Protein AF-0000000074579745 (afdb_homodimer)

Organism: Methanococcus maripaludis (strain DSM 14266 / JCM 13030 / NBRC 101832 / S2 / LL) (NCBI:txid267377)

Nearest PDB structures (foldseek):
  2g0t-assembly1_B  TM=7.542E-01  e=3.686E-14  Thermotoga maritima
  2g0t-assembly1_A  TM=7.167E-01  e=3.914E-14  Thermotoga maritima
  2obn-assembly1_A  TM=7.502E-01  e=1.138E-12  Trichormus variabilis ATCC 29413
  3nxs-assembly1_A-2  TM=5.085E-01  e=1.460E-05  Mycolicibacterium smegmatis MC2 155
  3p32-assembly1_A-2  TM=5.474E-01  e=2.959E-04  Mycobacterium tuberculosis

pLDDT: mean 94.42, std 5.81, range [65.09, 98.86]

Radius of gyration: 25.63 Å; Cα contacts (8 Å, |Δi|>4): 1348; chains: 2; bounding box: 63×75×56 Å

Foldseek 3Di:
DAEEEEDDDDPQVVLCVVQFPHHYDNPDGQAYEYRDAFDDPVRLVVVVVVLLVCLVVNHAYEYNHQVDDQVVDPVSVVSNVVSVHHYHYLNPQVVLVVLLVQLVVCVVHFDAAEEEEAELFAPLCLSVVVSLCCVVCVVPWFEAEEEQHSCCVRSPHDHYHPQLNDDLVCRLSSLLSVSSVVSVVPGNYYYYGFGTHLPFDCPPPSRSRRHNSRRLSNLNSRLHQEYEYRYQDLPLVSVVVRQVVSCVSSVHGHAEYEGDCPPPDDPCPLVSQVVSCVVVVHHYYHSVVGRCVVVVSVSVVVSSVD/DAEEEEDDDDPQVVLCVVQFPHHYDNPDGQAYEYRDAFADPVRLVVVVVVLLVCLVVNHAYEYNHQPDDQVVDPVSVVSNVVSVHHYHYLNPQVVLVVLLVQLVVCVVHFDAAEEEEAELFAPLCLSVVVSLCCVVCVVPWFEAEEEQHSCCVRSPHDHYHPQLNDDLVCRLSSLLSVSSVVSVVPGNYYYYGFGTHLPFDQPPPSRSRRHNSRRLSNLNNRLHQEYEYRYQDLPLVSVVVRQVVSCVSSVHGHAEYEGDCVPPDDPCPLVSQVVSCVVVVHHYYHSVVGRCVVVVSVSVVVSSVD

Secondary structure (DSSP, 8-state):
--EEEES--SHHHHHHHHH-SSEE-SSS-SEEEE---S--HHHHHHHHHHHHHHHHTT-EEEE--SS--GGG-HHHHHHHHHTT--EEETT-GGGGHHHHHHHHHHTT---SEEEEEEESSTTSSHHHHHHHHHHHHTTTS-EEEEE-STTTTTTT-SEE--GGGSBHHHHHHHHHHHHHHHHTT--SEEEEE--S-TTS-S--TTTT--THHHHHHHHHHH--SEEEEEES---HHHHHHHHHHHHHHHSS-EEEEEE-GGGS-STTHHHHHHHHHHHHTS-EEBTTTTBTHHHHHHHHHHHHH-/--EEEES--SHHHHHHHHH-SSEE-SSS-SEEEE---S--HHHHHHHHHHHHHHHHTT-EEEE--SS--GGG-HHHHHHHHHTT--EEETT-GGGGHHHHHHHHHHTT---SEEEEEEESSTTSSHHHHHHHHHHHHTTTS-EEEEE-STTTGGGT-SEE--GGGSBHHHHHHHHHHHHHHHHTT--SEEEEE--S-TTS-S--TTTT--THHHHHHHHHHH--SEEEEEES---HHHHHHHHHHHHHHHSS-EEEEEE-GGGS-STTHHHHHHHHHHHHTS-EEBTTTTBTHHHHHHHHHHHHH-

Solvent-accessible surface area (backbone atoms only — not comparable to full-atom values): 31230 Å² total; per-residue (Å²): 127,70,26,26,27,71,69,49,94,47,73,59,38,48,47,40,72,74,50,27,80,52,44,78,27,85,84,69,49,52,25,39,32,40,49,61,38,65,63,54,80,71,43,48,57,51,49,53,52,50,51,50,53,40,29,75,74,50,23,23,38,39,35,35,25,53,90,58,48,54,87,75,33,67,69,54,41,50,51,23,58,74,53,72,30,57,73,43,51,53,35,47,51,76,76,44,52,68,26,40,61,31,23,58,61,30,75,78,54,73,84,43,48,29,37,30,34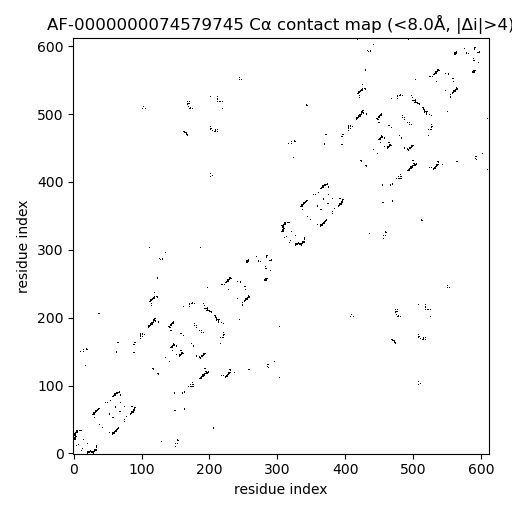,36,28,62,30,70,89,9,39,36,67,58,50,49,53,52,49,48,62,62,43,55,78,75,44,51,65,38,37,38,22,42,52,74,59,24,61,58,42,71,37,76,40,67,49,46,56,40,54,23,33,36,19,47,31,19,20,29,45,27,2,48,52,33,53,46,47,73,65,75,34,62,32,33,40,35,39,47,51,36,3,65,81,28,66,36,68,53,62,85,52,57,61,15,20,11,56,47,22,46,33,44,52,63,14,56,59,41,64,32,31,35,38,16,20,60,65,88,52,61,67,61,52,49,51,50,49,50,50,51,26,66,76,64,72,28,53,68,62,33,35,36,42,42,56,85,85,46,74,68,90,51,40,69,60,50,36,51,52,49,17,61,74,68,73,34,56,39,21,28,68,89,80,51,43,50,38,67,57,50,54,50,52,53,57,53,60,69,79,107,126,69,26,28,27,69,69,51,92,45,73,59,40,48,48,41,71,74,51,28,80,53,44,79,28,86,83,70,48,52,27,39,31,40,49,62,39,64,62,53,80,70,44,48,58,52,48,53,53,50,52,50,54,40,30,74,74,49,24,22,37,40,35,34,25,52,90,58,48,55,88,76,31,67,69,54,41,51,51,22,58,74,52,72,30,56,73,41,50,53,36,48,51,75,78,43,51,68,25,38,61,31,22,56,61,30,75,79,53,74,85,42,50,29,39,30,35,38,27,63,30,71,90,9,42,37,66,59,48,49,54,52,48,48,63,61,42,56,79,76,45,49,67,37,37,38,23,44,52,75,58,25,62,58,45,70,37,76,40,67,48,47,55,37,53,23,34,37,19,48,30,22,20,27,45,25,2,48,52,32,54,47,47,75,64,76,34,60,34,34,40,35,39,46,49,36,3,63,80,30,66,36,67,48,64,84,50,55,62,12,21,10,57,46,22,46,33,44,53,64,14,56,59,39,65,30,30,35,37,16,21,58,64,88,51,62,66,60,53,49,51,50,50,50,51,51,25,65,76,64,71,29,52,66,63,34,35,36,44,43,56,85,85,47,75,66,91,52,40,69,61,51,36,50,51,50,16,61,74,70,73,34,55,38,21,28,69,89,80,50,44,50,37,66,57,51,55,49,53,53,56,54,60,68,77,107

InterPro domains:
  IPR011669 D-glutamate N-acetyltransferase-like [PTHR40690] (47-301)
  IPR027417 P-loop containing nucleoside triphosphate hydrolase [G3DSA:3.40.50.300] (97-302)
  IPR027417 P-loop containing nucleoside triphosphate hydrolase [SSF52540] (6-301)
  IPR035086 D-glutamate N-acetyltransferase-like, C-terminal domain [PF07755] (109-290)

Sequence (612 aa):
MKRANLSHHDKVANGIRLFGNTLIDELNYDTFIWTKEILGPDDVKIWKETIEEEIKKGNNIYNMARLCRVGENDYLKELASKYNVKYYDSSDPKKYDELRVFAKTGLEGINTKVMTIMGTSRQSGKFTTCMILKKELEKRINIGIVGTEPQSLICGIDEMVVPQTIETCHCASTIFGAVKKLDTKNRDLIIVSSQTGIFADTLEVGTGRGGGLISIAVLFGSKPDFTILASDSQDLEIIKKNISAIELLSGKPVIAVTLNSRCMNEENLEESIEKMSKELAIPVVDVLKGINLDKLINEILLKLKNMKRANLSHHDKVANGIRLFGNTLIDELNYDTFIWTKEILGPDDVKIWKETIEEEIKKGNNIYNMARLCRVGENDYLKELASKYNVKYYDSSDPKKYDELRVFAKTGLEGINTKVMTIMGTSRQSGKFTTCMILKKELEKRINIGIVGTEPQSLICGIDEMVVPQTIETCHCASTIFGAVKKLDTKNRDLIIVSSQTGIFADTLEVGTGRGGGLISIAVLFGSKPDFTILASDSQDLEIIKKNISAIELLSGKPVIAVTLNSRCMNEENLEESIEKMSKELAIPVVDVLKGINLDKLINEILLKLKN

Structure (mmCIF, N/CA/C/O backbone):
data_AF-0000000074579745-model_v1
#
loop_
_entity.id
_entity.type
_entity.pdbx_description
1 polymer 'H+-transporting two-sector ATPase, A subunit'
#
loop_
_atom_site.group_PDB
_atom_site.id
_atom_site.type_symbol
_atom_site.label_atom_id
_atom_site.label_alt_id
_atom_site.label_comp_id
_atom_site.label_asym_id
_atom_site.label_entity_id
_atom_site.label_seq_id
_atom_site.pdbx_PDB_ins_code
_atom_site.Cartn_x
_atom_site.Cartn_y
_atom_site.Cartn_z
_atom_site.occupancy
_atom_site.B_iso_or_equiv
_atom_site.auth_seq_id
_atom_site.auth_comp_id
_atom_site.auth_asym_id
_atom_site.auth_atom_id
_atom_site.pdbx_PDB_model_num
ATOM 1 N N . MET A 1 1 ? 16.858 26.549 10.612 1 73.88 1 MET A N 1
ATOM 2 C CA . MET A 1 1 ? 16.147 27.212 9.523 1 73.88 1 MET A CA 1
ATOM 3 C C . MET A 1 1 ? 15.436 28.465 10.021 1 73.88 1 MET A C 1
ATOM 5 O O . MET A 1 1 ? 14.445 28.374 10.748 1 73.88 1 MET A O 1
ATOM 9 N N . LYS A 1 2 ? 16.01 29.692 9.884 1 78.39 2 LYS A N 1
ATOM 10 C CA . LYS A 1 2 ? 15.45 30.928 10.425 1 78.39 2 LYS A CA 1
ATOM 11 C C . LYS A 1 2 ? 14.616 31.659 9.377 1 78.39 2 LYS A C 1
ATOM 13 O O . LYS A 1 2 ? 13.507 32.112 9.664 1 78.39 2 LYS A O 1
ATOM 18 N N . ARG A 1 3 ? 15.2 31.714 8.208 1 93.72 3 ARG A N 1
ATOM 19 C CA . ARG A 1 3 ? 14.565 32.363 7.065 1 93.72 3 ARG A CA 1
ATOM 20 C C . ARG A 1 3 ? 14.591 31.459 5.837 1 93.72 3 ARG A C 1
ATOM 22 O O . ARG A 1 3 ? 15.579 30.764 5.592 1 93.72 3 ARG A O 1
ATOM 29 N N . ALA A 1 4 ? 13.489 31.461 5.176 1 96.6 4 ALA A N 1
ATOM 30 C CA . ALA A 1 4 ? 13.427 30.549 4.037 1 96.6 4 ALA A CA 1
ATOM 31 C C . ALA A 1 4 ? 12.766 31.217 2.835 1 96.6 4 ALA A C 1
ATOM 33 O O . ALA A 1 4 ? 12.019 32.186 2.988 1 96.6 4 ALA A O 1
ATOM 34 N N . ASN A 1 5 ? 13.172 30.788 1.641 1 97.37 5 ASN A N 1
ATOM 35 C CA . ASN A 1 5 ? 12.504 31.116 0.386 1 97.37 5 ASN A CA 1
ATOM 36 C C . ASN A 1 5 ? 11.827 29.893 -0.225 1 97.37 5 ASN A C 1
ATOM 38 O O . ASN A 1 5 ? 12.343 28.778 -0.127 1 97.37 5 ASN A O 1
ATOM 42 N N . LEU A 1 6 ? 10.677 30.065 -0.793 1 97.54 6 LEU A N 1
ATOM 43 C CA . LEU A 1 6 ? 9.88 28.979 -1.354 1 97.54 6 LEU A CA 1
ATOM 44 C C . LEU A 1 6 ? 9.986 28.956 -2.875 1 97.54 6 LEU A C 1
ATOM 46 O O . LEU A 1 6 ? 10.005 30.009 -3.516 1 97.54 6 LEU A O 1
ATOM 50 N N . SER A 1 7 ? 10.023 27.775 -3.386 1 96.99 7 SER A N 1
ATOM 51 C CA . SER A 1 7 ? 10.278 27.623 -4.815 1 96.99 7 SER A CA 1
ATOM 52 C C . SER A 1 7 ? 9.044 27.978 -5.638 1 96.99 7 SER A C 1
ATOM 54 O O . SER A 1 7 ? 9.161 28.497 -6.75 1 96.99 7 SER A O 1
ATOM 56 N N . HIS A 1 8 ? 7.851 27.576 -5.144 1 95.99 8 HIS A N 1
ATOM 57 C CA . HIS A 1 8 ? 6.61 27.718 -5.897 1 95.99 8 HIS A CA 1
ATOM 58 C C . HIS A 1 8 ? 5.492 28.267 -5.019 1 95.99 8 HIS A C 1
ATOM 60 O O . HIS A 1 8 ? 5.574 28.205 -3.79 1 95.99 8 HIS A O 1
ATOM 66 N N . HIS A 1 9 ? 4.498 28.727 -5.687 1 93.13 9 HIS A N 1
ATOM 67 C CA . HIS A 1 9 ? 3.253 29.094 -5.023 1 93.13 9 HIS A CA 1
ATOM 68 C C . HIS A 1 9 ? 2.181 28.03 -5.234 1 93.13 9 HIS A C 1
ATOM 70 O O . HIS A 1 9 ? 1.348 28.153 -6.135 1 93.13 9 HIS A O 1
ATOM 76 N N . ASP A 1 10 ? 2.237 27.072 -4.388 1 91.82 10 ASP A N 1
ATOM 77 C CA . ASP A 1 10 ? 1.302 25.954 -4.465 1 91.82 10 ASP A CA 1
ATOM 78 C C . ASP A 1 10 ? 0.692 25.653 -3.098 1 91.82 10 ASP A C 1
ATOM 80 O O . ASP A 1 10 ? 0.862 26.425 -2.153 1 91.82 10 ASP A O 1
ATOM 84 N N . LYS A 1 11 ? -0.04 24.636 -3.033 1 86.17 11 LYS A N 1
ATOM 85 C CA . LYS A 1 11 ? -0.753 24.291 -1.807 1 86.17 11 LYS A CA 1
ATOM 86 C C . LYS A 1 11 ? 0.218 24.053 -0.655 1 86.17 11 LYS A C 1
ATOM 88 O O . LYS A 1 11 ? -0.071 24.404 0.491 1 86.17 11 LYS A O 1
ATOM 93 N N . VAL A 1 12 ? 1.309 23.457 -0.959 1 91.3 12 VAL A N 1
ATOM 94 C CA . VAL A 1 12 ? 2.33 23.182 0.047 1 91.3 12 VAL A CA 1
ATOM 95 C C . VAL A 1 12 ? 2.9 24.495 0.578 1 91.3 12 VAL A C 1
ATOM 97 O O . VAL A 1 12 ? 2.996 24.692 1.792 1 91.3 12 VAL A O 1
ATOM 100 N N . ALA A 1 13 ? 3.237 25.341 -0.326 1 93.48 13 ALA A N 1
ATOM 101 C CA . ALA A 1 13 ? 3.738 26.662 0.047 1 93.48 13 ALA A CA 1
ATOM 102 C C . ALA A 1 13 ? 2.724 27.41 0.907 1 93.48 13 ALA A C 1
ATOM 104 O O . ALA A 1 13 ? 3.092 28.055 1.892 1 93.48 13 ALA A O 1
ATOM 105 N N . ASN A 1 14 ? 1.47 27.288 0.543 1 90.55 14 ASN A N 1
ATOM 106 C CA . ASN A 1 14 ? 0.411 27.939 1.307 1 90.55 14 ASN A CA 1
ATOM 107 C C . ASN A 1 14 ? 0.332 27.397 2.731 1 90.55 14 ASN A C 1
ATOM 109 O O . ASN A 1 14 ? 0.124 28.156 3.678 1 90.55 14 ASN A O 1
ATOM 113 N N . GLY A 1 15 ? 0.463 26.143 2.833 1 90.63 15 GLY A N 1
ATOM 114 C CA . GLY A 1 15 ? 0.484 25.543 4.158 1 90.63 15 GLY A CA 1
ATOM 115 C C . GLY A 1 15 ? 1.619 26.052 5.025 1 90.63 15 GLY A C 1
ATOM 116 O O . GLY A 1 15 ? 1.427 26.323 6.212 1 90.63 15 GLY A O 1
ATOM 117 N N . ILE A 1 16 ? 2.738 26.243 4.426 1 93.4 16 ILE A N 1
ATOM 118 C CA . ILE A 1 16 ? 3.904 26.738 5.15 1 93.4 16 ILE A CA 1
ATOM 119 C C . ILE A 1 16 ? 3.668 28.182 5.584 1 93.4 16 ILE A C 1
ATOM 121 O O . ILE A 1 16 ? 3.96 28.551 6.724 1 93.4 16 ILE A O 1
ATOM 125 N N . ARG A 1 17 ? 3.08 28.946 4.726 1 92.74 17 ARG A N 1
ATOM 126 C CA . ARG A 1 17 ? 2.824 30.35 5.03 1 92.74 17 ARG A CA 1
ATOM 127 C C . ARG A 1 17 ? 1.811 30.489 6.161 1 92.74 17 ARG A C 1
ATOM 129 O O . ARG A 1 17 ? 1.953 31.356 7.025 1 92.74 17 ARG A O 1
ATOM 136 N N . LEU A 1 18 ? 0.875 29.615 6.17 1 89.35 18 LEU A N 1
ATOM 137 C CA . LEU A 1 18 ? -0.24 29.729 7.103 1 89.35 18 LEU A CA 1
ATOM 138 C C . LEU A 1 18 ? 0.126 29.143 8.463 1 89.35 18 LEU A C 1
ATOM 140 O O . LEU A 1 18 ? -0.294 29.66 9.5 1 89.35 18 LEU A O 1
ATOM 144 N N . PHE A 1 19 ? 0.903 28.064 8.386 1 92.1 19 PHE A N 1
ATOM 145 C CA . PHE A 1 19 ? 1.027 27.32 9.634 1 92.1 19 PHE A CA 1
ATOM 146 C C . PHE A 1 19 ? 2.491 27.157 10.024 1 92.1 19 PHE A C 1
ATOM 148 O O . PHE A 1 19 ? 2.798 26.671 11.115 1 92.1 19 PHE A O 1
ATOM 155 N N . GLY A 1 20 ? 3.363 27.531 9.129 1 91.33 20 GLY A N 1
ATOM 156 C CA . GLY A 1 20 ? 4.779 27.327 9.391 1 91.33 20 GLY A CA 1
ATOM 157 C C . GLY A 1 20 ? 5.345 28.305 10.403 1 91.33 20 GLY A C 1
ATOM 158 O O . GLY A 1 20 ? 4.795 29.39 10.601 1 91.33 20 GLY A O 1
ATOM 159 N N . ASN A 1 21 ? 6.454 27.867 11.068 1 86.88 21 ASN A N 1
ATOM 160 C CA . ASN A 1 21 ? 7.14 28.725 12.029 1 86.88 21 ASN A CA 1
ATOM 161 C C . ASN A 1 21 ? 8.381 29.37 11.418 1 86.88 21 ASN A C 1
ATOM 163 O O . ASN A 1 21 ? 9.192 29.963 12.132 1 86.88 21 ASN A O 1
ATOM 167 N N . THR A 1 22 ? 8.505 29.242 10.193 1 90.25 22 THR A N 1
ATOM 168 C CA . THR A 1 22 ? 9.661 29.787 9.489 1 90.25 22 THR A CA 1
ATOM 169 C C . THR A 1 22 ? 9.3 31.092 8.785 1 90.25 22 THR A C 1
ATOM 171 O O . THR A 1 22 ? 8.221 31.21 8.201 1 90.25 22 THR A O 1
ATOM 174 N N . LEU A 1 23 ? 10.191 32.044 8.941 1 93.01 23 LEU A N 1
ATOM 175 C CA . LEU A 1 23 ? 9.98 33.312 8.25 1 93.01 23 LEU A CA 1
ATOM 176 C C . LEU A 1 23 ? 10.274 33.175 6.76 1 93.01 23 LEU A C 1
ATOM 178 O O . LEU A 1 23 ? 11.375 32.775 6.375 1 93.01 23 LEU A O 1
ATOM 182 N N . ILE A 1 24 ? 9.324 33.503 5.988 1 94.28 24 ILE A N 1
ATOM 183 C CA . ILE A 1 24 ? 9.502 33.453 4.541 1 94.28 24 ILE A CA 1
ATOM 184 C C . ILE A 1 24 ? 10.038 34.792 4.04 1 94.28 24 ILE A C 1
ATOM 186 O O . ILE A 1 24 ? 9.399 35.831 4.222 1 94.28 24 ILE A O 1
ATOM 190 N N . ASP A 1 25 ? 11.238 34.758 3.447 1 95.25 25 ASP A N 1
ATOM 191 C CA . ASP A 1 25 ? 11.95 35.933 2.955 1 95.25 25 ASP A CA 1
ATOM 192 C C . ASP A 1 25 ? 12.598 35.656 1.6 1 95.25 25 ASP A C 1
ATOM 194 O O . ASP A 1 25 ? 13.596 34.936 1.52 1 95.25 25 ASP A O 1
ATOM 198 N N . GLU A 1 26 ? 12.195 36.242 0.573 1 93.12 26 GLU A N 1
ATOM 199 C CA . GLU A 1 26 ? 12.657 35.945 -0.78 1 93.12 26 GLU A CA 1
ATOM 200 C C . GLU A 1 26 ? 14.017 36.583 -1.051 1 93.12 26 GLU A C 1
ATOM 202 O O . GLU A 1 26 ? 14.707 36.207 -2 1 93.12 26 GLU A O 1
ATOM 207 N N . LEU A 1 27 ? 14.383 37.523 -0.304 1 93.64 27 LEU A N 1
ATOM 208 C CA . LEU A 1 27 ? 15.607 38.278 -0.55 1 93.64 27 LEU A CA 1
ATOM 209 C C . LEU A 1 27 ? 16.728 37.811 0.372 1 93.64 27 LEU A C 1
ATOM 211 O O . LEU A 1 27 ? 17.876 37.679 -0.058 1 93.64 27 LEU A O 1
ATOM 215 N N . ASN A 1 28 ? 16.369 37.702 1.617 1 95.03 28 ASN A N 1
ATOM 216 C CA . ASN A 1 28 ? 17.359 37.305 2.612 1 95.03 28 ASN A CA 1
ATOM 217 C C . ASN A 1 28 ? 16.974 35.994 3.293 1 95.03 28 ASN A C 1
ATOM 219 O O . ASN A 1 28 ? 16.262 35.998 4.299 1 95.03 28 ASN A O 1
ATOM 223 N N . TYR A 1 29 ? 17.444 34.906 2.772 1 97 29 TYR A N 1
ATOM 224 C CA . TYR A 1 29 ? 17.132 33.584 3.303 1 97 29 TYR A CA 1
ATOM 225 C C . TYR A 1 29 ? 18.381 32.714 3.369 1 97 29 TYR A C 1
ATOM 227 O O . TYR A 1 29 ? 19.332 32.923 2.611 1 97 29 TYR A O 1
ATOM 235 N N . ASP A 1 30 ? 18.349 31.808 4.25 1 96.74 30 ASP A N 1
ATOM 236 C CA . ASP A 1 30 ? 19.46 30.873 4.398 1 96.74 30 ASP A CA 1
ATOM 237 C C . ASP A 1 30 ? 19.054 29.465 3.968 1 96.74 30 ASP A C 1
ATOM 239 O O . ASP A 1 30 ? 19.895 28.567 3.892 1 96.74 30 ASP A O 1
ATOM 243 N N . THR A 1 31 ? 17.786 29.246 3.766 1 97.53 31 THR A N 1
ATOM 244 C CA . THR A 1 31 ? 17.265 27.949 3.35 1 97.53 31 THR A CA 1
ATOM 245 C C . THR A 1 31 ? 16.314 28.103 2.167 1 97.53 31 THR A C 1
ATOM 247 O O . THR A 1 31 ? 15.422 28.954 2.188 1 97.53 31 THR A O 1
ATOM 250 N N . PHE A 1 32 ? 16.542 27.303 1.129 1 98.23 32 PHE A N 1
ATOM 251 C CA . PHE A 1 32 ? 15.639 27.225 -0.012 1 98.23 32 PHE A CA 1
ATOM 252 C C . PHE A 1 32 ? 14.764 25.98 0.074 1 98.23 32 PHE A C 1
ATOM 254 O O . PHE A 1 32 ? 15.274 24.862 0.175 1 98.23 32 PHE A O 1
ATOM 261 N N . ILE A 1 33 ? 13.493 26.224 0.044 1 97.84 33 ILE A N 1
ATOM 262 C CA . ILE A 1 33 ? 12.553 25.113 0.147 1 97.84 33 ILE A CA 1
ATOM 263 C C . ILE A 1 33 ? 11.934 24.834 -1.221 1 97.84 33 ILE A C 1
ATOM 265 O O . ILE A 1 33 ? 11.206 25.669 -1.762 1 97.84 33 ILE A O 1
ATOM 269 N N . TRP A 1 34 ? 12.256 23.707 -1.787 1 98.33 34 TRP A N 1
ATOM 270 C CA . TRP A 1 34 ? 11.561 23.246 -2.984 1 98.33 34 TRP A CA 1
ATOM 271 C C . TRP A 1 34 ? 10.206 22.643 -2.629 1 98.33 34 TRP A C 1
ATOM 273 O O . TRP A 1 34 ? 10.134 21.544 -2.075 1 98.33 34 TRP A O 1
ATOM 283 N N . THR A 1 35 ? 9.114 23.228 -3.128 1 97.17 35 THR A N 1
ATOM 284 C CA . THR A 1 35 ? 7.801 22.88 -2.596 1 97.17 35 THR A CA 1
ATOM 285 C C . THR A 1 35 ? 7.036 21.999 -3.58 1 97.17 35 THR A C 1
ATOM 287 O O . THR A 1 35 ? 6.013 21.409 -3.227 1 97.17 35 THR A O 1
ATOM 290 N N . LYS A 1 36 ? 7.493 21.869 -4.793 1 95.57 36 LYS A N 1
ATOM 291 C CA . LYS A 1 36 ? 6.803 21.035 -5.773 1 95.57 36 LYS A CA 1
ATOM 292 C C . LYS A 1 36 ? 7.139 19.56 -5.574 1 95.57 36 LYS A C 1
ATOM 294 O O . LYS A 1 36 ? 8.288 19.15 -5.75 1 95.57 36 LYS A O 1
ATOM 299 N N . GLU A 1 37 ? 6.15 18.768 -5.311 1 93.32 37 GLU A N 1
ATOM 300 C CA . GLU A 1 37 ? 6.368 17.385 -4.896 1 93.32 37 GLU A CA 1
ATOM 301 C C . GLU A 1 37 ? 6.523 16.465 -6.104 1 93.32 37 GLU A C 1
ATOM 303 O O . GLU A 1 37 ? 7.344 15.546 -6.089 1 93.32 37 GLU A O 1
ATOM 308 N N . ILE A 1 38 ? 5.696 16.678 -7.087 1 91.84 38 ILE A N 1
ATOM 309 C CA . ILE A 1 38 ? 5.651 15.828 -8.272 1 91.84 38 ILE A CA 1
ATOM 310 C C . ILE A 1 38 ? 6.273 16.562 -9.458 1 91.84 38 ILE A C 1
ATOM 312 O O . ILE A 1 38 ? 5.844 17.664 -9.809 1 91.84 38 ILE A O 1
ATOM 316 N N . LEU A 1 39 ? 7.226 15.895 -10.043 1 92.63 39 LEU A N 1
ATOM 317 C CA . LEU A 1 39 ? 7.943 16.536 -11.14 1 92.63 39 LEU A CA 1
ATOM 318 C C . LEU A 1 39 ? 7.71 15.792 -12.45 1 92.63 39 LEU A C 1
ATOM 320 O O . LEU A 1 39 ? 7.851 14.568 -12.508 1 92.63 39 LEU A O 1
ATOM 324 N N . GLY A 1 40 ? 7.291 16.552 -13.443 1 88 40 GLY A N 1
ATOM 325 C CA . GLY A 1 40 ? 7.352 16.009 -14.791 1 88 40 GLY A CA 1
ATOM 326 C C . GLY A 1 40 ? 8.759 15.974 -15.357 1 88 40 GLY A C 1
ATOM 327 O O . GLY A 1 40 ? 9.705 16.43 -14.712 1 88 40 GLY A O 1
ATOM 328 N N . PRO A 1 41 ? 8.95 15.44 -16.53 1 85.28 41 PRO A N 1
ATOM 329 C CA . PRO A 1 41 ? 10.287 15.334 -17.119 1 85.28 41 PRO A CA 1
ATOM 330 C C . PRO A 1 41 ? 10.993 16.684 -17.226 1 85.28 41 PRO A C 1
ATOM 332 O O . PRO A 1 41 ? 12.179 16.791 -16.905 1 85.28 41 PRO A O 1
ATOM 335 N N . ASP A 1 42 ? 10.268 17.671 -17.612 1 91.22 42 ASP A N 1
ATOM 336 C CA . ASP A 1 42 ? 10.85 19.002 -17.751 1 91.22 42 ASP A CA 1
ATOM 337 C C . ASP A 1 42 ? 11.145 19.619 -16.386 1 91.22 42 ASP A C 1
ATOM 339 O O . ASP A 1 42 ? 12.1 20.385 -16.238 1 91.22 42 ASP A O 1
ATOM 343 N N . ASP A 1 43 ? 10.36 19.251 -15.418 1 94.15 43 ASP A N 1
ATOM 344 C CA . ASP A 1 43 ? 10.517 19.781 -14.067 1 94.15 43 ASP A CA 1
ATOM 345 C C . ASP A 1 43 ? 11.804 19.27 -13.423 1 94.15 43 ASP A C 1
ATOM 347 O O . ASP A 1 43 ? 12.399 19.953 -12.587 1 94.15 43 ASP A O 1
ATOM 351 N N . VAL A 1 44 ? 12.193 18.08 -13.886 1 94.96 44 VAL A N 1
ATOM 352 C CA . VAL A 1 44 ? 13.354 17.449 -13.266 1 94.96 44 VAL A CA 1
ATOM 353 C C . VAL A 1 44 ? 14.607 18.27 -13.559 1 94.96 44 VAL A C 1
ATOM 355 O O . VAL A 1 44 ? 15.428 18.5 -12.669 1 94.96 44 VAL A O 1
ATOM 358 N N . LYS A 1 45 ? 14.751 18.701 -14.796 1 96.16 45 LYS A N 1
ATOM 359 C CA . LYS A 1 45 ? 15.888 19.535 -15.173 1 96.16 45 LYS A CA 1
ATOM 360 C C . LYS A 1 45 ? 15.879 20.855 -14.407 1 96.16 45 LYS A C 1
ATOM 362 O O . LYS A 1 45 ? 16.911 21.286 -13.89 1 96.16 45 LYS A O 1
ATOM 367 N N . ILE A 1 46 ? 14.736 21.426 -14.363 1 97.82 46 ILE A N 1
ATOM 368 C CA . ILE A 1 46 ? 14.586 22.696 -13.661 1 97.82 46 ILE A CA 1
ATOM 369 C C . ILE A 1 46 ? 14.919 22.511 -12.183 1 97.82 46 ILE A C 1
ATOM 371 O O . ILE A 1 46 ? 15.608 23.342 -11.586 1 97.82 46 ILE A O 1
ATOM 375 N N . TRP A 1 47 ? 14.395 21.455 -11.65 1 98.14 47 TRP A N 1
ATOM 376 C CA . TRP A 1 47 ? 14.669 21.117 -10.257 1 98.14 47 TRP A CA 1
ATOM 377 C C . TRP A 1 47 ? 16.17 21.028 -10.003 1 98.14 47 TRP A C 1
ATOM 379 O O . TRP A 1 47 ? 16.694 21.687 -9.102 1 98.14 47 TRP A O 1
ATOM 389 N N . LYS A 1 48 ? 16.852 20.277 -10.797 1 98.23 48 LYS A N 1
ATOM 390 C CA . LYS A 1 48 ? 18.284 20.057 -10.615 1 98.23 48 LYS A CA 1
ATOM 391 C C . LYS A 1 48 ? 19.059 21.367 -10.726 1 98.23 48 LYS A C 1
ATOM 393 O O . LYS A 1 48 ? 19.913 21.662 -9.887 1 98.23 48 LYS A O 1
ATOM 398 N N . GLU A 1 49 ? 18.742 22.15 -11.691 1 98.24 49 GLU A N 1
ATOM 399 C CA . GLU A 1 49 ? 19.423 23.421 -11.921 1 98.24 49 GLU A CA 1
ATOM 400 C C . GLU A 1 49 ? 19.179 24.394 -10.771 1 98.24 49 GLU A C 1
ATOM 402 O O . GLU A 1 49 ? 20.098 25.09 -10.334 1 98.24 49 GLU A O 1
ATOM 407 N N . THR A 1 50 ? 17.986 24.439 -10.368 1 98.59 50 THR A N 1
ATOM 408 C CA . THR A 1 50 ? 17.627 25.346 -9.284 1 98.59 50 THR A CA 1
ATOM 409 C C . THR A 1 50 ? 18.348 24.961 -7.995 1 98.59 50 THR A C 1
ATOM 411 O O . THR A 1 50 ? 18.903 25.821 -7.308 1 98.59 50 THR A O 1
ATOM 414 N N . ILE A 1 51 ? 18.292 23.718 -7.633 1 98.75 51 ILE A N 1
ATOM 415 C CA . ILE A 1 51 ? 18.952 23.236 -6.424 1 98.75 51 ILE A CA 1
ATOM 416 C C . ILE A 1 51 ? 20.447 23.537 -6.497 1 98.75 51 ILE A C 1
ATOM 418 O O . ILE A 1 51 ? 21.044 23.988 -5.516 1 98.75 51 ILE A O 1
ATOM 422 N N . GLU A 1 52 ? 21.013 23.282 -7.684 1 98.66 52 GLU A N 1
ATOM 423 C CA . GLU A 1 52 ? 22.426 23.585 -7.894 1 98.66 52 GLU A CA 1
ATOM 424 C C . GLU A 1 52 ? 22.724 25.054 -7.609 1 98.66 52 GLU A C 1
ATOM 426 O O . GLU A 1 52 ? 23.673 25.372 -6.889 1 98.66 52 GLU A O 1
ATOM 431 N N . GLU A 1 53 ? 22.007 25.89 -8.183 1 98.66 53 GLU A N 1
ATOM 432 C CA . GLU A 1 53 ? 22.206 27.327 -8.019 1 98.66 53 GLU A CA 1
ATOM 433 C C . GLU A 1 53 ? 22.101 27.735 -6.553 1 98.66 53 GLU A C 1
ATOM 435 O O . GLU A 1 53 ? 22.905 28.533 -6.066 1 98.66 53 GLU A O 1
ATOM 440 N N . GLU A 1 54 ? 21.122 27.239 -5.854 1 98.69 54 GLU A N 1
ATO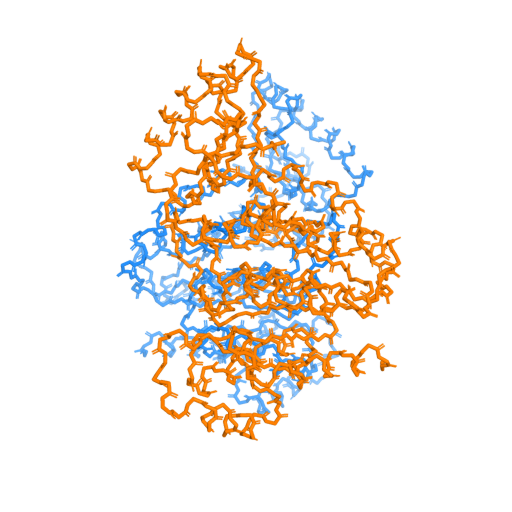M 441 C CA . GLU A 1 54 ? 20.907 27.576 -4.45 1 98.69 54 GLU A CA 1
ATOM 442 C C . GLU A 1 54 ? 22.054 27.073 -3.579 1 98.69 54 GLU A C 1
ATOM 444 O O . GLU A 1 54 ? 22.467 27.749 -2.635 1 98.69 54 GLU A O 1
ATOM 449 N N . ILE A 1 55 ? 22.508 25.894 -3.876 1 98.58 55 ILE A N 1
ATOM 450 C CA . ILE A 1 55 ? 23.656 25.357 -3.154 1 98.58 55 ILE A CA 1
ATOM 451 C C . ILE A 1 55 ? 24.861 26.277 -3.344 1 98.58 55 ILE A C 1
ATOM 453 O O . ILE A 1 55 ? 25.545 26.621 -2.377 1 98.58 55 ILE A O 1
ATOM 457 N N . LYS A 1 56 ? 25.105 26.725 -4.564 1 98.39 56 LYS A N 1
ATOM 458 C CA . LYS A 1 56 ? 26.247 27.579 -4.876 1 98.39 56 LYS A CA 1
ATOM 459 C C . LYS A 1 56 ? 26.144 28.92 -4.156 1 98.39 56 LYS A C 1
ATOM 461 O O . LYS A 1 56 ? 27.159 29.561 -3.877 1 98.39 56 LYS A O 1
ATOM 466 N N . LYS A 1 57 ? 24.977 29.368 -3.884 1 97.61 57 LYS A N 1
ATOM 467 C CA . LYS A 1 57 ? 24.749 30.605 -3.142 1 97.61 57 LYS A CA 1
ATOM 468 C C . LYS A 1 57 ? 24.998 30.404 -1.65 1 97.61 57 LYS A C 1
ATOM 470 O O . LYS A 1 57 ? 25.006 31.367 -0.881 1 97.61 57 LYS A O 1
ATOM 475 N N . GLY A 1 58 ? 25.082 29.115 -1.221 1 97.34 58 GLY A N 1
ATOM 476 C CA . GLY A 1 58 ? 25.337 28.805 0.176 1 97.34 58 GLY A CA 1
ATOM 477 C C . GLY A 1 58 ? 24.071 28.545 0.971 1 97.34 58 GLY A C 1
ATOM 478 O O . GLY A 1 58 ? 24.105 28.491 2.202 1 97.34 58 GLY A O 1
ATOM 479 N N . ASN A 1 59 ? 22.932 28.396 0.31 1 97.94 59 ASN A N 1
ATOM 480 C CA . ASN A 1 59 ? 21.663 28.164 0.991 1 97.94 59 ASN A CA 1
ATOM 481 C C . ASN A 1 59 ? 21.455 26.684 1.301 1 97.94 59 ASN A C 1
ATOM 483 O O . ASN A 1 59 ? 21.783 25.822 0.484 1 97.94 59 ASN A O 1
ATOM 487 N N . ASN A 1 60 ? 20.935 26.391 2.43 1 97.92 60 ASN A N 1
ATOM 488 C CA . ASN A 1 60 ? 20.48 25.037 2.726 1 97.92 60 ASN A CA 1
ATOM 489 C C . ASN A 1 60 ? 19.267 24.656 1.883 1 97.92 60 ASN A C 1
ATOM 491 O O . ASN A 1 60 ? 18.568 25.529 1.364 1 97.92 60 ASN A O 1
ATOM 495 N N . ILE A 1 61 ? 19.078 23.339 1.743 1 98.31 61 ILE A N 1
ATOM 496 C CA . ILE A 1 61 ? 18.007 22.885 0.862 1 98.31 61 ILE A CA 1
ATOM 497 C C . ILE A 1 61 ? 17.012 22.039 1.653 1 98.31 61 ILE A C 1
ATOM 499 O O . ILE A 1 61 ? 17.402 21.102 2.354 1 98.31 61 ILE A O 1
ATOM 503 N N . TYR A 1 62 ? 15.808 22.373 1.651 1 97.5 62 TYR A N 1
ATOM 504 C CA . TYR A 1 62 ? 14.698 21.506 2.029 1 97.5 62 TYR A CA 1
ATOM 505 C C . TYR A 1 62 ? 13.925 21.042 0.8 1 97.5 62 TYR A C 1
ATOM 507 O O . TYR A 1 62 ? 13.168 21.814 0.207 1 97.5 62 TYR A O 1
ATOM 515 N N . ASN A 1 63 ? 14.066 19.801 0.456 1 98.06 63 ASN A N 1
ATOM 516 C CA . ASN A 1 63 ? 13.562 19.271 -0.806 1 98.06 63 ASN A CA 1
ATOM 517 C C . ASN A 1 63 ? 12.319 18.411 -0.596 1 98.06 63 ASN A C 1
ATOM 519 O O . ASN A 1 63 ? 12.382 17.374 0.069 1 98.06 63 ASN A O 1
ATOM 523 N N . MET A 1 64 ? 11.277 18.787 -1.237 1 96.82 64 MET A N 1
ATOM 524 C CA . MET A 1 64 ? 10.03 18.052 -1.046 1 96.82 64 MET A CA 1
ATOM 525 C C . MET A 1 64 ? 9.674 17.251 -2.295 1 96.82 64 MET A C 1
ATOM 527 O O . MET A 1 64 ? 8.604 16.645 -2.365 1 96.82 64 MET A O 1
ATOM 531 N N . ALA A 1 65 ? 10.557 17.282 -3.323 1 95.52 65 ALA A N 1
ATOM 532 C CA . ALA A 1 65 ? 10.336 16.438 -4.494 1 95.52 65 ALA A CA 1
ATOM 533 C C . ALA A 1 65 ? 10.348 14.96 -4.116 1 95.52 65 ALA A C 1
ATOM 535 O O . ALA A 1 65 ? 11.325 14.466 -3.546 1 95.52 65 ALA A O 1
ATOM 536 N N . ARG A 1 66 ? 9.34 14.313 -4.458 1 92.76 66 ARG A N 1
ATOM 537 C CA . ARG A 1 66 ? 9.095 12.968 -3.947 1 92.76 66 ARG A CA 1
ATOM 538 C C . ARG A 1 66 ? 10.083 11.969 -4.539 1 92.76 66 ARG A C 1
ATOM 540 O O . ARG A 1 66 ? 10.628 11.128 -3.821 1 92.76 66 ARG A O 1
ATOM 547 N N . LEU A 1 67 ? 10.252 12.05 -5.81 1 91.71 67 LEU A N 1
ATOM 548 C CA . LEU A 1 67 ? 11.043 11.018 -6.472 1 91.71 67 LEU A CA 1
ATOM 549 C C . LEU A 1 67 ? 12.389 11.572 -6.926 1 91.71 67 LEU A C 1
ATOM 551 O O . LEU A 1 67 ? 13.123 10.906 -7.66 1 91.71 67 LEU A O 1
ATOM 555 N N . CYS A 1 68 ? 12.656 12.817 -6.608 1 94.48 68 CYS A N 1
ATOM 556 C CA . CYS A 1 68 ? 13.939 13.458 -6.875 1 94.48 68 CYS A CA 1
ATOM 557 C C . CYS A 1 68 ? 14.583 13.947 -5.584 1 94.48 68 CYS A C 1
ATOM 559 O O . CYS A 1 68 ? 14.142 14.94 -5.002 1 94.48 68 CYS A O 1
ATOM 561 N N . ARG A 1 69 ? 15.589 13.277 -5.196 1 96.58 69 ARG A N 1
ATOM 562 C CA . ARG A 1 69 ? 16.236 13.592 -3.926 1 96.58 69 ARG A CA 1
ATOM 563 C C . ARG A 1 69 ? 17.649 14.122 -4.148 1 96.58 69 ARG A C 1
ATOM 565 O O . ARG A 1 69 ? 18.377 13.622 -5.007 1 96.58 69 ARG A O 1
ATOM 572 N N . VAL A 1 70 ? 18.023 15.058 -3.374 1 97.97 70 VAL A N 1
ATOM 573 C CA . VAL A 1 70 ? 19.368 15.621 -3.428 1 97.97 70 VAL A CA 1
ATOM 574 C C . VAL A 1 70 ? 20.39 14.555 -3.039 1 97.97 70 VAL A C 1
ATOM 576 O O . VAL A 1 70 ? 21.402 14.378 -3.721 1 97.97 70 VAL A O 1
ATOM 579 N N . GLY A 1 71 ? 20.094 13.821 -2.033 1 96.15 71 GLY A N 1
ATOM 580 C CA . GLY A 1 71 ? 21 12.82 -1.493 1 96.15 71 GLY A CA 1
ATOM 581 C C . GLY A 1 71 ? 21.218 11.645 -2.428 1 96.15 71 GLY A C 1
ATOM 582 O O . GLY A 1 71 ? 22.156 10.866 -2.248 1 96.15 71 GLY A O 1
ATOM 583 N N . GLU A 1 72 ? 20.401 11.535 -3.396 1 94.49 72 GLU A N 1
ATOM 584 C CA . GLU A 1 72 ? 20.519 10.431 -4.344 1 94.49 72 GLU A CA 1
ATOM 585 C C . GLU A 1 72 ? 21.192 10.884 -5.637 1 94.49 72 GLU A C 1
ATOM 587 O O . GLU A 1 72 ? 21.447 10.07 -6.527 1 94.49 72 GLU A O 1
ATOM 592 N N . ASN A 1 73 ? 21.379 12.142 -5.788 1 96.34 73 ASN A N 1
ATOM 593 C CA . ASN A 1 73 ? 22.123 12.72 -6.902 1 96.34 73 ASN A CA 1
ATOM 594 C C . ASN A 1 73 ? 23.573 13.004 -6.52 1 96.34 73 ASN A C 1
ATOM 596 O O . ASN A 1 73 ? 23.854 13.962 -5.798 1 96.34 73 ASN A O 1
ATOM 600 N N . ASP A 1 74 ? 24.427 12.221 -7.004 1 96.47 74 ASP A N 1
ATOM 601 C CA . ASP A 1 74 ? 25.829 12.29 -6.605 1 96.47 74 ASP A CA 1
ATOM 602 C C . ASP A 1 74 ? 26.394 13.691 -6.827 1 96.47 74 ASP A C 1
ATOM 604 O O . ASP A 1 74 ? 27.116 14.217 -5.977 1 96.47 74 ASP A O 1
ATOM 608 N N . TYR A 1 75 ? 26.069 14.236 -7.977 1 97.61 75 TYR A N 1
ATOM 609 C CA . TYR A 1 75 ? 26.567 15.566 -8.312 1 97.61 75 TYR A CA 1
ATOM 610 C C . TYR A 1 75 ? 26.104 16.595 -7.288 1 97.61 75 TYR A C 1
ATOM 612 O O . TYR A 1 75 ? 26.91 17.372 -6.771 1 97.61 75 TYR A O 1
ATOM 620 N N . LEU A 1 76 ? 24.85 16.582 -6.961 1 98.28 76 LEU A N 1
ATOM 621 C CA . LEU A 1 76 ? 24.298 17.552 -6.023 1 98.28 76 LEU A CA 1
ATOM 622 C C . LEU A 1 76 ? 24.832 17.312 -4.615 1 98.28 76 LEU A C 1
ATOM 624 O O . LEU A 1 76 ? 25.092 18.263 -3.874 1 98.28 76 LEU A O 1
ATOM 628 N N . LYS A 1 77 ? 24.981 16.114 -4.238 1 97.3 77 LYS A N 1
ATOM 629 C CA . LYS A 1 77 ? 25.522 15.754 -2.931 1 97.3 77 LYS A CA 1
ATOM 630 C C . LYS A 1 77 ? 26.935 16.303 -2.751 1 97.3 77 LYS A C 1
ATOM 632 O O . LYS A 1 77 ? 27.252 16.886 -1.711 1 97.3 77 LYS A O 1
ATOM 637 N N . GLU A 1 78 ? 27.69 16.071 -3.695 1 97.91 78 GLU A N 1
ATOM 638 C CA . GLU A 1 78 ? 29.067 16.555 -3.657 1 97.91 78 GLU A CA 1
ATOM 639 C C . GLU A 1 78 ? 29.114 18.08 -3.613 1 97.91 78 GLU A C 1
ATOM 641 O O . GLU A 1 78 ? 29.926 18.66 -2.889 1 97.91 78 GLU A O 1
ATOM 646 N N . LEU A 1 79 ? 28.352 18.646 -4.471 1 98.21 79 LEU A N 1
ATOM 647 C CA . LEU A 1 79 ? 28.286 20.103 -4.511 1 98.21 79 LEU A CA 1
ATOM 648 C C . LEU A 1 79 ? 27.909 20.667 -3.145 1 98.21 79 LEU A C 1
ATOM 650 O O . LEU A 1 79 ? 28.485 21.663 -2.699 1 98.21 79 LEU A O 1
ATOM 654 N N . ALA A 1 80 ? 26.912 20.071 -2.503 1 98.38 80 ALA A N 1
ATOM 655 C CA . ALA A 1 80 ? 26.483 20.501 -1.175 1 98.38 80 ALA A CA 1
ATOM 656 C C . ALA A 1 80 ? 27.634 20.427 -0.175 1 98.38 80 ALA A C 1
ATOM 658 O O . ALA A 1 80 ? 27.818 21.335 0.638 1 98.38 80 ALA A O 1
ATOM 659 N N . SER A 1 81 ? 28.347 19.341 -0.264 1 97.97 81 SER A N 1
ATOM 660 C CA . SER A 1 81 ? 29.508 19.178 0.604 1 97.97 81 SER A CA 1
ATOM 661 C C . SER A 1 81 ? 30.548 20.262 0.346 1 97.97 81 SER A C 1
ATOM 663 O O . SER A 1 81 ? 31.09 20.847 1.286 1 97.97 81 SER A O 1
ATOM 665 N N . LYS A 1 82 ? 30.855 20.553 -0.842 1 98.08 82 LYS A N 1
ATOM 666 C CA . LYS A 1 82 ? 31.838 21.553 -1.247 1 98.08 82 LYS A CA 1
ATOM 667 C C . LYS A 1 82 ? 31.47 22.934 -0.712 1 98.08 82 LYS A C 1
ATOM 669 O O . LYS A 1 82 ? 32.344 23.697 -0.296 1 98.08 82 LYS A O 1
ATOM 674 N N . TYR A 1 83 ? 30.3 23.266 -0.732 1 98.16 83 TYR A N 1
ATOM 675 C CA . TYR A 1 83 ? 29.855 24.595 -0.328 1 98.16 83 TYR A CA 1
ATOM 676 C C . TYR A 1 83 ? 29.419 24.603 1.132 1 98.16 83 TYR A C 1
ATOM 678 O O . TYR A 1 83 ? 28.901 25.608 1.626 1 98.16 83 TYR A O 1
ATOM 686 N N . ASN A 1 84 ? 29.485 23.462 1.799 1 97.4 84 ASN A N 1
ATOM 687 C CA . ASN A 1 84 ? 29.145 23.307 3.209 1 97.4 84 ASN A CA 1
ATOM 688 C C . ASN A 1 84 ? 27.679 23.637 3.472 1 97.4 84 ASN A C 1
ATOM 690 O O . ASN A 1 84 ? 27.366 24.424 4.367 1 97.4 84 ASN A O 1
ATOM 694 N N . VAL A 1 85 ? 26.866 23.17 2.58 1 96.97 85 VAL A N 1
ATOM 695 C CA . VAL A 1 85 ? 25.421 23.351 2.673 1 96.97 85 VAL A CA 1
ATOM 696 C C . VAL A 1 85 ? 24.765 22.051 3.132 1 96.97 85 VAL A C 1
ATOM 698 O O . VAL A 1 85 ? 25.194 20.961 2.744 1 96.97 85 VAL A O 1
ATOM 701 N N . LYS A 1 86 ? 23.736 22.184 3.985 1 97.66 86 LYS A N 1
ATOM 702 C CA . LYS A 1 86 ? 22.948 21.029 4.405 1 97.66 86 LYS A CA 1
ATOM 703 C C . LYS A 1 86 ? 21.696 20.876 3.546 1 97.66 86 LYS A C 1
ATOM 705 O O . LYS A 1 86 ? 21.151 21.865 3.053 1 97.66 86 LYS A O 1
ATOM 710 N N . TYR A 1 87 ? 21.301 19.649 3.342 1 97.83 87 TYR A N 1
ATOM 711 C CA . TYR A 1 87 ? 20.037 19.411 2.654 1 97.83 87 TYR A CA 1
ATOM 712 C C . TYR A 1 87 ? 19.182 18.406 3.415 1 97.83 87 TYR A C 1
ATOM 714 O O . TYR A 1 87 ? 19.704 17.593 4.182 1 97.83 87 TYR A O 1
ATOM 722 N N . TYR A 1 88 ? 17.927 18.537 3.244 1 96.92 88 TYR A N 1
ATOM 723 C CA . TYR A 1 88 ? 16.923 17.636 3.798 1 96.92 88 TYR A CA 1
ATOM 724 C C . TYR A 1 88 ? 15.954 17.168 2.719 1 96.92 88 TYR A C 1
ATOM 726 O O . TYR A 1 88 ? 15.207 17.972 2.156 1 96.92 88 TYR A O 1
ATOM 734 N N . ASP A 1 89 ? 15.993 15.877 2.46 1 97.47 89 ASP A N 1
ATOM 735 C CA . ASP A 1 89 ? 15.021 15.263 1.562 1 97.47 89 ASP A CA 1
ATOM 736 C C . ASP A 1 89 ? 13.836 14.695 2.34 1 97.47 89 ASP A C 1
ATOM 738 O O . ASP A 1 89 ? 13.945 13.635 2.961 1 97.47 89 ASP A O 1
ATOM 742 N N . SER A 1 90 ? 12.724 15.288 2.199 1 96.01 90 SER A N 1
ATOM 743 C CA . SER A 1 90 ? 11.565 14.905 2.99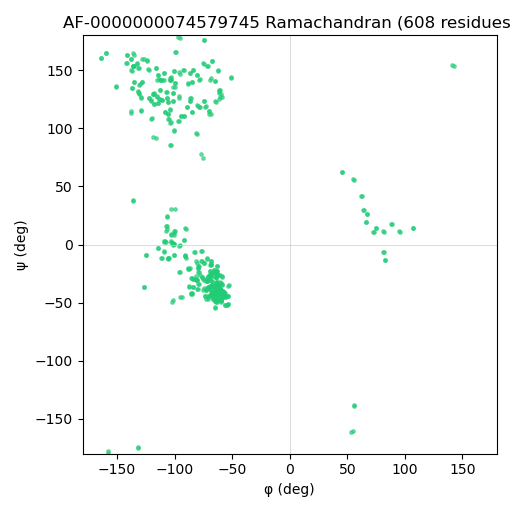9 1 96.01 90 SER A CA 1
ATOM 744 C C . SER A 1 90 ? 11.096 13.495 2.655 1 96.01 90 SER A C 1
ATOM 746 O O . SER A 1 90 ? 10.455 12.832 3.472 1 96.01 90 SER A O 1
ATOM 748 N N . SER A 1 91 ? 11.425 12.965 1.473 1 94.67 91 SER A N 1
ATOM 749 C CA . SER A 1 91 ? 10.901 11.689 0.999 1 94.67 91 SER A CA 1
ATOM 750 C C . SER A 1 91 ? 11.968 10.6 1.044 1 94.67 91 SER A C 1
ATOM 752 O O . SER A 1 91 ? 11.834 9.564 0.389 1 94.67 91 SER A O 1
ATOM 754 N N . ASP A 1 92 ? 13.075 10.886 1.708 1 95.49 92 ASP A N 1
ATOM 755 C CA . ASP A 1 92 ? 14.085 9.85 1.907 1 95.49 92 ASP A CA 1
ATOM 756 C C . ASP A 1 92 ? 13.581 8.766 2.856 1 95.49 92 ASP A C 1
ATOM 758 O O . ASP A 1 92 ? 13.443 9.001 4.058 1 95.49 92 ASP A O 1
ATOM 762 N N . PRO A 1 93 ? 13.365 7.53 2.347 1 93.34 93 PRO A N 1
ATOM 763 C CA . PRO A 1 93 ? 12.807 6.489 3.214 1 93.34 93 PRO A CA 1
ATOM 764 C C . PRO A 1 93 ? 13.736 6.123 4.37 1 93.34 93 PRO A C 1
ATOM 766 O O . PRO A 1 93 ? 13.272 5.669 5.419 1 93.34 93 PRO A O 1
ATOM 769 N N . LYS A 1 94 ? 15.034 6.356 4.279 1 92.56 94 LYS A N 1
ATOM 770 C CA . LYS A 1 94 ? 15.998 6.005 5.318 1 92.56 94 LYS A CA 1
ATOM 771 C C . LYS A 1 94 ? 15.759 6.819 6.587 1 92.56 94 LYS A C 1
ATOM 773 O O . LYS A 1 94 ? 16.113 6.385 7.685 1 92.56 94 LYS A O 1
ATOM 778 N N . LYS A 1 95 ? 15.148 7.936 6.451 1 92.64 95 LYS A N 1
ATOM 779 C CA . LYS A 1 95 ? 14.85 8.803 7.588 1 92.64 95 LYS A CA 1
ATOM 780 C C . LYS A 1 95 ? 13.8 8.174 8.499 1 92.64 95 LYS A C 1
ATOM 782 O O . LYS A 1 95 ? 13.662 8.567 9.66 1 92.64 95 LYS A O 1
ATOM 787 N N . TYR A 1 96 ? 13.109 7.176 7.933 1 93.39 96 TYR A N 1
ATOM 788 C CA . TYR A 1 96 ? 11.995 6.609 8.684 1 93.39 96 TYR A CA 1
ATOM 789 C C . TYR A 1 96 ? 12.375 5.264 9.293 1 93.39 96 TYR A C 1
ATOM 791 O O . TYR A 1 96 ? 11.561 4.627 9.965 1 93.39 96 TYR A O 1
ATOM 799 N N . ASP A 1 97 ? 13.592 4.832 9.135 1 89.91 97 ASP A N 1
ATOM 800 C CA . ASP A 1 97 ? 14.056 3.54 9.632 1 89.91 97 ASP A CA 1
ATOM 801 C C . ASP A 1 97 ? 13.929 3.459 11.152 1 89.91 97 ASP A C 1
ATOM 803 O O . ASP A 1 97 ? 13.576 2.41 11.695 1 89.91 97 ASP A O 1
ATOM 807 N N . GLU A 1 98 ? 14.227 4.573 11.745 1 92.11 98 GLU A N 1
ATOM 808 C CA . GLU A 1 98 ? 14.143 4.589 13.203 1 92.11 98 GLU A CA 1
ATOM 809 C C . GLU A 1 98 ? 12.719 4.314 13.677 1 92.11 98 GLU A C 1
ATOM 811 O O . GLU A 1 98 ? 12.516 3.729 14.743 1 92.11 98 GLU A O 1
ATOM 816 N N . LEU A 1 99 ? 11.762 4.775 12.905 1 94.04 99 LEU A N 1
ATOM 817 C CA . LEU A 1 99 ? 10.363 4.598 13.278 1 94.04 99 LEU A CA 1
ATOM 818 C C . LEU A 1 99 ? 9.969 3.125 13.225 1 94.04 99 LEU A C 1
ATOM 820 O O . LEU A 1 99 ? 9.105 2.682 13.985 1 94.04 99 LEU A O 1
ATOM 824 N N . ARG A 1 100 ? 10.566 2.378 12.346 1 87.71 100 ARG A N 1
ATOM 825 C CA . ARG A 1 100 ? 10.275 0.952 12.23 1 87.71 100 ARG A CA 1
ATOM 826 C C . ARG A 1 100 ? 10.662 0.209 13.504 1 87.71 100 ARG A C 1
ATOM 828 O O . ARG A 1 100 ? 10.014 -0.77 13.879 1 87.71 100 ARG A O 1
ATOM 835 N N . VAL A 1 101 ? 11.689 0.718 14.115 1 88.5 101 VAL A N 1
ATOM 836 C CA . VAL A 1 101 ? 12.147 0.113 15.361 1 88.5 101 VAL A CA 1
ATOM 837 C C . VAL A 1 101 ? 11.06 0.239 16.427 1 88.5 101 VAL A C 1
ATOM 839 O O . VAL A 1 101 ? 10.824 -0.696 17.195 1 88.5 101 VAL A O 1
ATOM 842 N N . PHE A 1 102 ? 10.351 1.321 16.432 1 94.31 102 PHE A N 1
ATOM 843 C CA . PHE A 1 102 ? 9.283 1.551 17.398 1 94.31 102 PHE A CA 1
ATOM 844 C C . PHE A 1 102 ? 8.085 0.656 17.105 1 94.31 102 PHE A C 1
ATOM 846 O O . PHE A 1 102 ? 7.292 0.358 18 1 94.31 102 PHE A O 1
ATOM 853 N N . ALA A 1 103 ? 7.931 0.281 15.851 1 92.67 103 ALA A N 1
ATOM 854 C CA . ALA A 1 103 ? 6.792 -0.547 15.464 1 92.67 103 ALA A CA 1
ATOM 855 C C . ALA A 1 103 ? 6.791 -1.869 16.226 1 92.67 103 ALA A C 1
ATOM 857 O O . ALA A 1 103 ? 5.735 -2.357 16.634 1 92.67 103 ALA A O 1
ATOM 858 N N . LYS A 1 104 ? 7.929 -2.474 16.416 1 88.7 104 LYS A N 1
ATOM 859 C CA . LYS A 1 104 ? 8.031 -3.744 17.13 1 88.7 104 LYS A CA 1
ATOM 860 C C . LYS A 1 104 ? 7.494 -3.618 18.553 1 88.7 104 LYS A C 1
ATOM 862 O O . LYS A 1 104 ? 6.723 -4.465 19.008 1 88.7 104 LYS A O 1
ATOM 867 N N . THR A 1 105 ? 7.865 -2.558 19.235 1 91.08 105 THR A N 1
ATOM 868 C CA . THR A 1 105 ? 7.403 -2.331 20.599 1 91.08 105 THR A CA 1
ATOM 869 C C . THR A 1 105 ? 5.91 -2.014 20.619 1 91.08 105 THR A C 1
ATOM 871 O O . THR A 1 105 ? 5.214 -2.335 21.585 1 91.08 105 THR A O 1
ATOM 874 N N . GLY A 1 106 ? 5.51 -1.436 19.586 1 89.89 106 GLY A N 1
ATOM 875 C CA . GLY A 1 106 ? 4.105 -1.077 19.485 1 89.89 106 GLY A CA 1
ATOM 876 C C . GLY A 1 106 ? 3.182 -2.281 19.462 1 89.89 106 GLY A C 1
ATOM 877 O O . GLY A 1 106 ? 2.024 -2.19 19.876 1 89.89 106 GLY A O 1
ATOM 878 N N . LEU A 1 107 ? 3.661 -3.405 18.984 1 89.47 107 LEU A N 1
ATOM 879 C CA . LEU A 1 107 ? 2.868 -4.628 18.927 1 89.47 107 LEU A CA 1
ATOM 880 C C . LEU A 1 107 ? 2.481 -5.09 20.328 1 89.47 107 LEU A C 1
ATOM 882 O O . LEU A 1 107 ? 1.545 -5.876 20.491 1 89.47 107 LEU A O 1
ATOM 886 N N . GLU A 1 108 ? 3.188 -4.595 21.242 1 90.39 108 GLU A N 1
ATOM 887 C CA . GLU A 1 108 ? 2.853 -4.907 22.628 1 90.39 108 GLU A CA 1
ATOM 888 C C . GLU A 1 108 ? 1.698 -4.043 23.125 1 90.39 108 GLU A C 1
ATOM 890 O O . GLU A 1 108 ? 1.136 -4.301 24.192 1 90.39 108 GLU A O 1
ATOM 895 N N . GLY A 1 109 ? 1.444 -2.952 22.34 1 92.22 109 GLY A N 1
ATOM 896 C CA . GLY A 1 109 ? 0.29 -2.143 22.699 1 92.22 109 GLY A CA 1
ATOM 897 C C . GLY A 1 109 ? 0.518 -0.656 22.499 1 92.22 109 GLY A C 1
ATOM 898 O O . GLY A 1 109 ? 1.658 -0.187 22.536 1 92.22 109 GLY A O 1
ATOM 899 N N . ILE A 1 110 ? -0.565 0.08 22.27 1 95.84 110 ILE A N 1
ATOM 900 C CA . ILE A 1 110 ? -0.656 1.536 22.237 1 95.84 110 ILE A CA 1
ATOM 901 C C . ILE A 1 110 ? -1.603 2.018 23.334 1 95.84 110 ILE A C 1
ATOM 903 O O . ILE A 1 110 ? -2.77 1.623 23.372 1 95.84 110 ILE A O 1
ATOM 907 N N . ASN A 1 111 ? -1.112 2.812 24.189 1 95.71 111 ASN A N 1
ATOM 908 C CA . ASN A 1 111 ? -1.915 3.256 25.324 1 95.71 111 ASN A CA 1
ATOM 909 C C . ASN A 1 111 ? -2.732 4.498 24.98 1 95.71 111 ASN A C 1
ATOM 911 O O . ASN A 1 111 ? -3.838 4.679 25.492 1 95.71 111 ASN A O 1
ATOM 915 N N . THR A 1 112 ? -2.177 5.32 24.222 1 97.67 112 THR A N 1
ATOM 916 C CA . THR A 1 112 ? -2.815 6.585 23.875 1 97.67 112 THR A CA 1
ATOM 917 C C . THR A 1 112 ? -3.884 6.376 22.806 1 97.67 112 THR A C 1
ATOM 919 O O . THR A 1 112 ? -3.697 5.584 21.88 1 97.67 112 THR A O 1
ATOM 922 N N . LYS A 1 113 ? -5.009 7.081 22.872 1 98.21 113 LYS A N 1
ATOM 923 C CA . LYS A 1 113 ? -6.021 7.053 21.82 1 98.21 113 LYS A CA 1
ATOM 924 C C . LYS A 1 113 ? -5.478 7.639 20.519 1 98.21 113 LYS A C 1
ATOM 926 O O . LYS A 1 113 ? -4.735 8.622 20.538 1 98.21 113 LYS A O 1
ATOM 931 N N . VAL A 1 114 ? -5.862 6.999 19.434 1 98.7 114 VAL A N 1
ATOM 932 C CA . VAL A 1 114 ? -5.388 7.43 18.123 1 98.7 114 VAL A CA 1
ATOM 933 C C . VAL A 1 114 ? -6.573 7.842 17.254 1 98.7 114 VAL A C 1
ATOM 935 O O . VAL A 1 114 ? -7.563 7.113 17.157 1 98.7 114 VAL A O 1
ATOM 938 N N . MET A 1 115 ? -6.504 9.015 16.665 1 98.86 115 MET A N 1
ATOM 939 C CA . MET A 1 115 ? -7.471 9.509 15.688 1 98.86 115 MET A CA 1
ATOM 940 C C . MET A 1 115 ? -6.807 9.745 14.336 1 98.86 115 MET A C 1
ATOM 942 O O . MET A 1 115 ? -5.764 10.397 14.258 1 98.86 115 MET A O 1
ATOM 946 N N . THR A 1 116 ? -7.397 9.226 13.332 1 98.83 116 THR A N 1
ATOM 947 C CA . THR A 1 116 ? -6.849 9.431 11.995 1 98.83 116 THR A CA 1
ATOM 948 C C . THR A 1 116 ? -7.784 10.296 11.155 1 98.83 116 THR A C 1
ATOM 950 O O . THR A 1 116 ? -9 10.097 11.166 1 98.83 116 THR A O 1
ATOM 953 N N . ILE A 1 117 ? -7.225 11.285 10.499 1 98.79 117 ILE A N 1
ATOM 954 C CA . ILE A 1 117 ? -7.976 12.108 9.557 1 98.79 117 ILE A CA 1
ATOM 955 C C . ILE A 1 117 ? -7.857 11.522 8.152 1 98.79 117 ILE A C 1
ATOM 957 O O . ILE A 1 117 ? -6.781 11.551 7.549 1 98.79 117 ILE A O 1
ATOM 961 N N . MET A 1 118 ? -8.928 11.004 7.683 1 98.49 118 MET A N 1
ATOM 962 C CA . MET A 1 118 ? -9.013 10.444 6.338 1 98.49 118 MET A CA 1
ATOM 963 C C . MET A 1 118 ? -9.648 11.44 5.373 1 98.49 118 MET A C 1
ATOM 965 O O . MET A 1 118 ? -10.186 12.464 5.797 1 98.49 118 MET A O 1
ATOM 969 N N . GLY A 1 119 ? -9.523 11.175 4.09 1 97.04 119 GLY A N 1
ATOM 970 C CA . GLY A 1 119 ? -10.099 12.095 3.122 1 97.04 119 GLY A CA 1
ATOM 971 C C . GLY A 1 119 ? -10.801 11.392 1.975 1 97.04 119 GLY A C 1
ATOM 972 O O . GLY A 1 119 ? -10.489 10.241 1.662 1 97.04 119 GLY A O 1
ATOM 973 N N . THR A 1 120 ? -11.689 12.124 1.313 1 95.92 120 THR A N 1
ATOM 974 C CA . THR A 1 120 ? -12.361 11.585 0.136 1 95.92 120 THR A CA 1
ATOM 975 C C . THR A 1 120 ? -11.464 11.69 -1.095 1 95.92 120 THR A C 1
ATOM 977 O O . THR A 1 120 ? -11.642 10.95 -2.064 1 95.92 120 THR A O 1
ATOM 980 N N . SER A 1 121 ? -10.628 12.7 -1.101 1 91.79 121 SER A N 1
ATOM 981 C CA . SER A 1 121 ? -9.776 12.972 -2.254 1 91.79 121 SER A CA 1
ATOM 982 C C . SER A 1 121 ? -8.553 13.791 -1.858 1 91.79 121 SER A C 1
ATOM 984 O O . SER A 1 121 ? -8.326 14.044 -0.673 1 91.79 121 SER A O 1
ATOM 986 N N . ARG A 1 122 ? -7.802 14.087 -2.896 1 87.06 122 ARG A N 1
ATOM 987 C CA . ARG A 1 122 ? -6.723 15.052 -2.708 1 87.06 122 ARG A CA 1
ATOM 988 C C . ARG A 1 122 ? -7.277 16.453 -2.47 1 87.06 122 ARG A C 1
ATOM 990 O O . ARG A 1 122 ? -8.278 16.842 -3.075 1 87.06 122 ARG A O 1
ATOM 997 N N . GLN A 1 123 ? -6.594 17.166 -1.557 1 84.25 123 GLN A N 1
ATOM 998 C CA . GLN A 1 123 ? -6.941 18.557 -1.285 1 84.25 123 GLN A CA 1
ATOM 999 C C . GLN A 1 123 ? -8.338 18.668 -0.682 1 84.25 123 GLN A C 1
ATOM 1001 O O . GLN A 1 123 ? -9.066 19.622 -0.961 1 84.25 123 GLN A O 1
ATOM 1006 N N . SER A 1 124 ? -8.715 17.645 0.03 1 90.45 124 SER A N 1
ATOM 1007 C CA . SER A 1 124 ? -10.026 17.652 0.671 1 90.45 124 SER A CA 1
ATOM 1008 C C . SER A 1 124 ? -9.993 18.415 1.99 1 90.45 124 SER A C 1
ATOM 1010 O O . SER A 1 124 ? -11.023 18.576 2.647 1 90.45 124 SER A O 1
ATOM 1012 N N . GLY A 1 125 ? -8.78 18.854 2.443 1 91.15 125 GLY A N 1
ATOM 1013 C CA . GLY A 1 125 ? -8.692 19.681 3.635 1 91.15 125 GLY A CA 1
ATOM 1014 C C . GLY A 1 125 ? -8.136 18.94 4.836 1 91.15 125 GLY A C 1
ATOM 1015 O O . GLY A 1 125 ? -8.303 19.38 5.976 1 91.15 125 GLY A O 1
ATOM 1016 N N . LYS A 1 126 ? -7.537 17.789 4.652 1 95.08 126 LYS A N 1
ATOM 1017 C CA . LYS A 1 126 ? -7.014 16.964 5.737 1 95.08 126 LYS A CA 1
ATOM 1018 C C . LYS A 1 126 ? -5.959 17.717 6.542 1 95.08 126 LYS A C 1
ATOM 1020 O O . LYS A 1 126 ? -6.004 17.732 7.774 1 95.08 126 LYS A O 1
ATOM 1025 N N . PHE A 1 127 ? -5.026 18.372 5.819 1 94.14 127 PHE A N 1
ATOM 1026 C CA . PHE A 1 127 ? -3.956 19.102 6.489 1 94.14 127 PHE A CA 1
ATOM 1027 C C . PHE A 1 127 ? -4.513 20.294 7.259 1 94.14 127 PHE A C 1
ATOM 1029 O O . PHE A 1 127 ? -4.106 20.552 8.393 1 94.14 127 PHE A O 1
ATOM 1036 N N . THR A 1 128 ? -5.415 21.011 6.646 1 93.32 128 THR A N 1
ATOM 1037 C CA . THR A 1 128 ? -6.043 22.154 7.299 1 93.32 128 THR A CA 1
ATOM 1038 C C . THR A 1 128 ? -6.798 21.715 8.55 1 93.32 128 THR A C 1
ATOM 1040 O O . THR A 1 128 ? -6.682 22.343 9.605 1 93.32 128 THR A O 1
ATOM 1043 N N . THR A 1 129 ? -7.565 20.661 8.394 1 96.35 129 THR A N 1
ATOM 1044 C CA . THR A 1 129 ? -8.274 20.112 9.544 1 96.35 129 THR A CA 1
ATOM 1045 C C . THR A 1 129 ? -7.298 19.751 10.66 1 96.35 129 THR A C 1
ATOM 1047 O O . THR A 1 129 ? -7.521 20.093 11.823 1 96.35 129 THR A O 1
ATOM 1050 N N . CYS A 1 130 ? -6.227 19.142 10.309 1 97.44 130 CYS A N 1
ATOM 1051 C CA . CYS A 1 130 ? -5.21 18.736 11.273 1 97.44 130 CYS A CA 1
ATOM 1052 C C . CYS A 1 130 ? -4.647 19.943 12.013 1 97.44 130 CYS A C 1
ATOM 1054 O O . CYS A 1 130 ? -4.57 19.941 13.243 1 97.44 130 CYS A O 1
ATOM 1056 N N . MET A 1 131 ? -4.325 20.969 11.315 1 96.47 131 MET A N 1
ATOM 1057 C CA . MET A 1 131 ? -3.678 22.139 11.901 1 96.47 131 MET A CA 1
ATOM 1058 C C . MET A 1 131 ? -4.654 22.918 12.777 1 96.47 131 MET A C 1
ATOM 1060 O O . MET A 1 131 ? -4.272 23.44 13.826 1 96.47 131 MET A O 1
ATOM 1064 N N . ILE A 1 132 ? -5.884 22.981 12.36 1 96.45 132 ILE A N 1
ATOM 1065 C CA . ILE A 1 132 ? -6.889 23.68 13.154 1 96.45 132 ILE A CA 1
ATOM 1066 C C . ILE A 1 132 ? -7.17 22.897 14.434 1 96.45 132 ILE A C 1
ATOM 1068 O O . ILE A 1 132 ? -7.254 23.478 15.519 1 96.45 132 ILE A O 1
ATOM 1072 N N . LEU A 1 133 ? -7.296 21.611 14.292 1 97.4 133 LEU A N 1
ATOM 1073 C CA . LEU A 1 133 ? -7.513 20.78 15.471 1 97.4 133 LEU A CA 1
ATOM 1074 C C . LEU A 1 133 ? -6.314 20.847 16.412 1 97.4 133 LEU A C 1
ATOM 1076 O O . LEU A 1 133 ? -6.477 20.829 17.634 1 97.4 133 LEU A O 1
ATOM 1080 N N . LYS A 1 134 ? -5.11 20.875 15.819 1 97.31 134 LYS A N 1
ATOM 1081 C CA . LYS A 1 134 ? -3.914 21.064 16.636 1 97.31 134 LYS A CA 1
ATOM 1082 C C . LYS A 1 134 ? -4.033 22.313 17.504 1 97.31 134 LYS A C 1
ATOM 1084 O O . LYS A 1 134 ? -3.874 22.245 18.725 1 97.31 134 LYS A O 1
ATOM 1089 N N . LYS A 1 135 ? -4.366 23.378 16.87 1 96.03 135 LYS A N 1
ATOM 1090 C CA . LYS A 1 135 ? -4.478 24.662 17.557 1 96.03 135 LYS A CA 1
ATOM 1091 C C . LYS A 1 135 ? -5.543 24.61 18.649 1 96.03 135 LYS A C 1
ATOM 1093 O O . LYS A 1 135 ? -5.315 25.071 19.769 1 96.03 135 LYS A O 1
ATOM 1098 N N . GLU A 1 136 ? -6.681 23.987 18.432 1 96.96 136 GLU A N 1
ATOM 1099 C CA . GLU A 1 136 ? -7.82 23.997 19.345 1 96.96 136 GLU A CA 1
ATOM 1100 C C . GLU A 1 136 ? -7.624 23 20.484 1 96.96 136 GLU A C 1
ATOM 1102 O O . GLU A 1 136 ? -7.988 23.278 21.629 1 96.96 136 GLU A O 1
ATOM 1107 N N . LEU A 1 137 ? -7.061 21.861 20.189 1 97.63 137 LEU A N 1
ATOM 1108 C CA . LEU A 1 137 ? -6.973 20.79 21.175 1 97.63 137 LEU A CA 1
ATOM 1109 C C . LEU A 1 137 ? -5.76 20.982 22.079 1 97.63 137 LEU A C 1
ATOM 1111 O O . LEU A 1 137 ? -5.785 20.593 23.249 1 97.63 137 LEU A O 1
ATOM 1115 N N . GLU A 1 138 ? -4.731 21.581 21.563 1 96.49 138 GLU A N 1
ATOM 1116 C CA . GLU A 1 138 ? -3.523 21.779 22.357 1 96.49 138 GLU A CA 1
ATOM 1117 C C . GLU A 1 138 ? -3.795 22.676 23.561 1 96.49 138 GLU A C 1
ATOM 1119 O O . GLU A 1 138 ? -3.053 22.646 24.545 1 96.49 138 GLU A O 1
ATOM 1124 N N . LYS A 1 139 ? -4.83 23.479 23.476 1 95.56 139 LYS A N 1
ATOM 1125 C CA . LYS A 1 139 ? -5.24 24.344 24.578 1 95.56 139 LYS A CA 1
ATOM 1126 C C . LYS A 1 139 ? -5.858 23.532 25.713 1 95.56 139 LYS A C 1
ATOM 1128 O O . LYS A 1 139 ? -6 24.028 26.832 1 95.56 139 LYS A O 1
ATOM 1133 N N . ARG A 1 140 ? -6.157 22.294 25.486 1 95.48 140 ARG A N 1
ATOM 1134 C CA . ARG A 1 140 ? -6.988 21.54 26.42 1 95.48 140 ARG A CA 1
ATOM 1135 C C . ARG A 1 140 ? -6.308 20.239 26.831 1 95.48 140 ARG A C 1
ATOM 1137 O O . ARG A 1 140 ? -6.492 19.764 27.953 1 95.48 140 ARG A O 1
ATOM 1144 N N . ILE A 1 141 ? -5.621 19.632 25.904 1 97.16 141 ILE A N 1
ATOM 1145 C CA . ILE A 1 141 ? -5.009 18.329 26.141 1 97.16 141 ILE A CA 1
ATOM 1146 C C . ILE A 1 141 ? -3.64 18.272 25.466 1 97.16 141 ILE A C 1
ATOM 1148 O O . ILE A 1 141 ? -3.323 19.11 24.619 1 97.16 141 ILE A O 1
ATOM 1152 N N . ASN A 1 142 ? -2.825 17.302 25.879 1 97.27 142 ASN A N 1
ATOM 1153 C CA . ASN A 1 142 ? -1.535 17.047 25.247 1 97.27 142 ASN A CA 1
ATOM 1154 C C . ASN A 1 142 ? -1.677 16.135 24.031 1 97.27 142 ASN A C 1
ATOM 1156 O O . ASN A 1 142 ? -2.014 14.958 24.169 1 97.27 142 ASN A O 1
ATOM 1160 N N . ILE A 1 143 ? -1.394 16.699 22.891 1 98.22 143 ILE A N 1
ATOM 1161 C CA . ILE A 1 143 ? -1.604 15.882 21.701 1 98.22 143 ILE A CA 1
ATOM 1162 C C . ILE A 1 143 ? -0.268 15.631 21.006 1 98.22 143 ILE A C 1
ATOM 1164 O O . ILE A 1 143 ? 0.704 16.355 21.234 1 98.22 143 ILE A O 1
ATOM 1168 N N . GLY A 1 144 ? -0.116 14.562 20.312 1 98.4 144 GLY A N 1
ATOM 1169 C CA . GLY A 1 144 ? 0.914 14.263 19.329 1 98.4 144 GLY A CA 1
ATOM 1170 C C . GLY A 1 144 ? 0.368 14.102 17.923 1 98.4 144 GLY A C 1
ATOM 1171 O O . GLY A 1 144 ? -0.752 13.62 17.738 1 98.4 144 GLY A O 1
ATOM 1172 N N . ILE A 1 145 ? 1.171 14.514 16.99 1 98.7 145 ILE A N 1
ATOM 1173 C CA . ILE A 1 145 ? 0.659 14.464 15.624 1 98.7 145 ILE A CA 1
ATOM 1174 C C . ILE A 1 145 ? 1.691 13.806 14.71 1 98.7 145 ILE A C 1
ATOM 1176 O O . ILE A 1 145 ? 2.881 14.123 14.779 1 98.7 145 ILE A O 1
ATOM 1180 N N . VAL A 1 146 ? 1.24 12.878 13.93 1 98.63 146 VAL A N 1
ATOM 1181 C CA . VAL A 1 146 ? 1.995 12.285 12.832 1 98.63 146 VAL A CA 1
ATOM 1182 C C . VAL A 1 146 ? 1.491 12.837 11.5 1 98.63 146 VAL A C 1
ATOM 1184 O O . VAL A 1 146 ? 0.341 12.607 11.121 1 98.63 146 VAL A O 1
ATOM 1187 N N . GLY A 1 147 ? 2.366 13.516 10.849 1 97.75 147 GLY A N 1
ATOM 1188 C CA . GLY A 1 147 ? 2.019 14.032 9.534 1 97.75 147 GLY A CA 1
ATOM 1189 C C . GLY A 1 147 ? 2.576 13.194 8.399 1 97.75 147 GLY A C 1
ATOM 1190 O O . GLY A 1 147 ? 3.65 12.603 8.526 1 97.75 147 GLY A O 1
ATOM 1191 N N . THR A 1 148 ? 1.8 13.208 7.278 1 96.2 148 THR A N 1
ATOM 1192 C CA . THR A 1 148 ? 2.256 12.468 6.106 1 96.2 148 THR A CA 1
ATOM 1193 C C . THR A 1 148 ? 2.581 13.42 4.958 1 96.2 148 THR A C 1
ATOM 1195 O O . THR A 1 148 ? 3.026 12.988 3.893 1 96.2 148 THR A O 1
ATOM 1198 N N . GLU A 1 149 ? 2.35 14.671 5.169 1 93.65 149 GLU A N 1
ATOM 1199 C CA . GLU A 1 149 ? 2.717 15.694 4.194 1 93.65 149 GLU A CA 1
ATOM 1200 C C . GLU A 1 149 ? 4.161 16.148 4.388 1 93.65 149 GLU A C 1
ATOM 1202 O O . GLU A 1 149 ? 4.646 16.228 5.518 1 93.65 149 GLU A O 1
ATOM 1207 N N . PRO A 1 150 ? 4.78 16.491 3.294 1 93 150 PRO A N 1
ATOM 1208 C CA . PRO A 1 150 ? 6.208 16.806 3.382 1 93 150 PRO A CA 1
ATOM 1209 C C . PRO A 1 150 ? 6.48 18.099 4.146 1 93 150 PRO A C 1
ATOM 1211 O O . PRO A 1 150 ? 7.62 18.36 4.539 1 93 150 PRO A O 1
ATOM 1214 N N . GLN A 1 151 ? 5.512 18.979 4.35 1 93.65 151 GLN A N 1
ATOM 1215 C CA . GLN A 1 151 ? 5.721 20.227 5.076 1 93.65 151 GLN A CA 1
ATOM 1216 C C . GLN A 1 151 ? 5.414 20.058 6.561 1 93.65 151 GLN A C 1
ATOM 1218 O O . GLN A 1 151 ? 5.51 21.015 7.333 1 93.65 151 GLN A O 1
ATOM 1223 N N . SER A 1 152 ? 5.102 18.882 7.013 1 95.12 152 SER A N 1
ATOM 1224 C CA . SER A 1 152 ? 4.62 18.62 8.365 1 95.12 152 SER A CA 1
ATOM 1225 C C . SER A 1 152 ? 5.608 19.125 9.411 1 95.12 152 SER A C 1
ATOM 1227 O O . SER A 1 152 ? 5.225 19.839 10.341 1 95.12 152 SER A O 1
ATOM 1229 N N . LEU A 1 153 ? 6.837 18.873 9.215 1 94.05 153 LEU A N 1
ATOM 1230 C CA . LEU A 1 153 ? 7.832 19.225 10.222 1 94.05 153 LEU A CA 1
ATOM 1231 C C . LEU A 1 153 ? 7.999 20.738 10.315 1 94.05 153 LEU A C 1
ATOM 1233 O O . LEU A 1 153 ? 8.144 21.285 11.411 1 94.05 153 LEU A O 1
ATOM 1237 N N . ILE A 1 154 ? 7.892 21.361 9.19 1 94.38 154 ILE A N 1
ATOM 1238 C CA . ILE A 1 154 ? 8.034 22.812 9.14 1 94.38 154 ILE A CA 1
ATOM 1239 C C . ILE A 1 154 ? 6.839 23.471 9.825 1 94.38 154 ILE A C 1
ATOM 1241 O O . ILE A 1 154 ? 6.96 24.565 10.382 1 94.38 154 ILE A O 1
ATOM 1245 N N . CYS A 1 155 ? 5.749 22.76 9.907 1 94.91 155 CYS A N 1
ATOM 1246 C CA . CYS A 1 155 ? 4.517 23.321 10.45 1 94.91 155 CYS A CA 1
ATOM 1247 C C . CYS A 1 155 ? 4.312 22.887 11.896 1 94.91 155 CYS A C 1
ATOM 1249 O O . CYS A 1 155 ? 3.217 23.034 12.443 1 94.91 155 CYS A O 1
ATOM 1251 N N . GLY A 1 156 ? 5.326 22.302 12.509 1 94.37 156 GLY A N 1
ATOM 1252 C CA . GLY A 1 156 ? 5.291 22.039 13.939 1 94.37 156 GLY A CA 1
ATOM 1253 C C . GLY A 1 156 ? 4.673 20.697 14.284 1 94.37 156 GLY A C 1
ATOM 1254 O O . GLY A 1 156 ? 4.262 20.472 15.424 1 94.37 156 GLY A O 1
ATOM 1255 N N . ILE A 1 157 ? 4.552 19.798 13.406 1 96.52 157 ILE A N 1
ATOM 1256 C CA . ILE A 1 157 ? 4.073 18.442 13.65 1 96.52 157 ILE A CA 1
ATOM 1257 C C . ILE A 1 157 ? 5.203 17.591 14.225 1 96.52 157 ILE A C 1
ATOM 1259 O O . ILE A 1 157 ? 6.369 17.773 13.867 1 96.52 157 ILE A O 1
ATOM 1263 N N . ASP A 1 158 ? 4.891 16.693 15.077 1 97.41 158 ASP A N 1
ATOM 1264 C CA . ASP A 1 158 ? 5.855 16.004 15.93 1 97.41 158 ASP A CA 1
ATOM 1265 C C . ASP A 1 158 ? 6.667 14.987 15.131 1 97.41 158 ASP A C 1
ATOM 1267 O O . ASP A 1 158 ? 7.876 14.854 15.333 1 97.41 158 ASP A O 1
ATOM 1271 N N . GLU A 1 159 ? 6.032 14.212 14.296 1 97.38 159 GLU A N 1
ATOM 1272 C CA . GLU A 1 159 ? 6.656 13.199 13.449 1 97.38 159 GLU A CA 1
ATOM 1273 C C . GLU A 1 159 ? 6.096 13.245 12.03 1 97.38 159 GLU A C 1
ATOM 1275 O O . GLU A 1 159 ? 4.966 13.69 11.817 1 97.38 159 GLU A O 1
ATOM 1280 N N . MET A 1 160 ? 6.876 12.83 11.145 1 97.17 160 MET A N 1
ATOM 1281 C CA . MET A 1 160 ? 6.468 12.829 9.744 1 97.17 160 MET A CA 1
ATOM 1282 C C . MET A 1 160 ? 6.873 11.528 9.059 1 97.17 160 MET A C 1
ATOM 1284 O O . MET A 1 160 ? 7.978 11.027 9.274 1 97.17 160 MET A O 1
ATOM 1288 N N . VAL A 1 161 ? 5.977 10.973 8.317 1 97.22 161 VAL A N 1
ATOM 1289 C CA . VAL A 1 161 ? 6.227 9.833 7.441 1 97.22 161 VAL A CA 1
ATOM 1290 C C . VAL A 1 161 ? 5.699 10.132 6.04 1 97.22 161 VAL A C 1
ATOM 1292 O O . VAL A 1 161 ? 4.542 10.527 5.877 1 97.22 161 VAL A O 1
ATOM 1295 N N . VAL A 1 162 ? 6.537 9.993 5.049 1 96.41 162 VAL A N 1
ATOM 1296 C CA . VAL A 1 162 ? 6.1 10.065 3.658 1 96.41 162 VAL A CA 1
ATOM 1297 C C . VAL A 1 162 ? 5.957 8.656 3.087 1 96.41 162 VAL A C 1
ATOM 1299 O O . VAL A 1 162 ? 6.936 8.066 2.624 1 96.41 162 VAL A O 1
ATOM 1302 N N . PRO A 1 163 ? 4.75 8.136 3.05 1 96.3 163 PRO A N 1
ATOM 1303 C CA . PRO A 1 163 ? 4.543 6.712 2.779 1 96.3 163 PRO A CA 1
ATOM 1304 C C . PRO A 1 163 ? 4.911 6.323 1.349 1 96.3 163 PRO A C 1
ATOM 1306 O O . PRO A 1 163 ? 5.302 5.181 1.097 1 96.3 163 PRO A O 1
ATOM 1309 N N . GLN A 1 164 ? 4.881 7.216 0.441 1 96.06 164 GLN A N 1
ATOM 1310 C CA . GLN A 1 164 ? 4.997 6.951 -0.989 1 96.06 164 GLN A CA 1
ATOM 1311 C C . GLN A 1 164 ? 6.311 6.246 -1.312 1 96.06 164 GLN A C 1
ATOM 1313 O O . GLN A 1 164 ? 6.352 5.36 -2.168 1 96.06 164 GLN A O 1
ATOM 1318 N N . THR A 1 165 ? 7.347 6.57 -0.61 1 95.21 165 THR A N 1
ATOM 1319 C CA . THR A 1 165 ? 8.671 6.116 -1.02 1 95.21 165 THR A CA 1
ATOM 1320 C C . THR A 1 165 ? 9.12 4.926 -0.176 1 95.21 165 THR A C 1
ATOM 1322 O O . THR A 1 165 ? 10.246 4.446 -0.32 1 95.21 165 THR A O 1
ATOM 1325 N N . ILE A 1 166 ? 8.31 4.502 0.692 1 95.57 166 ILE A N 1
ATOM 1326 C CA . ILE A 1 166 ? 8.617 3.36 1.547 1 95.57 166 ILE A CA 1
ATOM 1327 C C . ILE A 1 166 ? 8.187 2.068 0.855 1 95.57 166 ILE A C 1
ATOM 1329 O O . ILE A 1 166 ? 7.123 2.012 0.235 1 95.57 166 ILE A O 1
ATOM 1333 N N . GLU A 1 167 ? 9.007 1.034 0.944 1 95.41 167 GLU A N 1
ATOM 1334 C CA . GLU A 1 167 ? 8.593 -0.269 0.432 1 95.41 167 GLU A CA 1
ATOM 1335 C C . GLU A 1 167 ? 7.229 -0.672 0.985 1 95.41 167 GLU A C 1
ATOM 1337 O O . GLU A 1 167 ? 6.945 -0.46 2.166 1 95.41 167 GLU A O 1
ATOM 1342 N N . THR A 1 168 ? 6.458 -1.314 0.176 1 96.22 168 THR A N 1
ATOM 1343 C CA . THR A 1 168 ? 5.063 -1.567 0.517 1 96.22 168 THR A CA 1
ATOM 1344 C C . THR A 1 168 ? 4.959 -2.412 1.783 1 96.22 168 THR A C 1
ATOM 1346 O O . THR A 1 168 ? 4.107 -2.159 2.637 1 96.22 168 THR A O 1
ATOM 1349 N N . CYS A 1 169 ? 5.835 -3.319 2.006 1 95.29 169 CYS A N 1
ATOM 1350 C CA . CYS A 1 169 ? 5.73 -4.228 3.143 1 95.29 169 CYS A CA 1
ATOM 1351 C C . CYS A 1 169 ? 6.091 -3.519 4.443 1 95.29 169 CYS A C 1
ATOM 1353 O O . CYS A 1 169 ? 5.794 -4.017 5.53 1 95.29 169 CYS A O 1
ATOM 1355 N N . HIS A 1 170 ? 6.739 -2.355 4.372 1 95.01 170 HIS A N 1
ATOM 1356 C CA . HIS A 1 170 ? 7.179 -1.644 5.568 1 95.01 170 HIS A CA 1
ATOM 1357 C C . HIS A 1 170 ? 6.347 -0.387 5.799 1 95.01 170 HIS A C 1
ATOM 1359 O O . HIS A 1 170 ? 6.501 0.284 6.822 1 95.01 170 HIS A O 1
ATOM 1365 N N . CYS A 1 171 ? 5.499 -0.074 4.898 1 96.07 171 CYS A N 1
ATOM 1366 C CA . CYS A 1 171 ? 4.839 1.227 4.911 1 96.07 171 CYS A CA 1
ATOM 1367 C C . CYS A 1 171 ? 3.945 1.373 6.136 1 96.07 171 CYS A C 1
ATOM 1369 O O . CYS A 1 171 ? 4.133 2.287 6.941 1 96.07 171 CYS A O 1
ATOM 1371 N N . ALA A 1 172 ? 3.045 0.443 6.339 1 96.67 172 ALA A N 1
ATOM 1372 C CA . ALA A 1 172 ? 2.112 0.516 7.461 1 96.67 172 ALA A CA 1
ATOM 1373 C C . ALA A 1 172 ? 2.849 0.426 8.794 1 96.67 172 ALA A C 1
ATOM 1375 O O . ALA A 1 172 ? 2.546 1.17 9.73 1 96.67 172 ALA A O 1
ATOM 1376 N N . SER A 1 173 ? 3.824 -0.406 8.878 1 95.82 173 SER A N 1
ATOM 1377 C CA . SER A 1 173 ? 4.557 -0.576 10.128 1 95.82 173 SER A CA 1
ATOM 1378 C C . SER A 1 173 ? 5.356 0.677 10.474 1 95.82 173 SER A C 1
ATOM 1380 O O . SER A 1 173 ? 5.521 1.008 11.65 1 95.82 173 SER A O 1
ATOM 1382 N N . THR A 1 174 ? 5.878 1.35 9.461 1 96.36 174 THR A N 1
ATOM 1383 C CA . THR A 1 174 ? 6.606 2.591 9.702 1 96.36 174 THR A CA 1
ATOM 1384 C C . THR A 1 174 ? 5.681 3.656 10.284 1 96.36 174 THR A C 1
ATOM 1386 O O . THR A 1 174 ? 6.034 4.328 11.256 1 96.36 174 THR A O 1
ATOM 1389 N N . ILE A 1 175 ? 4.504 3.741 9.768 1 97.54 175 ILE A N 1
ATOM 1390 C CA . ILE A 1 175 ? 3.512 4.676 10.287 1 97.54 175 ILE A CA 1
ATOM 1391 C C . ILE A 1 175 ? 3.149 4.3 11.722 1 97.54 175 ILE A C 1
ATOM 1393 O O . ILE A 1 175 ? 3.105 5.162 12.603 1 97.54 175 ILE A O 1
ATOM 1397 N N . PHE A 1 176 ? 2.955 3.037 11.94 1 97.79 176 PHE A N 1
ATOM 1398 C CA . PHE A 1 176 ? 2.649 2.524 13.27 1 97.79 176 PHE A CA 1
ATOM 1399 C C . PHE A 1 176 ? 3.77 2.854 14.248 1 97.79 176 PHE A C 1
ATOM 1401 O O . PHE A 1 176 ? 3.511 3.199 15.403 1 97.79 176 PHE A O 1
ATOM 1408 N N . GLY A 1 177 ? 4.964 2.698 13.761 1 97.23 177 GLY A N 1
ATOM 1409 C CA . GLY A 1 177 ? 6.11 3.068 14.576 1 97.23 177 GLY A CA 1
ATOM 1410 C C . GLY A 1 177 ? 6.1 4.526 14.995 1 97.23 177 GLY A C 1
ATOM 1411 O O . GLY A 1 177 ? 6.467 4.856 16.125 1 97.23 177 GLY A O 1
ATOM 1412 N N . ALA A 1 178 ? 5.745 5.405 14.078 1 98.02 178 ALA A N 1
ATOM 1413 C CA .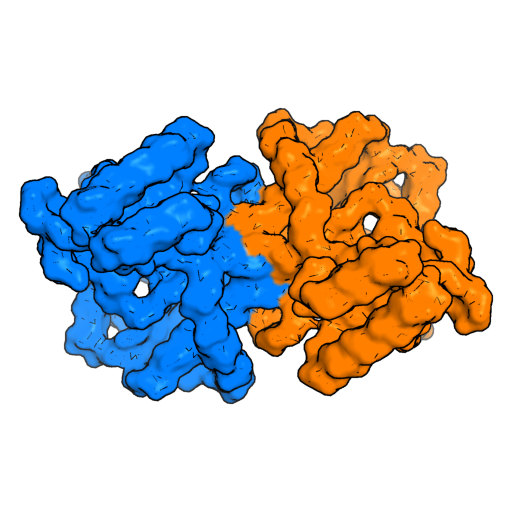 ALA A 1 178 ? 5.63 6.821 14.414 1 98.02 178 ALA A CA 1
ATOM 1414 C C . ALA A 1 178 ? 4.594 7.043 15.512 1 98.02 178 ALA A C 1
ATOM 1416 O O . ALA A 1 178 ? 4.815 7.832 16.433 1 98.02 178 ALA A O 1
ATOM 1417 N N . VAL A 1 179 ? 3.461 6.336 15.442 1 98.27 179 VAL A N 1
ATOM 1418 C CA . VAL A 1 179 ? 2.417 6.406 16.459 1 98.27 179 VAL A CA 1
ATOM 1419 C C . VAL A 1 179 ? 2.974 5.946 17.804 1 98.27 179 VAL A C 1
ATOM 1421 O O . VAL A 1 179 ? 2.793 6.619 18.821 1 98.27 179 VAL A O 1
ATOM 1424 N N . LYS A 1 180 ? 3.646 4.844 17.764 1 97.67 180 LYS A N 1
ATOM 1425 C CA . LYS A 1 180 ? 4.198 4.293 18.998 1 97.67 180 LYS A CA 1
ATOM 1426 C C . LYS A 1 180 ? 5.219 5.244 19.616 1 97.67 180 LYS A C 1
ATOM 1428 O O . LYS A 1 180 ? 5.253 5.417 20.836 1 97.67 180 LYS A O 1
ATOM 1433 N N . LYS A 1 181 ? 6.075 5.792 18.774 1 97.86 181 LYS A N 1
ATOM 1434 C CA . LYS A 1 181 ? 7.044 6.755 19.29 1 97.86 181 LYS A CA 1
ATOM 1435 C C . LYS A 1 181 ? 6.351 7.871 20.065 1 97.86 181 LYS A C 1
ATOM 1437 O O . LYS A 1 181 ? 6.777 8.227 21.166 1 97.86 181 LYS A O 1
ATOM 1442 N N . LEU A 1 182 ? 5.283 8.393 19.558 1 98.13 182 LEU A N 1
ATOM 1443 C CA . LEU A 1 182 ? 4.558 9.468 20.227 1 98.13 182 LEU A CA 1
ATOM 1444 C C . LEU A 1 182 ? 3.823 8.945 21.457 1 98.13 182 LEU A C 1
ATOM 1446 O O . LEU A 1 182 ? 3.636 9.677 22.431 1 98.13 182 LEU A O 1
ATOM 1450 N N . ASP A 1 183 ? 3.397 7.698 21.404 1 97.86 183 ASP A N 1
ATOM 1451 C CA . ASP A 1 183 ? 2.742 7.048 22.535 1 97.86 183 ASP A CA 1
ATOM 1452 C C . ASP A 1 183 ? 3.656 7.025 23.759 1 97.86 183 ASP A C 1
ATOM 1454 O O . ASP A 1 183 ? 3.179 7.018 24.896 1 97.86 183 ASP A O 1
ATOM 1458 N N . THR A 1 184 ? 4.937 7.019 23.554 1 96.49 184 THR A N 1
ATOM 1459 C CA . THR A 1 184 ? 5.893 6.964 24.654 1 96.49 184 THR A CA 1
ATOM 1460 C C . THR A 1 184 ? 6.008 8.323 25.339 1 96.49 184 THR A C 1
ATOM 1462 O O . THR A 1 184 ? 6.668 8.45 26.372 1 96.49 184 THR A O 1
ATOM 1465 N N . LYS A 1 185 ? 5.39 9.407 24.88 1 96.09 185 LYS A N 1
ATOM 1466 C CA . LYS A 1 185 ? 5.578 10.774 25.357 1 96.09 185 LYS A CA 1
ATOM 1467 C C . LYS A 1 185 ? 4.375 11.242 26.172 1 96.09 185 LYS A C 1
ATOM 1469 O O . LYS A 1 185 ? 4.123 12.443 26.281 1 96.09 185 LYS A O 1
ATOM 1474 N N . ASN A 1 186 ? 3.617 10.486 26.732 1 91.79 186 ASN A N 1
ATOM 1475 C CA . ASN A 1 186 ? 2.49 10.803 27.602 1 91.79 186 ASN A CA 1
ATOM 1476 C C . ASN A 1 186 ? 1.496 11.735 26.916 1 91.79 186 ASN A C 1
ATOM 1478 O O . ASN A 1 186 ? 1.168 12.798 27.445 1 91.79 186 ASN A O 1
ATOM 1482 N N . ARG A 1 187 ? 1.004 11.404 25.809 1 96.57 187 ARG A N 1
ATOM 1483 C CA . ARG A 1 187 ? -0.017 12.137 25.066 1 96.57 187 ARG A CA 1
ATOM 1484 C C . ARG A 1 187 ? -1.415 11.648 25.429 1 96.57 187 ARG A C 1
ATOM 1486 O O . ARG A 1 187 ? -1.595 10.486 25.8 1 96.57 187 ARG A O 1
ATOM 1493 N N . ASP A 1 188 ? -2.385 12.568 25.34 1 97.74 188 ASP A N 1
ATOM 1494 C CA . ASP A 1 188 ? -3.784 12.201 25.537 1 97.74 188 ASP A CA 1
ATOM 1495 C C . ASP A 1 188 ? -4.405 11.686 24.24 1 97.74 188 ASP A C 1
ATOM 1497 O O . ASP A 1 188 ? -5.331 10.874 24.268 1 97.74 188 ASP A O 1
ATOM 1501 N N . LEU A 1 189 ? -3.875 12.18 23.173 1 98.66 189 LEU A N 1
ATOM 1502 C CA . LEU A 1 189 ? -4.379 11.864 21.841 1 98.66 189 LEU A CA 1
ATOM 1503 C C . LEU A 1 189 ? -3.264 11.948 20.804 1 98.66 189 LEU A C 1
ATOM 1505 O O . LEU A 1 189 ? -2.44 12.864 20.844 1 98.66 189 LEU A O 1
ATOM 1509 N N . ILE A 1 190 ? -3.204 11.02 19.947 1 98.79 190 ILE A N 1
ATOM 1510 C CA . ILE A 1 190 ? -2.327 11.082 18.783 1 98.79 190 ILE A CA 1
ATOM 1511 C C . ILE A 1 190 ? -3.163 11.237 17.515 1 98.79 190 ILE A C 1
ATOM 1513 O O . ILE A 1 190 ? -4.076 10.447 17.265 1 98.79 190 ILE A O 1
ATOM 1517 N N . ILE A 1 191 ? -2.895 12.261 16.758 1 98.84 191 ILE A N 1
ATOM 1518 C CA . ILE A 1 191 ? -3.57 12.51 15.489 1 98.84 191 ILE A CA 1
ATOM 1519 C C . ILE A 1 191 ? -2.671 12.077 14.333 1 98.84 191 ILE A C 1
ATOM 1521 O O . ILE A 1 191 ? -1.482 12.404 14.307 1 98.84 191 ILE A O 1
ATOM 1525 N N . VAL A 1 192 ? -3.204 11.319 13.443 1 98.82 192 VAL A N 1
ATOM 1526 C CA . VAL A 1 192 ? -2.5 10.96 12.216 1 98.82 192 VAL A CA 1
ATOM 1527 C C . VAL A 1 192 ? -3.221 11.56 11.012 1 98.82 192 VAL A C 1
ATOM 1529 O O . VAL A 1 192 ? -4.412 11.312 10.805 1 98.82 192 VAL A O 1
ATOM 1532 N N . SER A 1 193 ? -2.529 12.344 10.272 1 97.28 193 SER A N 1
ATOM 1533 C CA . SER A 1 193 ? -3.108 12.958 9.082 1 97.28 193 SER A CA 1
ATOM 1534 C C . SER A 1 193 ? -2.774 12.157 7.828 1 97.28 193 SER A C 1
ATOM 1536 O O . SER A 1 193 ? -1.602 11.911 7.536 1 97.28 193 SER A O 1
ATOM 1538 N N . SER A 1 194 ? -3.763 11.803 7.092 1 95.29 194 SER A N 1
ATOM 1539 C CA . SER A 1 194 ? -3.554 10.98 5.905 1 95.29 194 SER A CA 1
ATOM 1540 C C . SER A 1 194 ? -3.446 11.838 4.649 1 95.29 194 SER A C 1
ATOM 1542 O O . SER A 1 194 ? -3.473 13.068 4.727 1 95.29 194 SER A O 1
ATOM 1544 N N . GLN A 1 195 ? -3.206 11.104 3.55 1 88.36 195 GLN A N 1
ATOM 1545 C CA . GLN A 1 195 ? -3.128 11.698 2.22 1 88.36 195 GLN A CA 1
ATOM 1546 C C . GLN A 1 195 ? -4.139 11.059 1.272 1 88.36 195 GLN A C 1
ATOM 1548 O O . GLN A 1 195 ? -4.554 9.916 1.477 1 88.36 195 GLN A O 1
ATOM 1553 N N . THR A 1 196 ? -4.518 11.853 0.363 1 92.15 196 THR A N 1
ATOM 1554 C CA . THR A 1 196 ? -5.392 11.378 -0.705 1 92.15 196 THR A CA 1
ATOM 1555 C C . THR A 1 196 ? -6.651 10.736 -0.128 1 92.15 196 THR A C 1
ATOM 1557 O O . THR A 1 196 ? -7.152 11.167 0.913 1 92.15 196 THR A O 1
ATOM 1560 N N . GLY A 1 197 ? -7.384 9.931 -0.838 1 95.42 197 GLY A N 1
ATOM 1561 C CA . GLY A 1 197 ? -8.584 9.212 -0.438 1 95.42 197 GLY A CA 1
ATOM 1562 C C . GLY A 1 197 ? -8.521 7.728 -0.748 1 95.42 197 GLY A C 1
ATOM 1563 O O . GLY A 1 197 ? -7.724 7.296 -1.583 1 95.42 197 GLY A O 1
ATOM 1564 N N . ILE A 1 198 ? -9.319 6.982 -0.081 1 96.42 198 ILE A N 1
ATOM 1565 C CA . ILE A 1 198 ? -9.324 5.53 -0.223 1 96.42 198 ILE A CA 1
ATOM 1566 C C . ILE A 1 198 ? -9.64 5.155 -1.669 1 96.42 198 ILE A C 1
ATOM 1568 O O . ILE A 1 198 ? -9.091 4.187 -2.2 1 96.42 198 ILE A O 1
ATOM 1572 N N . PHE A 1 199 ? -10.44 5.929 -2.338 1 96.34 199 PHE A N 1
ATOM 1573 C CA . PHE A 1 199 ? -10.899 5.587 -3.679 1 96.34 199 PHE A CA 1
ATOM 1574 C C . PHE A 1 199 ? -10.148 6.396 -4.731 1 96.34 199 PHE A C 1
ATOM 1576 O O . PHE A 1 199 ? -10.55 6.433 -5.896 1 96.34 199 PHE A O 1
ATOM 1583 N N . ALA A 1 200 ? -9.096 7.118 -4.257 1 94.25 200 ALA A N 1
ATOM 1584 C CA . ALA A 1 200 ? -8.263 7.841 -5.215 1 94.25 200 ALA A CA 1
ATOM 1585 C C . ALA A 1 200 ? -7.581 6.879 -6.183 1 94.25 200 ALA A C 1
ATOM 1587 O O . ALA A 1 200 ? -7.209 5.766 -5.804 1 94.25 200 ALA A O 1
ATOM 1588 N N . ASP A 1 201 ? -7.351 7.357 -7.362 1 91.83 201 ASP A N 1
ATOM 1589 C CA . ASP A 1 201 ? -6.763 6.521 -8.403 1 91.83 201 ASP A CA 1
ATOM 1590 C C . ASP A 1 201 ? -5.343 6.098 -8.032 1 91.83 201 ASP A C 1
ATOM 1592 O O . ASP A 1 201 ? -4.47 6.944 -7.83 1 91.83 201 ASP A O 1
ATOM 1596 N N . THR A 1 202 ? -5.123 4.85 -8.01 1 89.21 202 THR A N 1
ATOM 1597 C CA . THR A 1 202 ? -3.824 4.301 -7.637 1 89.21 202 THR A CA 1
ATOM 1598 C C . THR A 1 202 ? -2.94 4.119 -8.868 1 89.21 202 THR A C 1
ATOM 1600 O O . THR A 1 202 ? -1.744 3.845 -8.744 1 89.21 202 THR A O 1
ATOM 1603 N N . LEU A 1 203 ? -3.468 4.284 -10.059 1 86.15 203 LEU A N 1
ATOM 1604 C CA . LEU A 1 203 ? -2.741 4.01 -11.294 1 86.15 203 LEU A CA 1
ATOM 1605 C C . LEU A 1 203 ? -2.28 5.306 -11.952 1 86.15 203 LEU A C 1
ATOM 1607 O O . LEU A 1 203 ? -2.168 5.379 -13.177 1 86.15 203 LEU A O 1
ATOM 1611 N N . GLU A 1 204 ? -2.028 6.277 -11.13 1 80.34 204 GLU A N 1
ATOM 1612 C CA . GLU A 1 204 ? -1.411 7.499 -11.635 1 80.34 204 GLU A CA 1
ATOM 1613 C C . GLU A 1 204 ? 0.085 7.307 -11.868 1 80.34 204 GLU A C 1
ATOM 1615 O O . GLU A 1 204 ? 0.908 7.796 -11.091 1 80.34 204 GLU A O 1
ATOM 1620 N N . VAL A 1 205 ? 0.423 6.678 -12.92 1 70.2 205 VAL A N 1
ATOM 1621 C CA . VAL A 1 205 ? 1.772 6.215 -13.23 1 70.2 205 VAL A CA 1
ATOM 1622 C C . VAL A 1 205 ? 2.721 7.408 -13.316 1 70.2 205 VAL A C 1
ATOM 1624 O O . VAL A 1 205 ? 2.418 8.404 -13.978 1 70.2 205 VAL A O 1
ATOM 1627 N N . GLY A 1 206 ? 3.812 7.212 -12.636 1 65.31 206 GLY A N 1
ATOM 1628 C CA . GLY A 1 206 ? 4.883 8.188 -12.771 1 65.31 206 GLY A CA 1
ATOM 1629 C C . GLY A 1 206 ? 4.671 9.428 -11.924 1 65.31 206 GLY A C 1
ATOM 1630 O O . GLY A 1 206 ? 5.561 10.274 -11.818 1 65.31 206 GLY A O 1
ATOM 1631 N N . THR A 1 207 ? 3.493 9.472 -11.325 1 73 207 THR A N 1
ATOM 1632 C CA . THR A 1 207 ? 3.223 10.69 -10.568 1 73 207 THR A CA 1
ATOM 1633 C C . THR A 1 207 ? 3.775 10.579 -9.15 1 73 207 THR A C 1
ATOM 1635 O O . THR A 1 207 ? 3.951 11.589 -8.466 1 73 207 THR A O 1
ATOM 1638 N N . GLY A 1 208 ? 3.982 9.324 -8.769 1 80.65 208 GLY A N 1
ATOM 1639 C CA . GLY A 1 208 ? 4.484 9.13 -7.418 1 80.65 208 GLY A CA 1
ATOM 1640 C C . GLY A 1 208 ? 3.427 9.347 -6.351 1 80.65 208 GLY A C 1
ATOM 1641 O O . GLY A 1 208 ? 3.746 9.441 -5.164 1 80.65 208 GLY A O 1
ATOM 1642 N N . ARG A 1 209 ? 2.194 9.393 -6.643 1 86.3 209 ARG A N 1
ATOM 1643 C CA . ARG A 1 209 ? 1.143 9.72 -5.686 1 86.3 209 ARG A CA 1
ATOM 1644 C C . ARG A 1 209 ? 0.69 8.479 -4.924 1 86.3 209 ARG A C 1
ATOM 1646 O O . ARG A 1 209 ? 0.492 8.528 -3.708 1 86.3 209 ARG A O 1
ATOM 1653 N N . GLY A 1 210 ? 0.525 7.309 -5.607 1 91.32 210 GLY A N 1
ATOM 1654 C CA . GLY A 1 210 ? 0.181 6.05 -4.965 1 91.32 210 GLY A CA 1
ATOM 1655 C C . GLY A 1 210 ? -1.307 5.899 -4.708 1 91.32 210 GLY A C 1
ATOM 1656 O O . GLY A 1 210 ? -1.771 4.82 -4.336 1 91.32 210 GLY A O 1
ATOM 1657 N N . GLY A 1 211 ? -2.083 7.081 -4.85 1 93.59 211 GLY A N 1
ATOM 1658 C CA . GLY A 1 211 ? -3.535 7.072 -4.782 1 93.59 211 GLY A CA 1
ATOM 1659 C C . GLY A 1 211 ? -4.069 6.455 -3.503 1 93.59 211 GLY A C 1
ATOM 1660 O O . GLY A 1 211 ? -3.601 6.778 -2.409 1 93.59 211 GLY A O 1
ATOM 1661 N N . GLY A 1 212 ? -5.114 5.659 -3.635 1 96.15 212 GLY A N 1
ATOM 1662 C CA . GLY A 1 212 ? -5.823 5.075 -2.508 1 96.15 212 GLY A CA 1
ATOM 1663 C C . GLY A 1 212 ? -4.957 4.151 -1.673 1 96.15 212 GLY A C 1
ATOM 1664 O O . GLY A 1 212 ? -5.205 3.97 -0.479 1 96.15 212 GLY A O 1
ATOM 1665 N N . LEU A 1 213 ? -3.942 3.585 -2.297 1 96.95 213 LEU A N 1
ATOM 1666 C CA . LEU A 1 213 ? -3.07 2.679 -1.557 1 96.95 213 LEU A CA 1
ATOM 1667 C C . LEU A 1 213 ? -2.362 3.412 -0.422 1 96.95 213 LEU A C 1
ATOM 1669 O O . LEU A 1 213 ? -2.169 2.852 0.659 1 96.95 213 LEU A O 1
ATOM 1673 N N . ILE A 1 214 ? -2.028 4.661 -0.621 1 97.03 214 ILE A N 1
ATOM 1674 C CA . ILE A 1 214 ? -1.37 5.473 0.398 1 97.03 214 ILE A CA 1
ATOM 1675 C C . ILE A 1 214 ? -2.326 5.709 1.566 1 97.03 214 ILE A C 1
ATOM 1677 O O . ILE A 1 214 ? -1.951 5.534 2.728 1 97.03 214 ILE A O 1
ATOM 1681 N N . SER A 1 215 ? -3.532 6.082 1.199 1 97.33 215 SER A N 1
ATOM 1682 C CA . SER A 1 215 ? -4.537 6.338 2.225 1 97.33 215 SER A CA 1
ATOM 1683 C C . SER A 1 215 ? -4.796 5.093 3.068 1 97.33 215 SER A C 1
ATOM 1685 O O . SER A 1 215 ? -4.887 5.175 4.294 1 97.33 215 SER A O 1
ATOM 1687 N N . ILE A 1 216 ? -4.851 3.979 2.467 1 98 216 ILE A N 1
ATOM 1688 C CA . ILE A 1 216 ? -5.129 2.73 3.167 1 98 216 ILE A CA 1
ATOM 1689 C C . ILE A 1 216 ? -3.924 2.339 4.02 1 98 216 ILE A C 1
ATOM 1691 O O . ILE A 1 216 ? -4.082 1.828 5.132 1 98 216 ILE A O 1
ATOM 1695 N N . ALA A 1 217 ? -2.72 2.592 3.515 1 97.55 217 ALA A N 1
ATOM 1696 C CA . ALA A 1 217 ? -1.517 2.353 4.308 1 97.55 217 ALA A CA 1
ATOM 1697 C C . ALA A 1 217 ? -1.544 3.161 5.602 1 97.55 217 ALA A C 1
ATOM 1699 O O . ALA A 1 217 ? -1.194 2.649 6.669 1 97.55 217 ALA A O 1
ATOM 1700 N N . VAL A 1 218 ? -1.95 4.382 5.485 1 98.41 218 VAL A N 1
ATOM 1701 C CA . VAL A 1 218 ? -2.021 5.238 6.665 1 98.41 218 VAL A CA 1
ATOM 1702 C C . VAL A 1 218 ? -3.102 4.722 7.613 1 98.41 218 VAL A C 1
ATOM 1704 O O . VAL A 1 218 ? -2.899 4.675 8.828 1 98.41 218 VAL A O 1
ATOM 1707 N N . LEU A 1 219 ? -4.244 4.32 7.081 1 98.49 219 LEU A N 1
ATOM 1708 C CA . LEU A 1 219 ? -5.34 3.797 7.889 1 98.49 219 LEU A CA 1
ATOM 1709 C C . LEU A 1 219 ? -4.902 2.558 8.663 1 98.49 219 LEU A C 1
ATOM 1711 O O . LEU A 1 219 ? -5.09 2.481 9.879 1 98.49 219 LEU A O 1
ATOM 1715 N N . PHE A 1 220 ? -4.259 1.649 7.988 1 97.51 220 PHE A N 1
ATOM 1716 C CA . PHE A 1 220 ? -3.808 0.416 8.623 1 97.51 220 PHE A CA 1
ATOM 1717 C C . PHE A 1 220 ? -2.7 0.7 9.63 1 97.51 220 PHE A C 1
ATOM 1719 O O . PHE A 1 220 ? -2.705 0.157 10.737 1 97.51 220 PHE A O 1
ATOM 1726 N N . GLY A 1 221 ? -1.81 1.54 9.239 1 96.98 221 GLY A N 1
ATOM 1727 C CA . GLY A 1 221 ? -0.642 1.803 10.064 1 96.98 221 GLY A CA 1
ATOM 1728 C C . GLY A 1 221 ? -0.96 2.606 11.311 1 96.98 221 GLY A C 1
ATOM 1729 O O . GLY A 1 221 ? -0.286 2.466 12.334 1 96.98 221 GLY A O 1
ATOM 1730 N N . SER A 1 222 ? -1.945 3.46 11.224 1 97.99 222 SER A N 1
ATOM 1731 C CA . SER A 1 222 ? -2.28 4.294 12.374 1 97.99 222 SER A CA 1
ATOM 1732 C C . SER A 1 222 ? -3.102 3.519 13.398 1 97.99 222 SER A C 1
ATOM 1734 O O . SER A 1 222 ? -3.201 3.924 14.558 1 97.99 222 SER A O 1
ATOM 1736 N N . LYS A 1 223 ? -3.802 2.436 12.921 1 96.73 223 LYS A N 1
ATOM 1737 C CA . LYS A 1 223 ? -4.673 1.646 13.786 1 96.73 223 LYS A CA 1
ATOM 1738 C C . LYS A 1 223 ? -5.542 2.546 14.66 1 96.73 223 LYS A C 1
ATOM 1740 O O . LYS A 1 223 ? -5.513 2.443 15.889 1 96.73 223 LYS A O 1
ATOM 1745 N N . PRO A 1 224 ? -6.347 3.31 14.079 1 98.25 224 PRO A N 1
ATOM 1746 C CA . PRO A 1 224 ? -7.066 4.337 14.836 1 98.25 224 PRO A CA 1
ATOM 1747 C C . PRO A 1 224 ? -8.14 3.753 15.75 1 98.25 224 PRO A C 1
ATOM 1749 O O . PRO A 1 224 ? -8.657 2.665 15.484 1 98.25 224 PRO A O 1
ATOM 1752 N N . ASP A 1 225 ? -8.445 4.458 16.803 1 98.38 225 ASP A N 1
ATOM 1753 C CA . ASP A 1 225 ? -9.617 4.19 17.631 1 98.38 225 ASP A CA 1
ATOM 1754 C C . ASP A 1 225 ? -10.875 4.796 17.013 1 98.38 225 ASP A C 1
ATOM 1756 O O . ASP A 1 225 ? -11.98 4.288 17.218 1 98.38 225 ASP A O 1
ATOM 1760 N N . PHE A 1 226 ? -10.714 5.866 16.308 1 98.71 226 PHE A N 1
ATOM 1761 C CA . PHE A 1 226 ? -11.773 6.524 15.552 1 98.71 226 PHE A CA 1
ATOM 1762 C C . PHE A 1 226 ? -11.187 7.415 14.464 1 98.71 226 PHE A C 1
ATOM 1764 O O . PHE A 1 226 ? -9.985 7.69 14.459 1 98.71 226 PHE A O 1
ATOM 1771 N N . THR A 1 227 ? -12.04 7.826 13.493 1 98.74 227 THR A N 1
ATOM 1772 C CA . THR A 1 227 ? -11.563 8.604 12.355 1 98.74 227 THR A CA 1
ATOM 1773 C C . THR A 1 227 ? -12.467 9.807 12.105 1 98.74 227 THR A C 1
ATOM 1775 O O . THR A 1 227 ? -13.608 9.842 12.573 1 98.74 227 THR A O 1
ATOM 1778 N N . ILE A 1 228 ? -11.869 10.788 11.494 1 98.63 228 ILE A N 1
ATOM 1779 C CA . ILE A 1 228 ? -12.576 11.901 10.872 1 98.63 228 ILE A CA 1
ATOM 1780 C C . ILE A 1 228 ? -12.414 11.832 9.355 1 98.63 228 ILE A C 1
ATOM 1782 O O . ILE A 1 228 ? -11.344 11.477 8.854 1 98.63 228 ILE A O 1
ATOM 1786 N N . LEU A 1 229 ? -13.534 12.183 8.681 1 98.59 229 LEU A N 1
ATOM 1787 C CA . LEU A 1 229 ? -13.467 12.202 7.224 1 98.59 229 LEU A CA 1
ATOM 1788 C C . LEU A 1 229 ? -13.49 13.633 6.696 1 98.59 229 LEU A C 1
ATOM 1790 O O . LEU A 1 229 ? -14.472 14.354 6.89 1 98.59 229 LEU A O 1
ATOM 1794 N N . ALA A 1 230 ? -12.421 14.027 6.112 1 97.7 230 ALA A N 1
ATOM 1795 C CA . ALA A 1 230 ? -12.38 15.316 5.426 1 97.7 230 ALA A CA 1
ATOM 1796 C C . ALA A 1 230 ? -12.88 15.188 3.989 1 97.7 230 ALA A C 1
ATOM 1798 O O . ALA A 1 230 ? -12.351 14.391 3.21 1 97.7 230 ALA A O 1
ATOM 1799 N N . SER A 1 231 ? -13.864 16.002 3.597 1 96 231 SER A N 1
ATOM 1800 C CA . SER A 1 231 ? -14.488 15.85 2.287 1 96 231 SER A CA 1
ATOM 1801 C C . SER A 1 231 ? -14.504 17.172 1.526 1 96 231 SER A C 1
ATOM 1803 O O . SER A 1 231 ? -14.755 18.228 2.11 1 96 231 SER A O 1
ATOM 1805 N N . ASP A 1 232 ? -14.23 17.024 0.254 1 92.37 232 ASP A N 1
ATOM 1806 C CA . ASP A 1 232 ? -14.406 18.166 -0.639 1 92.37 232 ASP A CA 1
ATOM 1807 C C . ASP A 1 232 ? -15.718 18.06 -1.413 1 92.37 232 ASP A C 1
ATOM 1809 O O . ASP A 1 232 ? -16.002 18.889 -2.28 1 92.37 232 ASP A O 1
ATOM 1813 N N . SER A 1 233 ? -16.453 17.007 -1.166 1 89.61 233 SER A N 1
ATOM 1814 C CA . SER A 1 233 ? -17.74 16.771 -1.812 1 89.61 233 SER A CA 1
ATOM 1815 C C . SER A 1 233 ? -18.893 16.94 -0.828 1 89.61 233 SER A C 1
ATOM 1817 O O . SER A 1 233 ? -18.767 16.593 0.348 1 89.61 233 SER A O 1
ATOM 1819 N N . GLN A 1 234 ? -20.039 17.422 -1.349 1 89.63 234 GLN A N 1
ATOM 1820 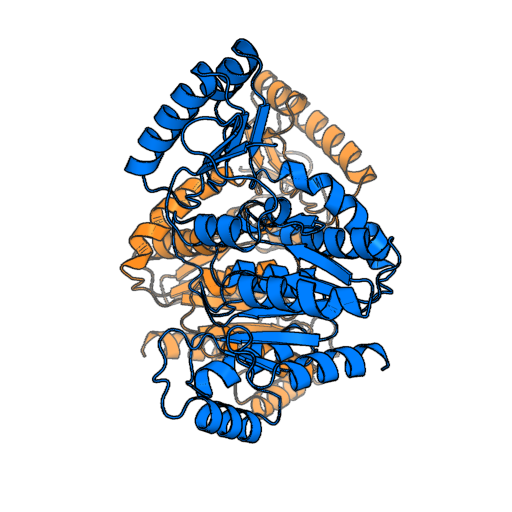C CA . GLN A 1 234 ? -21.27 17.481 -0.569 1 89.63 234 GLN A CA 1
ATOM 1821 C C . GLN A 1 234 ? -22.207 16.333 -0.934 1 89.63 234 GLN A C 1
ATOM 1823 O O . GLN A 1 234 ? -23.324 16.249 -0.419 1 89.63 234 GLN A O 1
ATOM 1828 N N . ASP A 1 235 ? -21.706 15.539 -1.864 1 93.08 235 ASP A N 1
ATOM 1829 C CA . ASP A 1 235 ? -22.498 14.379 -2.261 1 93.08 235 ASP A CA 1
ATOM 1830 C C . ASP A 1 235 ? -22.534 13.332 -1.15 1 93.08 235 ASP A C 1
ATOM 1832 O O . ASP A 1 235 ? -21.516 12.707 -0.846 1 93.08 235 ASP A O 1
ATOM 1836 N N . LEU A 1 236 ? -23.684 13.092 -0.612 1 95.97 236 LEU A N 1
ATOM 1837 C CA . LEU A 1 236 ? -23.855 12.202 0.531 1 95.97 236 LEU A CA 1
ATOM 1838 C C . LEU A 1 236 ? -23.475 10.77 0.167 1 95.97 236 LEU A C 1
ATOM 1840 O O . LEU A 1 236 ? -22.977 10.022 1.011 1 95.97 236 LEU A O 1
ATOM 1844 N N . GLU A 1 237 ? -23.716 10.4 -1.069 1 97.19 237 GLU A N 1
ATOM 1845 C CA . GLU A 1 237 ? -23.383 9.042 -1.487 1 97.19 237 GLU A CA 1
ATOM 1846 C C . GLU A 1 237 ? -21.875 8.81 -1.457 1 97.19 237 GLU A C 1
ATOM 1848 O O . GLU A 1 237 ? -21.413 7.744 -1.042 1 97.19 237 GLU A O 1
ATOM 1853 N N . ILE A 1 238 ? -21.147 9.814 -1.91 1 96.8 238 ILE A N 1
ATOM 1854 C CA . ILE A 1 238 ? -19.69 9.742 -1.884 1 96.8 238 ILE A CA 1
ATOM 1855 C C . ILE A 1 238 ? -19.203 9.674 -0.438 1 96.8 238 ILE A C 1
ATOM 1857 O O . ILE A 1 238 ? -18.349 8.849 -0.103 1 96.8 238 ILE A O 1
ATOM 1861 N N . ILE A 1 239 ? -19.76 10.491 0.39 1 97.7 239 ILE A N 1
ATOM 1862 C CA . ILE A 1 239 ? -19.375 10.553 1.796 1 97.7 239 ILE A CA 1
ATOM 1863 C C . ILE A 1 239 ? -19.685 9.22 2.474 1 97.7 239 ILE A C 1
ATOM 1865 O O . ILE A 1 239 ? -18.825 8.642 3.142 1 97.7 239 ILE A O 1
ATOM 1869 N N . LYS A 1 240 ? -20.863 8.684 2.237 1 98.41 240 LYS A N 1
ATOM 1870 C CA . LYS A 1 240 ? -21.281 7.429 2.854 1 98.41 240 LYS A CA 1
ATOM 1871 C C . LYS A 1 240 ? -20.408 6.268 2.385 1 98.41 240 LYS A C 1
ATOM 1873 O O . LYS A 1 240 ? -20.068 5.382 3.172 1 98.41 240 LYS A O 1
ATOM 1878 N N . LYS A 1 241 ? -20.089 6.294 1.113 1 98.06 241 LYS A N 1
ATOM 1879 C CA . LYS A 1 241 ? -19.223 5.252 0.569 1 98.06 241 LYS A CA 1
ATOM 1880 C C . LYS A 1 241 ? -17.864 5.249 1.264 1 98.06 241 LYS A C 1
ATOM 1882 O O . LYS A 1 241 ? -17.346 4.189 1.622 1 98.06 241 LYS A O 1
ATOM 1887 N N . ASN A 1 242 ? -17.305 6.431 1.443 1 98.5 242 ASN A N 1
ATOM 1888 C CA . ASN A 1 242 ? -16.016 6.539 2.117 1 98.5 242 ASN A CA 1
ATOM 1889 C C . ASN A 1 242 ? -16.113 6.125 3.582 1 98.5 242 ASN A C 1
ATOM 1891 O O . ASN A 1 242 ? -15.242 5.416 4.09 1 98.5 242 ASN A O 1
ATOM 1895 N N . ILE A 1 243 ? -17.172 6.53 4.275 1 98.68 243 ILE A N 1
ATOM 1896 C CA . ILE A 1 243 ? -17.38 6.134 5.663 1 98.68 243 ILE A CA 1
ATOM 1897 C C . ILE A 1 243 ? -17.45 4.612 5.761 1 98.68 243 ILE A C 1
ATOM 1899 O O . ILE A 1 243 ? -16.782 4.007 6.603 1 98.68 243 ILE A O 1
ATOM 1903 N N . SER A 1 244 ? -18.191 4.01 4.832 1 98.47 244 SER A N 1
ATOM 1904 C CA . SER A 1 244 ? -18.353 2.559 4.827 1 98.47 244 SER A CA 1
ATOM 1905 C C . SER A 1 244 ? -17.013 1.854 4.639 1 98.47 244 SER A C 1
ATOM 1907 O O . SER A 1 244 ? -16.715 0.882 5.335 1 98.47 244 SER A O 1
ATOM 1909 N N . ALA A 1 245 ? -16.231 2.335 3.759 1 98.47 245 ALA A N 1
ATOM 1910 C CA . ALA A 1 245 ? -14.932 1.724 3.488 1 98.47 245 ALA A CA 1
ATOM 1911 C C . ALA A 1 245 ? -14.001 1.861 4.689 1 98.47 245 ALA A C 1
ATOM 1913 O O . ALA A 1 245 ? -13.347 0.895 5.089 1 98.47 245 ALA A O 1
ATOM 1914 N N . ILE A 1 246 ? -13.948 3.05 5.272 1 98.66 246 ILE A N 1
ATOM 1915 C CA . ILE A 1 246 ? -13.074 3.317 6.408 1 98.66 246 ILE A CA 1
ATOM 1916 C C . ILE A 1 246 ? -13.467 2.423 7.583 1 98.66 246 ILE A C 1
ATOM 1918 O O . ILE A 1 246 ? -12.61 1.786 8.2 1 98.66 246 ILE A O 1
ATOM 1922 N N . GLU A 1 247 ? -14.75 2.322 7.82 1 98.73 247 GLU A N 1
ATOM 1923 C CA . GLU A 1 247 ? -15.225 1.548 8.963 1 98.73 247 GLU A CA 1
ATOM 1924 C C . GLU A 1 247 ? -15.056 0.05 8.723 1 98.73 247 GLU A C 1
ATOM 1926 O O . GLU A 1 247 ? -14.714 -0.696 9.643 1 98.73 247 GLU A O 1
ATOM 1931 N N . LEU A 1 248 ? -15.292 -0.338 7.512 1 98.29 248 LEU A N 1
ATOM 1932 C CA . LEU A 1 248 ? -15.125 -1.749 7.184 1 98.29 248 LEU A CA 1
ATOM 1933 C C . LEU A 1 248 ? -13.668 -2.174 7.336 1 98.29 248 LEU A C 1
ATOM 1935 O O . LEU A 1 248 ? -13.379 -3.212 7.935 1 98.29 248 LEU A O 1
ATOM 1939 N N . LEU A 1 249 ? -12.734 -1.428 6.88 1 97.85 249 LEU A N 1
ATOM 1940 C CA . LEU A 1 249 ? -11.324 -1.798 6.845 1 97.85 249 LEU A CA 1
ATOM 1941 C C . LEU A 1 249 ? -10.681 -1.622 8.217 1 97.85 249 LEU A C 1
ATOM 1943 O O . LEU A 1 249 ? -9.807 -2.402 8.602 1 97.85 249 LEU A O 1
ATOM 1947 N N . SER A 1 250 ? -11.115 -0.628 8.97 1 97.45 250 SER A N 1
ATOM 1948 C CA . SER A 1 250 ? -10.467 -0.342 10.246 1 97.45 250 SER A CA 1
ATOM 1949 C C . SER A 1 250 ? -11.203 -1.013 11.402 1 97.45 250 SER A C 1
ATOM 1951 O O . SER A 1 250 ? -10.644 -1.178 12.488 1 97.45 250 SER A O 1
ATOM 1953 N N . GLY A 1 251 ? -12.515 -1.305 11.186 1 97.31 251 GLY A N 1
ATOM 1954 C CA . GLY A 1 251 ? -13.351 -1.801 12.268 1 97.31 251 GLY A CA 1
ATOM 1955 C C . GLY A 1 251 ? -13.7 -0.735 13.289 1 97.31 251 GLY A C 1
ATOM 1956 O O . GLY A 1 251 ? -14.097 -1.051 14.413 1 97.31 251 GLY A O 1
ATOM 1957 N N . LYS A 1 252 ? -13.433 0.542 13.024 1 98.22 252 LYS A N 1
ATOM 1958 C CA . LYS A 1 252 ? -13.634 1.66 13.942 1 98.22 252 LYS A CA 1
ATOM 1959 C C . LYS A 1 252 ? -14.525 2.73 13.318 1 98.22 252 LYS A C 1
ATOM 1961 O O . LYS A 1 252 ? -14.618 2.832 12.093 1 98.22 252 LYS A O 1
ATOM 1966 N N . PRO A 1 253 ? -15.134 3.551 14.062 1 98.45 253 PRO A N 1
ATOM 1967 C CA . PRO A 1 253 ? -16.139 4.485 13.549 1 98.45 253 PRO A CA 1
ATOM 1968 C C . PRO A 1 253 ? -15.523 5.759 12.975 1 98.45 253 PRO A C 1
ATOM 1970 O O . PRO A 1 253 ? -14.459 6.192 13.426 1 98.45 253 PRO A O 1
ATOM 1973 N N . VAL A 1 254 ? -16.189 6.311 12.027 1 98.79 254 VAL A N 1
ATOM 1974 C CA . VAL A 1 254 ? -16.025 7.708 11.637 1 98.79 254 VAL A CA 1
ATOM 1975 C C . VAL A 1 254 ? -16.929 8.593 12.491 1 98.79 254 VAL A C 1
ATOM 1977 O O . VAL A 1 254 ? -18.154 8.446 12.468 1 98.79 254 VAL A O 1
ATOM 1980 N N . ILE A 1 255 ? -16.368 9.555 13.173 1 98.62 255 ILE A N 1
ATOM 1981 C CA . ILE A 1 255 ? -17.17 10.204 14.205 1 98.62 255 ILE A CA 1
ATOM 1982 C C . ILE A 1 255 ? -17.61 11.585 13.723 1 98.62 255 ILE A C 1
ATOM 1984 O O . ILE A 1 255 ? -18.446 12.233 14.357 1 98.62 255 ILE A O 1
ATOM 1988 N N . ALA A 1 256 ? -17.056 12.066 12.648 1 98.75 256 ALA A N 1
ATOM 1989 C CA . ALA A 1 256 ? -17.4 13.375 12.1 1 98.75 256 ALA A CA 1
ATOM 1990 C C . ALA A 1 256 ? -16.918 13.511 10.659 1 98.75 256 ALA A C 1
ATOM 1992 O O . ALA A 1 256 ? -16.061 12.746 10.21 1 98.75 256 ALA A O 1
ATOM 1993 N N . VAL A 1 257 ? -17.515 14.463 9.972 1 98.31 257 VAL A N 1
ATOM 1994 C CA . VAL A 1 257 ? -17.093 14.837 8.626 1 98.31 257 VAL A CA 1
ATOM 1995 C C . VAL A 1 257 ? -16.736 16.321 8.59 1 98.31 257 VAL A C 1
ATOM 1997 O O . VAL A 1 257 ? -17.491 17.16 9.088 1 98.31 257 VAL A O 1
ATOM 2000 N N . THR A 1 258 ? -15.558 16.582 8.131 1 97.58 258 THR A N 1
ATOM 2001 C CA . THR A 1 258 ? -15.213 17.975 7.871 1 97.58 258 THR A CA 1
ATOM 2002 C C . THR A 1 258 ? -15.345 18.297 6.386 1 97.58 258 THR A C 1
ATOM 2004 O O . THR A 1 258 ? -14.987 17.48 5.534 1 97.58 258 THR A O 1
ATOM 2007 N N . LEU A 1 259 ? -15.888 19.477 6.126 1 94.91 259 LEU A N 1
ATOM 2008 C CA . LEU A 1 259 ? -16.179 19.868 4.751 1 94.91 259 LEU A CA 1
ATOM 2009 C C . LEU A 1 259 ? -15.291 21.029 4.317 1 94.91 259 LEU A C 1
ATOM 2011 O O . LEU A 1 259 ? -15.176 22.029 5.03 1 94.91 259 LEU A O 1
ATOM 2015 N N . ASN A 1 260 ? -14.614 20.776 3.2 1 90.61 260 ASN A N 1
ATOM 2016 C CA . ASN A 1 260 ? -13.934 21.883 2.534 1 90.61 260 ASN A CA 1
ATOM 2017 C C . ASN A 1 260 ? -14.896 22.691 1.668 1 90.61 260 ASN A C 1
ATOM 2019 O O . ASN A 1 260 ? -15.149 22.336 0.516 1 90.61 260 ASN A O 1
ATOM 2023 N N . SER A 1 261 ? -15.434 23.746 2.144 1 82.37 261 SER A N 1
ATOM 2024 C CA . SER A 1 261 ? -16.521 24.485 1.511 1 82.37 261 SER A CA 1
ATOM 2025 C C . SER A 1 261 ? -15.985 25.563 0.575 1 82.37 261 SER A C 1
ATOM 2027 O O . SER A 1 261 ? -16.741 26.417 0.106 1 82.37 261 SER A O 1
ATOM 2029 N N . ARG A 1 262 ? -14.76 25.509 0.261 1 75.86 262 ARG A N 1
ATOM 2030 C CA . ARG A 1 262 ? -14.17 26.558 -0.565 1 75.86 262 ARG A CA 1
ATOM 2031 C C . ARG A 1 262 ? -14.971 26.761 -1.847 1 75.86 262 ARG A C 1
ATOM 2033 O O . ARG A 1 262 ? -15.163 27.894 -2.292 1 75.86 262 ARG A O 1
ATOM 2040 N N . CYS A 1 263 ? -15.491 25.727 -2.365 1 66.1 263 CYS A N 1
ATOM 2041 C CA . CYS A 1 263 ? -16.148 25.864 -3.66 1 66.1 263 CYS A CA 1
ATOM 2042 C C . CYS A 1 263 ? -17.662 25.775 -3.516 1 66.1 263 CYS A C 1
ATOM 2044 O O . CYS A 1 263 ? -18.379 25.649 -4.51 1 66.1 263 CYS A O 1
ATOM 2046 N N . MET A 1 264 ? -18.044 25.934 -2.316 1 70.72 264 MET A N 1
ATOM 2047 C CA . MET A 1 264 ? -19.479 25.753 -2.118 1 70.72 264 MET A CA 1
ATOM 2048 C C . MET A 1 264 ? -20.179 27.098 -1.951 1 70.72 264 MET A C 1
ATOM 2050 O O . MET A 1 264 ? -19.581 28.058 -1.462 1 70.72 264 MET A O 1
ATOM 2054 N N . ASN A 1 265 ? -21.368 27.096 -2.563 1 66.08 265 ASN A N 1
ATOM 2055 C CA . ASN A 1 265 ? -22.158 28.316 -2.436 1 66.08 265 ASN A CA 1
ATOM 2056 C C . ASN A 1 265 ? -22.444 28.649 -0.974 1 66.08 265 ASN A C 1
ATOM 2058 O O . ASN A 1 265 ? -22.915 27.796 -0.22 1 66.08 265 ASN A O 1
ATOM 2062 N N . GLU A 1 266 ? -22.14 29.858 -0.506 1 67.38 266 GLU A N 1
ATOM 2063 C CA . GLU A 1 266 ? -22.091 30.336 0.872 1 67.38 266 GLU A CA 1
ATOM 2064 C C . GLU A 1 266 ? -23.491 30.621 1.408 1 67.38 266 GLU A C 1
ATOM 2066 O O . GLU A 1 266 ? -23.732 30.524 2.613 1 67.38 266 GLU A O 1
ATOM 2071 N N . GLU A 1 267 ? -24.422 30.924 0.58 1 72.05 267 GLU A N 1
ATOM 2072 C CA . GLU A 1 267 ? -25.668 31.472 1.109 1 72.05 267 GLU A CA 1
ATOM 2073 C C . GLU A 1 267 ? -26.376 30.464 2.01 1 72.05 267 GLU A C 1
ATOM 2075 O O . GLU A 1 267 ? -26.943 30.835 3.039 1 72.05 267 GLU A O 1
ATOM 2080 N N . ASN A 1 268 ? -26.183 29.225 1.857 1 84.88 268 ASN A N 1
ATOM 2081 C CA . ASN A 1 268 ? -26.919 28.258 2.665 1 84.88 268 ASN A CA 1
ATOM 2082 C C . ASN A 1 268 ? -26.006 27.151 3.183 1 84.88 268 ASN A C 1
ATOM 2084 O O . ASN A 1 268 ? -26.447 26.017 3.378 1 84.88 268 ASN A O 1
ATOM 2088 N N . LEU A 1 269 ? -24.846 27.653 3.493 1 88.57 269 LEU A N 1
ATOM 2089 C CA . LEU A 1 269 ? -23.857 26.646 3.859 1 88.57 269 LEU A CA 1
ATOM 2090 C C . LEU A 1 269 ? -24.188 26.027 5.213 1 88.57 269 LEU A C 1
ATOM 2092 O O . LEU A 1 269 ? -24.148 24.804 5.367 1 88.57 269 LEU A O 1
ATOM 2096 N N . GLU A 1 270 ? -24.537 26.858 6.161 1 91.22 270 GLU A N 1
ATOM 2097 C CA . GLU A 1 270 ? -24.848 26.368 7.5 1 91.22 270 GLU A CA 1
ATOM 2098 C C . GLU A 1 270 ? -26.037 25.413 7.476 1 91.22 270 GLU A C 1
ATOM 2100 O O . GLU A 1 270 ? -26.013 24.366 8.127 1 91.22 270 GLU A O 1
ATOM 2105 N N . GLU A 1 271 ? -26.993 25.808 6.745 1 91.81 271 GLU A N 1
ATOM 2106 C CA . GLU A 1 271 ? -28.175 24.958 6.63 1 91.81 271 GLU A CA 1
ATOM 2107 C C . GLU A 1 271 ? -27.835 23.629 5.961 1 91.81 271 GLU A C 1
ATOM 2109 O O . GLU A 1 271 ? -28.324 22.577 6.377 1 91.81 271 GLU A O 1
ATOM 2114 N N . SER A 1 272 ? -27.079 23.759 4.954 1 90.76 272 SER A N 1
ATOM 2115 C CA . SER A 1 272 ? -26.669 22.554 4.239 1 90.76 272 SER A CA 1
ATOM 2116 C C . SER A 1 272 ? -25.862 21.625 5.138 1 90.76 272 SER A C 1
ATOM 2118 O O . SER A 1 272 ? -26.052 20.407 5.112 1 90.76 272 SER A O 1
ATOM 2120 N N . ILE A 1 273 ? -25.013 22.189 5.907 1 94.09 273 ILE A N 1
ATOM 2121 C CA . ILE A 1 273 ? -24.17 21.436 6.83 1 94.09 273 ILE A CA 1
ATOM 2122 C C . ILE A 1 273 ? -25.042 20.742 7.874 1 94.09 273 ILE A C 1
ATOM 2124 O O . ILE A 1 273 ? -24.848 19.559 8.167 1 94.09 273 ILE A O 1
ATOM 2128 N N . GLU A 1 274 ? -26 21.455 8.36 1 94.86 274 GLU A N 1
ATOM 2129 C CA . GLU A 1 274 ? -26.884 20.884 9.371 1 94.86 274 GLU A CA 1
ATOM 2130 C C . GLU A 1 274 ? -27.722 19.747 8.793 1 94.86 274 GLU A C 1
ATOM 2132 O O . GLU A 1 274 ? -27.955 18.738 9.461 1 94.86 274 GLU A O 1
ATOM 2137 N N . LYS A 1 275 ? -28.187 19.933 7.63 1 94.78 275 LYS A N 1
ATOM 2138 C CA . LYS A 1 275 ? -28.96 18.888 6.965 1 94.78 275 LYS A CA 1
ATOM 2139 C C . LYS A 1 275 ? -28.126 17.625 6.772 1 94.78 275 LYS A C 1
ATOM 2141 O O . LYS A 1 275 ? -28.6 16.517 7.031 1 94.78 275 LYS A O 1
ATOM 2146 N N . MET A 1 276 ? -26.95 17.807 6.307 1 95.32 276 MET A N 1
ATOM 2147 C CA . MET A 1 276 ? -26.049 16.676 6.108 1 95.32 276 MET A CA 1
ATOM 2148 C C . MET A 1 276 ? -25.746 15.981 7.431 1 95.32 276 MET A C 1
ATOM 2150 O O . MET A 1 276 ? -25.694 14.752 7.494 1 95.32 276 MET A O 1
ATOM 2154 N N . SER A 1 277 ? -25.503 16.763 8.436 1 97.09 277 SER A N 1
ATOM 2155 C CA . SER A 1 277 ? -25.226 16.227 9.765 1 97.09 277 SER A CA 1
ATOM 2156 C C . SER A 1 277 ? -26.367 15.34 10.251 1 97.09 277 SER A C 1
ATOM 2158 O O . SER A 1 277 ? -26.131 14.262 10.801 1 97.09 277 SER A O 1
ATOM 2160 N N . LYS A 1 278 ? -27.534 15.785 10.034 1 97.27 278 LYS A N 1
ATOM 2161 C CA . LYS A 1 278 ? -28.712 15.022 10.436 1 97.27 278 LYS A CA 1
ATOM 2162 C C . LYS A 1 278 ? -28.814 13.716 9.653 1 97.27 278 LYS A C 1
ATOM 2164 O O . LYS A 1 278 ? -29.088 12.661 10.229 1 97.27 278 LYS A O 1
ATOM 2169 N N . GLU A 1 279 ? -28.573 13.827 8.434 1 96.98 279 GLU A N 1
ATOM 2170 C CA . GLU A 1 279 ? -28.684 12.658 7.567 1 96.98 279 GLU A CA 1
ATOM 2171 C C . GLU A 1 279 ? -27.62 11.617 7.904 1 96.98 279 GLU A C 1
ATOM 2173 O O . GLU A 1 279 ? -27.876 10.414 7.831 1 96.98 279 GLU A O 1
ATOM 2178 N N . LEU A 1 280 ? -26.462 12.045 8.274 1 97.6 280 LEU A N 1
ATOM 2179 C CA . LEU A 1 280 ? -25.35 11.145 8.56 1 97.6 280 LEU A CA 1
ATOM 2180 C C . LEU A 1 280 ? -25.365 10.709 10.021 1 97.6 280 LEU A C 1
ATOM 2182 O O . LEU A 1 280 ? -24.689 9.748 10.394 1 97.6 280 LEU A O 1
ATOM 2186 N N . ALA A 1 281 ? -26.013 11.436 10.873 1 97.32 281 ALA A N 1
ATOM 2187 C CA . ALA A 1 281 ? -26.105 11.194 12.31 1 97.32 281 ALA A CA 1
ATOM 2188 C C . ALA A 1 281 ? -24.751 11.387 12.987 1 97.32 281 ALA A C 1
ATOM 2190 O O . ALA A 1 281 ? -24.446 10.723 13.98 1 97.32 281 ALA A O 1
ATOM 2191 N N . ILE A 1 282 ? -23.894 12.194 12.415 1 97.85 282 ILE A N 1
ATOM 2192 C CA . ILE A 1 282 ? -22.627 12.641 12.982 1 97.85 282 ILE A CA 1
ATOM 2193 C C . ILE A 1 282 ? -22.39 14.107 12.625 1 97.85 282 ILE A C 1
ATOM 2195 O O . ILE A 1 282 ? -22.937 14.608 11.64 1 97.85 282 ILE A O 1
ATOM 2199 N N . PRO A 1 283 ? -21.581 14.839 13.412 1 97.92 283 PRO A N 1
ATOM 2200 C CA . PRO A 1 283 ? -21.325 16.246 13.097 1 97.92 283 PRO A CA 1
ATOM 2201 C C . PRO A 1 283 ? -20.662 16.435 11.735 1 97.92 283 PRO A C 1
ATOM 2203 O O . PRO A 1 283 ? -19.747 15.687 11.381 1 97.92 283 PRO A O 1
ATOM 2206 N N . VAL A 1 284 ? -21.196 17.345 11.003 1 97.6 284 VAL A N 1
ATOM 2207 C CA . VAL A 1 284 ? -20.548 17.885 9.812 1 97.6 284 VAL A CA 1
ATOM 2208 C C . VAL A 1 284 ? -20.048 19.3 10.093 1 97.6 284 VAL A C 1
ATOM 2210 O O . VAL A 1 284 ? -20.784 20.131 10.631 1 97.6 284 VAL A O 1
ATOM 2213 N N . VAL A 1 285 ? -18.764 19.545 9.72 1 97.48 285 VAL A N 1
ATOM 2214 C CA . VAL A 1 285 ? -18.097 20.732 10.244 1 97.48 285 VAL A CA 1
ATOM 2215 C C . VAL A 1 285 ? -17.341 21.439 9.121 1 97.48 285 VAL A C 1
ATOM 2217 O O . VAL A 1 285 ? -16.751 20.787 8.256 1 97.48 285 VAL A O 1
ATOM 2220 N N . ASP A 1 286 ? -17.38 22.697 9.101 1 95.26 286 ASP A N 1
ATOM 2221 C CA . ASP A 1 286 ? -16.416 23.511 8.366 1 95.26 286 ASP A CA 1
ATOM 2222 C C . ASP A 1 286 ? -15.39 24.134 9.311 1 95.26 286 ASP A C 1
ATOM 2224 O O . ASP A 1 286 ? -15.68 25.126 9.983 1 95.26 286 ASP A O 1
ATOM 2228 N N . VAL A 1 287 ? -14.245 23.608 9.277 1 93.28 287 VAL A N 1
ATOM 2229 C CA . VAL A 1 287 ? -13.26 23.969 10.292 1 93.28 287 VAL A CA 1
ATOM 2230 C C . VAL A 1 287 ? -12.707 25.362 10.003 1 93.28 287 VAL A C 1
ATOM 2232 O O . VAL A 1 287 ? -12.314 26.084 10.922 1 93.28 287 VAL A O 1
ATOM 2235 N N . LEU A 1 288 ? -12.65 25.769 8.764 1 90.21 288 LEU A N 1
ATOM 2236 C CA . LEU A 1 288 ? -12.105 27.077 8.414 1 90.21 288 LEU A CA 1
ATOM 2237 C C . LEU A 1 288 ? -13.07 28.19 8.808 1 90.21 288 LEU A C 1
ATOM 2239 O O . LEU A 1 288 ? -12.652 29.221 9.339 1 90.21 288 LEU A O 1
ATOM 2243 N N . LYS A 1 289 ? -14.344 27.93 8.614 1 91.37 289 LYS A N 1
ATOM 2244 C CA . LYS A 1 289 ? -15.351 28.939 8.929 1 91.37 289 LYS A CA 1
ATOM 2245 C C . LYS A 1 289 ? -15.843 28.796 10.366 1 91.37 289 LYS A C 1
ATOM 2247 O O . LYS A 1 289 ? -16.637 29.611 10.841 1 91.37 289 LYS A O 1
ATOM 2252 N N . GLY A 1 290 ? -15.496 27.756 11.021 1 93.66 290 GLY A N 1
ATOM 2253 C CA . GLY A 1 290 ? -15.829 27.559 12.423 1 93.66 290 GLY A CA 1
ATOM 2254 C C . GLY A 1 290 ? -17.239 27.041 12.634 1 93.66 290 GLY A C 1
ATOM 2255 O O . GLY A 1 290 ? -17.751 27.057 13.756 1 93.66 290 GLY A O 1
ATOM 2256 N N . ILE A 1 291 ? -17.849 26.625 11.521 1 94.6 291 ILE A N 1
ATOM 2257 C CA . ILE A 1 291 ? -19.208 26.106 11.63 1 94.6 291 ILE A CA 1
ATOM 2258 C C . ILE A 1 291 ? -19.182 24.722 12.274 1 94.6 291 ILE A C 1
ATOM 2260 O O . ILE A 1 291 ? -18.598 23.786 11.724 1 94.6 291 ILE A O 1
ATOM 2264 N N . ASN A 1 292 ? -19.804 24.508 13.43 1 96.41 292 ASN A N 1
ATOM 2265 C CA . ASN A 1 292 ? -19.915 23.264 14.183 1 96.41 292 ASN A CA 1
ATOM 2266 C C . ASN A 1 292 ? -18.56 22.811 14.72 1 96.41 292 ASN A C 1
ATOM 2268 O O . ASN A 1 292 ? -18.355 21.623 14.976 1 96.41 292 ASN A O 1
ATOM 2272 N N . LEU A 1 293 ? -17.588 23.719 14.805 1 97.19 293 LEU A N 1
ATOM 2273 C CA . LEU A 1 293 ? -16.26 23.36 15.291 1 97.19 293 LEU A CA 1
ATOM 2274 C C . LEU A 1 293 ? -16.32 22.89 16.741 1 97.19 293 LEU A C 1
ATOM 2276 O O . LEU A 1 293 ? -15.676 21.904 17.105 1 97.19 293 LEU A O 1
ATOM 2280 N N . ASP A 1 294 ? -17.107 23.564 17.498 1 96.93 294 ASP A N 1
ATOM 2281 C CA . ASP A 1 294 ? -17.262 23.192 18.901 1 96.93 294 ASP A CA 1
ATOM 2282 C C . ASP A 1 294 ? -17.845 21.787 19.035 1 96.93 294 ASP A C 1
ATOM 2284 O O . ASP A 1 294 ? -17.462 21.034 19.932 1 96.93 294 ASP A O 1
ATOM 2288 N N . LYS A 1 295 ? -18.746 21.453 18.202 1 97.08 295 LYS A N 1
ATOM 2289 C CA . LYS A 1 295 ? -19.329 20.114 18.209 1 97.08 295 LYS A CA 1
ATOM 2290 C C . LYS A 1 295 ? -18.269 19.051 17.936 1 97.08 295 LYS A C 1
ATOM 2292 O O . LYS A 1 295 ? -18.267 17.993 18.567 1 97.08 295 LYS A O 1
ATOM 2297 N N . LEU A 1 296 ? -17.458 19.315 17.002 1 98.18 296 LEU A N 1
ATOM 2298 C CA . LEU A 1 296 ? -16.384 18.387 16.664 1 98.18 296 LEU A CA 1
ATOM 2299 C C . LEU A 1 296 ? -15.425 18.214 17.838 1 98.18 296 LEU A C 1
ATOM 2301 O O . LEU A 1 296 ? -15.089 17.088 18.209 1 98.18 296 LEU A O 1
ATOM 2305 N N . ILE A 1 297 ? -15.01 19.316 18.456 1 98.15 297 ILE A N 1
ATOM 2306 C CA . ILE A 1 297 ? -14.084 19.276 19.583 1 98.15 297 ILE A CA 1
ATOM 2307 C C . ILE A 1 297 ? -14.7 18.473 20.728 1 98.15 297 ILE A C 1
ATOM 2309 O O . ILE A 1 297 ? -14.035 17.624 21.326 1 98.15 297 ILE A O 1
ATOM 2313 N N . ASN A 1 298 ? -15.954 18.729 20.944 1 97.25 298 ASN A N 1
ATOM 2314 C CA . ASN A 1 298 ? -16.656 18.011 22.003 1 97.25 298 ASN A CA 1
ATOM 2315 C C . ASN A 1 298 ? -16.729 16.515 21.712 1 97.25 298 ASN A C 1
ATOM 2317 O O . ASN A 1 298 ? -16.558 15.694 22.614 1 97.25 298 ASN A O 1
ATOM 2321 N N . GLU A 1 299 ? -17.01 16.171 20.533 1 97.58 299 GLU A N 1
ATOM 2322 C CA . GLU A 1 299 ? -17.079 14.766 20.145 1 97.58 299 GLU A CA 1
ATOM 2323 C C . GLU A 1 299 ? -15.741 14.066 20.364 1 97.58 299 GLU A C 1
ATOM 2325 O O . GLU A 1 299 ? -15.698 12.93 20.839 1 97.58 299 GLU A O 1
ATOM 2330 N N . ILE A 1 300 ? -14.681 14.691 20.016 1 98.26 300 ILE A N 1
ATOM 2331 C CA . ILE A 1 300 ? -13.343 14.135 20.18 1 98.26 300 ILE A CA 1
ATOM 2332 C C . ILE A 1 300 ? -13.045 13.935 21.664 1 98.26 300 ILE A C 1
ATOM 2334 O O . ILE A 1 300 ? -12.59 12.864 22.074 1 98.26 300 ILE A O 1
ATOM 2338 N N . LEU A 1 301 ? -13.349 14.949 22.462 1 97.66 301 LEU A N 1
ATOM 2339 C CA . LEU A 1 301 ? -13.08 14.88 23.895 1 97.66 301 LEU A CA 1
ATOM 2340 C C . LEU A 1 301 ? -13.917 13.788 24.552 1 97.66 301 LEU A C 1
ATOM 2342 O O . LEU A 1 301 ? -13.452 13.115 25.476 1 97.66 301 LEU A O 1
ATOM 2346 N N . LEU A 1 302 ? -15.123 13.603 24.066 1 96.71 302 LEU A N 1
ATOM 2347 C CA . LEU A 1 302 ? -15.983 12.542 24.578 1 96.71 302 LEU A CA 1
ATOM 2348 C C . LEU A 1 302 ? -15.386 11.17 24.286 1 96.71 302 LEU A C 1
ATOM 2350 O O . LEU A 1 302 ? -15.466 10.263 25.118 1 96.71 302 LEU A O 1
ATOM 2354 N N . LYS A 1 303 ? -14.769 10.979 23.133 1 95.99 303 LYS A N 1
ATOM 2355 C CA . LYS A 1 303 ? -14.17 9.707 22.74 1 95.99 303 LYS A CA 1
ATOM 2356 C C . LYS A 1 303 ? -12.94 9.393 23.588 1 95.99 303 LYS A C 1
ATOM 2358 O O . LYS A 1 303 ? -12.549 8.231 23.717 1 95.99 303 LYS A O 1
ATOM 2363 N N . LEU A 1 304 ? -12.288 10.364 24.125 1 96.19 304 LEU A N 1
ATOM 2364 C CA . LEU A 1 304 ? -11.095 10.168 24.942 1 96.19 304 LEU A CA 1
ATOM 2365 C C . LEU A 1 304 ? -11.465 9.658 26.331 1 96.19 304 LEU A C 1
ATOM 2367 O O . LEU A 1 304 ? -10.633 9.062 27.019 1 96.19 304 LEU A O 1
ATOM 2371 N N . LYS A 1 305 ? -12.614 9.942 26.856 1 90.15 305 LYS A N 1
ATOM 2372 C CA . LYS A 1 305 ? -13.086 9.519 28.171 1 90.15 305 LYS A CA 1
ATOM 2373 C C . LYS A 1 305 ? -13.584 8.077 28.14 1 90.15 305 LYS A C 1
ATOM 2375 O O . LYS A 1 305 ? -13.612 7.402 29.171 1 90.15 305 LYS A O 1
ATOM 2380 N N . ASN A 1 306 ? -13.934 7.492 26.952 1 78.38 306 ASN A N 1
ATOM 2381 C CA . ASN A 1 306 ? -14.482 6.146 26.82 1 78.38 306 ASN A CA 1
ATOM 2382 C C . ASN A 1 306 ? -13.439 5.166 26.29 1 78.38 306 ASN A C 1
ATOM 2384 O O . ASN A 1 306 ? -13.591 3.952 26.436 1 78.38 306 ASN A O 1
ATOM 2388 N N . MET B 1 1 ? 17.821 -23.371 -16.304 1 75.06 1 MET B N 1
ATOM 2389 C CA . MET B 1 1 ? 17.669 -24.145 -15.075 1 75.06 1 MET B CA 1
ATOM 2390 C C . MET B 1 1 ? 17.127 -25.538 -15.373 1 75.06 1 MET B C 1
ATOM 2392 O O . MET B 1 1 ? 15.969 -25.687 -15.768 1 75.06 1 MET B O 1
ATOM 2396 N N . LYS B 1 2 ? 17.972 -26.603 -15.461 1 78.39 2 LYS B N 1
ATOM 2397 C CA . LYS B 1 2 ? 17.553 -27.95 -15.839 1 78.39 2 LYS B CA 1
ATOM 2398 C C . LYS B 1 2 ? 17.242 -28.795 -14.607 1 78.39 2 LYS B C 1
ATOM 2400 O O . LYS B 1 2 ? 16.212 -29.47 -14.555 1 78.39 2 LYS B O 1
ATOM 2405 N N . ARG B 1 3 ? 18.166 -28.669 -13.66 1 93.63 3 ARG B N 1
ATOM 2406 C CA . ARG B 1 3 ? 18.045 -29.39 -12.397 1 93.63 3 ARG B CA 1
ATOM 2407 C C . ARG B 1 3 ? 18.256 -28.455 -11.211 1 93.63 3 ARG B C 1
ATOM 2409 O O . ARG B 1 3 ? 19.112 -27.569 -11.256 1 93.63 3 ARG B O 1
ATOM 2416 N N . ALA B 1 4 ? 17.436 -28.649 -10.266 1 96.61 4 ALA B N 1
ATOM 2417 C CA . ALA B 1 4 ? 17.541 -27.734 -9.132 1 96.61 4 ALA B CA 1
ATOM 2418 C C . ALA B 1 4 ? 17.43 -28.485 -7.808 1 96.61 4 ALA B C 1
ATOM 2420 O O . ALA B 1 4 ? 16.867 -29.581 -7.755 1 96.61 4 ALA B O 1
ATOM 2421 N N . ASN B 1 5 ? 18.101 -27.952 -6.784 1 97.38 5 ASN B N 1
ATOM 2422 C CA . ASN B 1 5 ? 17.928 -28.368 -5.396 1 97.38 5 ASN B CA 1
ATOM 2423 C C . ASN B 1 5 ? 17.225 -27.292 -4.572 1 97.38 5 ASN B C 1
ATOM 2425 O O . ASN B 1 5 ? 17.441 -26.098 -4.789 1 97.38 5 ASN B O 1
ATOM 2429 N N . LEU B 1 6 ? 16.369 -27.684 -3.694 1 97.47 6 LEU B N 1
ATOM 2430 C CA . LEU B 1 6 ? 15.578 -26.768 -2.878 1 97.47 6 LEU B CA 1
ATOM 2431 C C . LEU B 1 6 ? 16.136 -26.683 -1.462 1 97.47 6 LEU B C 1
ATOM 2433 O O . LEU B 1 6 ? 16.553 -27.695 -0.892 1 97.47 6 LEU B O 1
ATOM 2437 N N . SER B 1 7 ? 16.106 -25.514 -0.945 1 96.94 7 SER B N 1
ATOM 2438 C CA . SER B 1 7 ? 16.745 -25.274 0.345 1 96.94 7 SER B CA 1
ATOM 2439 C C . SER B 1 7 ? 15.921 -25.859 1.487 1 96.94 7 SER B C 1
ATOM 2441 O O . SER B 1 7 ? 16.474 -26.288 2.502 1 96.94 7 SER B O 1
ATOM 2443 N N . HIS B 1 8 ? 14.567 -25.76 1.365 1 95.94 8 HIS B N 1
ATOM 2444 C CA . HIS B 1 8 ? 13.674 -26.137 2.455 1 95.94 8 HIS B CA 1
ATOM 2445 C C . HIS B 1 8 ? 12.486 -26.943 1.94 1 95.94 8 HIS B C 1
ATOM 2447 O O . HIS B 1 8 ? 12.202 -26.94 0.741 1 95.94 8 HIS B O 1
ATOM 2453 N N . HIS B 1 9 ? 11.849 -27.562 2.868 1 92.73 9 HIS B N 1
ATOM 2454 C CA . HIS B 1 9 ? 10.557 -28.19 2.615 1 92.73 9 HIS B CA 1
ATOM 2455 C C . HIS B 1 9 ? 9.417 -27.353 3.186 1 92.73 9 HIS B C 1
ATOM 2457 O O . HIS B 1 9 ? 8.967 -27.592 4.308 1 92.73 9 HIS B O 1
ATOM 2463 N N . ASP B 1 10 ? 9.018 -26.438 2.403 1 91.51 10 ASP B N 1
ATOM 2464 C CA . ASP B 1 10 ? 7.948 -25.53 2.805 1 91.51 10 ASP B CA 1
ATOM 2465 C C . ASP B 1 10 ? 6.894 -25.403 1.708 1 91.51 10 ASP B C 1
ATOM 2467 O O . ASP B 1 10 ? 6.919 -26.149 0.727 1 91.51 10 ASP B O 1
ATOM 2471 N N . LYS B 1 11 ? 5.983 -24.568 1.919 1 86 11 LYS B N 1
ATOM 2472 C CA . LYS B 1 11 ? 4.867 -24.417 0.989 1 86 11 LYS B CA 1
ATOM 2473 C C . LYS B 1 11 ? 5.357 -24.013 -0.398 1 86 11 LYS B C 1
ATOM 2475 O O . LYS B 1 11 ? 4.811 -24.459 -1.409 1 86 11 LYS B O 1
ATOM 2480 N N . VAL B 1 12 ? 6.328 -23.197 -0.427 1 90.87 12 VAL B N 1
ATOM 2481 C CA . VAL B 1 12 ? 6.902 -22.742 -1.689 1 90.87 12 VAL B CA 1
ATOM 2482 C C . VAL B 1 12 ? 7.545 -23.919 -2.419 1 90.87 12 VAL B C 1
ATOM 2484 O O . VAL B 1 12 ? 7.298 -24.13 -3.609 1 90.87 12 VAL B O 1
ATOM 2487 N N . ALA B 1 13 ? 8.318 -24.635 -1.689 1 93.16 13 ALA B N 1
ATOM 2488 C CA . ALA B 1 13 ? 8.947 -25.83 -2.247 1 93.16 13 ALA B CA 1
ATOM 2489 C C . ALA B 1 13 ? 7.9 -26.803 -2.78 1 93.16 13 ALA B C 1
ATOM 2491 O O . ALA B 1 13 ? 8.072 -27.383 -3.855 1 93.16 13 ALA B O 1
ATOM 2492 N N . ASN B 1 14 ? 6.831 -26.948 -2.041 1 90.25 14 ASN B N 1
ATOM 2493 C CA . ASN B 1 14 ? 5.751 -27.832 -2.464 1 90.25 14 ASN B CA 1
ATOM 2494 C C . ASN B 1 14 ? 5.121 -27.362 -3.772 1 90.25 14 ASN B C 1
ATOM 2496 O O . ASN B 1 14 ? 4.795 -28.176 -4.638 1 90.25 14 ASN B O 1
ATOM 2500 N N . GLY B 1 15 ? 4.94 -26.115 -3.861 1 90.28 15 GLY B N 1
ATOM 2501 C CA . GLY B 1 15 ? 4.421 -25.564 -5.102 1 90.28 15 GLY B CA 1
ATOM 2502 C C . GLY B 1 15 ? 5.31 -25.845 -6.298 1 90.28 15 GLY B C 1
ATOM 2503 O O . GLY B 1 15 ? 4.82 -26.184 -7.377 1 90.28 15 GLY B O 1
ATOM 2504 N N . ILE B 1 16 ? 6.573 -25.778 -6.089 1 93.27 16 ILE B N 1
ATOM 2505 C CA . ILE B 1 16 ? 7.533 -26.038 -7.156 1 93.27 16 ILE B CA 1
ATOM 2506 C C . ILE B 1 16 ? 7.479 -27.513 -7.551 1 93.27 16 ILE B C 1
ATOM 2508 O O . ILE B 1 16 ? 7.477 -27.844 -8.739 1 93.27 16 ILE B O 1
ATOM 2512 N N . ARG B 1 17 ? 7.365 -28.352 -6.586 1 92.55 17 ARG B N 1
ATOM 2513 C CA . ARG B 1 17 ? 7.325 -29.787 -6.849 1 92.55 17 ARG B CA 1
ATOM 2514 C C . ARG B 1 17 ? 6.062 -30.17 -7.612 1 92.55 17 ARG B C 1
ATOM 2516 O O . ARG B 1 17 ? 6.104 -31.016 -8.508 1 92.55 17 ARG B O 1
ATOM 2523 N N . LEU B 1 18 ? 5.008 -29.511 -7.295 1 89.26 18 LEU B N 1
ATOM 2524 C CA . LEU B 1 18 ? 3.706 -29.884 -7.837 1 89.26 18 LEU B CA 1
ATOM 2525 C C . LEU B 1 18 ? 3.499 -29.275 -9.22 1 89.26 18 LEU B C 1
ATOM 2527 O O . LEU B 1 18 ? 2.894 -29.9 -10.094 1 89.26 18 LEU B O 1
ATOM 2531 N N . PHE B 1 19 ? 4.016 -28.055 -9.35 1 92.09 19 PHE B N 1
ATOM 2532 C CA . PHE B 1 19 ? 3.588 -27.341 -10.547 1 92.09 19 PHE B CA 1
ATOM 2533 C C . PHE B 1 19 ? 4.791 -26.893 -11.369 1 92.09 19 PHE B C 1
ATOM 2535 O O . PHE B 1 19 ? 4.635 -26.388 -12.483 1 92.09 19 PHE B O 1
ATOM 2542 N N . GLY B 1 20 ? 5.95 -27.055 -10.801 1 91.22 20 GLY B N 1
ATOM 2543 C CA . GLY B 1 20 ? 7.139 -26.566 -11.481 1 91.22 20 GLY B CA 1
ATOM 2544 C C . GLY B 1 20 ? 7.56 -27.439 -12.648 1 91.22 20 GLY B C 1
ATOM 2545 O O . GLY B 1 20 ? 7.206 -28.618 -12.708 1 91.22 20 GLY B O 1
ATOM 2546 N N . ASN B 1 21 ? 8.313 -26.813 -13.603 1 86.66 21 ASN B N 1
ATOM 2547 C CA . ASN B 1 21 ? 8.836 -27.541 -14.753 1 86.66 21 ASN B CA 1
ATOM 2548 C C . ASN B 1 21 ? 10.309 -27.895 -14.57 1 86.66 21 ASN B C 1
ATOM 2550 O O . ASN B 1 21 ? 10.961 -28.363 -15.505 1 86.66 21 ASN B O 1
ATOM 2554 N N . THR B 1 22 ? 10.784 -27.669 -13.444 1 90.11 22 THR B N 1
ATOM 2555 C CA . THR B 1 22 ? 12.186 -27.937 -13.143 1 90.11 22 THR B CA 1
ATOM 2556 C C . THR B 1 22 ? 12.336 -29.267 -12.411 1 90.11 22 THR B C 1
ATOM 2558 O O . THR B 1 22 ? 11.538 -29.59 -11.529 1 90.11 22 THR B O 1
ATOM 2561 N N . LEU B 1 23 ? 13.315 -30.019 -12.86 1 92.93 23 LEU B N 1
ATOM 2562 C CA . LEU B 1 23 ? 13.597 -31.281 -12.182 1 92.93 23 LEU B CA 1
ATOM 2563 C C . LEU B 1 23 ? 14.298 -31.038 -10.85 1 92.93 23 LEU B C 1
ATOM 2565 O O . LEU B 1 23 ? 15.355 -30.403 -10.807 1 92.93 23 LEU B O 1
ATOM 2569 N N . ILE B 1 24 ? 13.727 -31.526 -9.833 1 94.33 24 ILE B N 1
ATOM 2570 C CA . ILE B 1 24 ? 14.322 -31.391 -8.508 1 94.33 24 ILE B CA 1
ATOM 2571 C C . ILE B 1 24 ? 15.252 -32.572 -8.237 1 94.33 24 ILE B C 1
ATOM 2573 O O . ILE B 1 24 ? 14.818 -33.726 -8.249 1 94.33 24 ILE B O 1
ATOM 2577 N N . ASP B 1 25 ? 16.538 -32.28 -8.036 1 95.19 25 ASP B N 1
ATOM 2578 C CA . ASP B 1 25 ? 17.592 -33.266 -7.824 1 95.19 25 ASP B CA 1
ATOM 2579 C C . ASP B 1 25 ? 18.55 -32.818 -6.722 1 95.19 25 ASP B C 1
ATOM 2581 O O . ASP B 1 25 ? 19.332 -31.885 -6.914 1 95.19 25 ASP B O 1
ATOM 2585 N N . GLU B 1 26 ? 18.625 -33.465 -5.65 1 93.27 26 GLU B N 1
ATOM 2586 C CA . GLU B 1 26 ? 19.412 -33.041 -4.496 1 93.27 26 GLU B CA 1
ATOM 2587 C C . GLU B 1 26 ? 20.89 -33.369 -4.684 1 93.27 26 GLU B C 1
ATOM 2589 O O . GLU B 1 26 ? 21.745 -32.837 -3.974 1 93.27 26 GLU B O 1
ATOM 2594 N N . LEU B 1 27 ? 21.198 -34.224 -5.541 1 93.81 27 LEU B N 1
ATOM 2595 C CA . LEU B 1 27 ? 22.567 -34.698 -5.714 1 93.81 27 LEU B CA 1
ATOM 2596 C C . LEU B 1 27 ? 23.222 -34.038 -6.923 1 93.81 27 LEU B C 1
ATOM 2598 O O . LEU B 1 27 ? 24.383 -33.629 -6.859 1 93.81 27 LEU B O 1
ATOM 2602 N N . ASN B 1 28 ? 22.493 -34.08 -8.003 1 95.01 28 ASN B N 1
ATOM 2603 C CA . ASN B 1 28 ? 23.019 -33.522 -9.245 1 95.01 28 ASN B CA 1
ATOM 2604 C C . ASN B 1 28 ? 22.185 -32.338 -9.725 1 95.01 28 ASN B C 1
ATOM 2606 O O . ASN B 1 28 ? 21.212 -32.516 -10.46 1 95.01 28 ASN B O 1
ATOM 2610 N N . TYR B 1 29 ? 22.558 -31.168 -9.319 1 96.96 29 TYR B N 1
ATOM 2611 C CA . TYR B 1 29 ? 21.837 -29.953 -9.681 1 96.96 29 TYR B CA 1
ATOM 2612 C C . TYR B 1 29 ? 22.803 -28.847 -10.09 1 96.96 29 TYR B C 1
ATOM 2614 O O . TYR B 1 29 ? 23.962 -28.839 -9.667 1 96.96 29 TYR B O 1
ATOM 2622 N N . ASP B 1 30 ? 22.323 -27.991 -10.88 1 96.72 30 ASP B N 1
ATOM 2623 C CA . ASP B 1 30 ? 23.125 -26.853 -11.319 1 96.72 30 ASP B CA 1
ATOM 2624 C C . ASP B 1 30 ? 22.586 -25.546 -10.741 1 96.72 30 ASP B C 1
ATOM 2626 O O . ASP B 1 30 ? 23.205 -24.491 -10.896 1 96.72 30 ASP B O 1
ATOM 2630 N N . THR B 1 31 ? 21.43 -25.584 -10.168 1 97.52 31 THR B N 1
ATOM 2631 C CA . THR B 1 31 ? 20.806 -24.41 -9.567 1 97.52 31 THR B CA 1
ATOM 2632 C C . THR B 1 31 ? 20.31 -24.723 -8.158 1 97.52 31 THR B C 1
ATOM 2634 O O . THR B 1 31 ? 19.647 -25.739 -7.938 1 97.52 31 THR B O 1
ATOM 2637 N N . PHE B 1 32 ? 20.678 -23.867 -7.212 1 98.2 32 PHE B N 1
ATOM 2638 C CA . PHE B 1 32 ? 20.172 -23.945 -5.847 1 98.2 32 PHE B CA 1
ATOM 2639 C C . PHE B 1 32 ? 19.076 -22.911 -5.616 1 98.2 32 PHE B C 1
ATOM 2641 O O . PHE B 1 32 ? 19.29 -21.715 -5.828 1 98.2 32 PHE B O 1
ATOM 2648 N N . ILE B 1 33 ? 17.946 -23.402 -5.211 1 97.84 33 ILE B N 1
ATOM 2649 C CA . ILE B 1 33 ? 16.815 -22.509 -4.985 1 97.84 33 ILE B CA 1
ATOM 2650 C C . ILE B 1 33 ? 16.596 -22.322 -3.485 1 97.84 33 ILE B C 1
ATOM 2652 O O . ILE B 1 33 ? 16.251 -23.273 -2.779 1 97.84 33 ILE B O 1
ATOM 2656 N N . TRP B 1 34 ? 16.835 -21.146 -3.005 1 98.3 34 TRP B N 1
ATOM 2657 C CA . TRP B 1 34 ? 16.456 -20.797 -1.639 1 98.3 34 TRP B CA 1
ATOM 2658 C C . TRP B 1 34 ? 14.965 -20.488 -1.55 1 98.3 34 TRP B C 1
ATOM 2660 O O . TRP B 1 34 ? 14.512 -19.444 -2.024 1 98.3 34 TRP B O 1
ATOM 2670 N N . THR B 1 35 ? 14.217 -21.253 -0.775 1 97.12 35 THR B N 1
ATOM 2671 C CA . THR B 1 35 ? 12.763 -21.192 -0.882 1 97.12 35 THR B CA 1
ATOM 2672 C C . THR B 1 35 ? 12.164 -20.45 0.309 1 97.12 35 THR B C 1
ATOM 2674 O O . THR B 1 35 ? 10.985 -20.091 0.294 1 97.12 35 THR B O 1
ATOM 2677 N N . LYS B 1 36 ? 12.921 -20.213 1.334 1 95.45 36 LYS B N 1
ATOM 2678 C CA . LYS B 1 36 ? 12.399 -19.506 2.501 1 95.45 36 LYS B CA 1
ATOM 2679 C C . LYS B 1 36 ? 12.354 -18.001 2.258 1 95.45 36 LYS B C 1
ATOM 2681 O O . LYS B 1 36 ? 13.396 -17.358 2.112 1 95.45 36 LYS B O 1
ATOM 2686 N N . GLU B 1 37 ? 11.192 -17.44 2.312 1 93.31 37 GLU B N 1
ATOM 2687 C CA . GLU B 1 37 ? 10.989 -16.056 1.894 1 93.31 37 GLU B CA 1
ATOM 2688 C C . GLU B 1 37 ? 11.309 -15.085 3.026 1 93.31 37 GLU B C 1
ATOM 2690 O O . GLU B 1 37 ? 11.879 -14.018 2.793 1 93.31 37 GLU B O 1
ATOM 2695 N N . ILE B 1 38 ? 10.88 -15.429 4.196 1 91.86 38 ILE B N 1
ATOM 2696 C CA . ILE B 1 38 ? 11.021 -14.57 5.367 1 91.86 38 ILE B CA 1
ATOM 2697 C C . ILE B 1 38 ? 12.097 -15.132 6.293 1 91.86 38 ILE B C 1
ATOM 2699 O O . ILE B 1 38 ? 12.02 -16.289 6.715 1 91.86 38 ILE B O 1
ATOM 2703 N N . LEU B 1 39 ? 13.03 -14.281 6.593 1 92.47 39 LEU B N 1
ATOM 2704 C CA . LEU B 1 39 ? 14.153 -14.736 7.405 1 92.47 39 LEU B CA 1
ATOM 2705 C C . LEU B 1 39 ? 14.174 -14.022 8.753 1 92.47 39 LEU B C 1
ATOM 2707 O O . LEU B 1 39 ? 14.07 -12.795 8.811 1 92.47 39 LEU B O 1
ATOM 2711 N N . GLY B 1 40 ? 14.231 -14.817 9.798 1 87.81 40 GLY B N 1
ATOM 2712 C CA . GLY B 1 40 ? 14.574 -14.237 11.087 1 87.81 40 GLY B CA 1
ATOM 2713 C C . GLY B 1 40 ? 16.046 -13.892 11.214 1 87.81 40 GLY B C 1
ATOM 2714 O O . GLY B 1 40 ? 16.832 -14.161 10.303 1 87.81 40 GLY B O 1
ATOM 2715 N N . PRO B 1 41 ? 16.458 -13.299 12.295 1 84.87 41 PRO B N 1
ATOM 2716 C CA . PRO B 1 41 ? 17.857 -12.898 12.467 1 84.87 41 PRO B CA 1
ATOM 2717 C C . PRO B 1 41 ? 18.828 -14.067 12.323 1 84.87 41 PRO B C 1
ATOM 2719 O O . PRO B 1 41 ? 19.865 -13.936 11.667 1 84.87 41 PRO B O 1
ATOM 2722 N N . ASP B 1 42 ? 18.459 -15.162 12.878 1 90.86 42 ASP B N 1
ATOM 2723 C CA . ASP B 1 42 ? 19.322 -16.337 12.804 1 90.86 42 ASP B CA 1
ATOM 2724 C C . ASP B 1 42 ? 19.325 -16.929 11.396 1 90.86 42 ASP B C 1
ATOM 2726 O O . ASP B 1 42 ? 20.327 -17.497 10.959 1 90.86 42 ASP B O 1
ATOM 2730 N N . ASP B 1 43 ? 18.246 -16.751 10.711 1 94.05 43 ASP B N 1
ATOM 2731 C CA . ASP B 1 43 ? 18.104 -17.287 9.361 1 94.05 43 ASP B CA 1
ATOM 2732 C C . ASP B 1 43 ? 19.008 -16.546 8.378 1 94.05 43 ASP B C 1
ATOM 2734 O O . ASP B 1 43 ? 19.446 -17.117 7.377 1 94.05 43 ASP B O 1
ATOM 2738 N N . VAL B 1 44 ? 19.269 -15.29 8.74 1 94.74 44 VAL B N 1
ATOM 2739 C CA . VAL B 1 44 ? 20.032 -14.452 7.82 1 94.74 44 VAL B CA 1
ATOM 2740 C C . VAL B 1 44 ? 21.453 -14.993 7.686 1 94.74 44 VAL B C 1
ATOM 2742 O O . VAL B 1 44 ? 21.988 -15.082 6.578 1 94.74 44 VAL B O 1
ATOM 2745 N N . LYS B 1 45 ? 22.05 -15.346 8.813 1 96.05 45 LYS B N 1
ATOM 2746 C CA . LYS B 1 45 ? 23.393 -15.919 8.795 1 96.05 45 LYS B CA 1
ATOM 2747 C C . LYS B 1 45 ? 23.419 -17.235 8.023 1 96.05 45 LYS B C 1
ATOM 2749 O O . LYS B 1 45 ? 24.31 -17.461 7.202 1 96.05 45 LYS B O 1
ATOM 2754 N N . ILE B 1 46 ? 22.464 -18.033 8.304 1 97.78 46 ILE B N 1
ATOM 2755 C CA . ILE B 1 46 ? 22.368 -19.327 7.637 1 97.78 46 ILE B CA 1
ATOM 2756 C C . ILE B 1 46 ? 22.191 -19.122 6.134 1 97.78 46 ILE B C 1
ATOM 2758 O O . ILE B 1 46 ? 22.821 -19.811 5.329 1 97.78 46 ILE B O 1
ATOM 2762 N N . TRP B 1 47 ? 21.322 -18.22 5.818 1 98.12 47 TRP B N 1
ATOM 2763 C CA . TRP B 1 47 ? 21.087 -17.875 4.419 1 98.12 47 TRP B CA 1
ATOM 2764 C C . TRP B 1 47 ? 22.39 -17.488 3.728 1 98.12 47 TRP B C 1
ATOM 2766 O O . TRP B 1 47 ? 22.742 -18.056 2.691 1 98.12 47 TRP B O 1
ATOM 2776 N N . LYS B 1 48 ? 23.109 -16.585 4.301 1 98.17 48 LYS B N 1
ATOM 2777 C CA . LYS B 1 48 ? 24.342 -16.081 3.704 1 98.17 48 LYS B CA 1
ATOM 2778 C C . LYS B 1 48 ? 25.367 -17.198 3.532 1 98.17 48 LYS B C 1
ATOM 2780 O O . LYS B 1 48 ? 25.967 -17.338 2.464 1 98.17 48 LYS B O 1
ATOM 2785 N N . GLU B 1 49 ? 25.535 -18.001 4.528 1 98.21 49 GLU B N 1
ATOM 2786 C CA . GLU B 1 49 ? 26.5 -19.097 4.499 1 98.21 49 GLU B CA 1
ATOM 2787 C C . GLU B 1 49 ? 26.124 -20.134 3.444 1 98.21 49 GLU B C 1
ATOM 2789 O O . GLU B 1 49 ? 26.99 -20.638 2.726 1 98.21 49 GLU B O 1
ATOM 2794 N N . THR B 1 50 ? 24.903 -20.436 3.418 1 98.57 50 THR B N 1
ATOM 2795 C CA . THR B 1 50 ? 24.427 -21.431 2.463 1 98.57 50 THR B CA 1
ATOM 2796 C C . THR B 1 50 ? 24.631 -20.947 1.03 1 98.57 50 THR B C 1
ATOM 2798 O O . THR B 1 50 ? 25.116 -21.696 0.18 1 98.57 50 THR B O 1
ATOM 2801 N N . ILE B 1 51 ? 24.217 -19.755 0.744 1 98.74 51 ILE B N 1
ATOM 2802 C CA . ILE B 1 51 ? 24.366 -19.185 -0.591 1 98.74 51 ILE B CA 1
ATOM 2803 C C . ILE B 1 51 ? 25.842 -19.171 -0.984 1 98.74 51 ILE B C 1
ATOM 2805 O O . ILE B 1 51 ? 26.194 -19.525 -2.112 1 98.74 51 ILE B O 1
ATOM 2809 N N . GLU B 1 52 ? 26.669 -18.766 -0.011 1 98.65 52 GLU B N 1
ATOM 2810 C CA . GLU B 1 52 ? 28.109 -18.767 -0.248 1 98.65 52 GLU B CA 1
ATOM 2811 C C . GLU B 1 52 ? 28.601 -20.152 -0.656 1 98.65 52 GLU B C 1
ATOM 2813 O O . GLU B 1 52 ? 29.33 -20.293 -1.64 1 98.65 52 GLU B O 1
ATOM 2818 N N . GLU B 1 53 ? 28.288 -21.097 0.082 1 98.65 53 GLU B N 1
ATOM 2819 C CA . GLU B 1 53 ? 28.717 -22.467 -0.18 1 98.65 53 GLU B CA 1
ATOM 2820 C C . GLU B 1 53 ? 28.26 -22.935 -1.559 1 98.65 53 GLU B C 1
ATOM 2822 O O . GLU B 1 53 ? 29.023 -23.57 -2.289 1 98.65 53 GLU B O 1
ATOM 2827 N N . GLU B 1 54 ? 27.039 -22.671 -1.924 1 98.67 54 GLU B N 1
ATOM 2828 C CA . GLU B 1 54 ? 26.484 -23.089 -3.208 1 98.67 54 GLU B CA 1
ATOM 2829 C C . GLU B 1 54 ? 27.188 -22.389 -4.367 1 98.67 54 GLU B C 1
ATOM 2831 O O . GLU B 1 54 ? 27.433 -22.998 -5.41 1 98.67 54 GLU B O 1
ATOM 2836 N N . ILE B 1 55 ? 27.447 -21.133 -4.186 1 98.58 55 ILE B N 1
ATOM 2837 C CA . ILE B 1 55 ? 28.188 -20.394 -5.202 1 98.58 55 ILE B CA 1
ATOM 2838 C C . ILE B 1 55 ? 29.554 -21.041 -5.418 1 98.58 55 ILE B C 1
ATOM 2840 O O . ILE B 1 55 ? 29.968 -21.267 -6.557 1 98.58 55 ILE B O 1
ATOM 2844 N N . LYS B 1 56 ? 30.248 -21.39 -4.339 1 98.37 56 LYS B N 1
ATOM 2845 C CA . LYS B 1 56 ? 31.581 -21.981 -4.414 1 98.37 56 LYS B CA 1
ATOM 2846 C C . LYS B 1 56 ? 31.543 -23.337 -5.112 1 98.37 56 LYS B C 1
ATOM 2848 O O . LYS B 1 56 ? 32.538 -23.769 -5.697 1 98.37 56 LYS B O 1
ATOM 2853 N N . LYS B 1 57 ? 30.471 -24.027 -5.045 1 97.58 57 LYS B N 1
ATOM 2854 C CA . LYS B 1 57 ? 30.29 -25.307 -5.723 1 97.58 57 LYS B CA 1
ATOM 2855 C C . LYS B 1 57 ? 30.028 -25.108 -7.214 1 97.58 57 LYS B C 1
ATOM 2857 O O . LYS B 1 57 ? 29.996 -26.074 -7.978 1 97.58 57 LYS B O 1
ATOM 2862 N N . GLY B 1 58 ? 29.713 -23.832 -7.608 1 97.33 58 GLY B N 1
ATOM 2863 C CA . GLY B 1 58 ? 29.465 -23.523 -9.008 1 97.33 58 GLY B CA 1
ATOM 2864 C C . GLY B 1 58 ? 27.992 -23.548 -9.372 1 97.33 58 GLY B C 1
ATOM 2865 O O . GLY B 1 58 ? 27.639 -23.53 -10.553 1 97.33 58 GLY B O 1
ATOM 2866 N N . ASN B 1 59 ? 27.106 -23.617 -8.39 1 97.95 59 ASN B N 1
ATOM 2867 C CA . ASN B 1 59 ? 25.671 -23.667 -8.646 1 97.95 59 ASN B CA 1
ATOM 2868 C C . ASN B 1 59 ? 25.085 -22.269 -8.826 1 97.95 59 ASN B C 1
ATOM 2870 O O . ASN B 1 59 ? 25.462 -21.337 -8.114 1 97.95 59 ASN B O 1
ATOM 2874 N N . ASN B 1 60 ? 24.199 -22.118 -9.75 1 97.95 60 ASN B N 1
ATOM 2875 C CA . ASN B 1 60 ? 23.412 -20.893 -9.846 1 97.95 60 ASN B CA 1
ATOM 2876 C C . ASN B 1 60 ? 22.46 -20.744 -8.662 1 97.95 60 ASN B C 1
ATOM 2878 O O . ASN B 1 60 ? 22.144 -21.725 -7.987 1 97.95 60 ASN B O 1
ATOM 2882 N N . ILE B 1 61 ? 22.051 -19.494 -8.419 1 98.33 61 ILE B N 1
ATOM 2883 C CA . ILE B 1 61 ? 21.227 -19.243 -7.241 1 98.33 61 ILE B CA 1
ATOM 2884 C C . ILE B 1 61 ? 19.887 -18.647 -7.666 1 98.33 61 ILE B C 1
ATOM 2886 O O . ILE B 1 61 ? 19.845 -17.673 -8.421 1 98.33 61 ILE B O 1
ATOM 2890 N N . TYR B 1 62 ? 18.839 -19.219 -7.317 1 97.56 62 TYR B N 1
ATOM 2891 C CA . TYR B 1 62 ? 17.512 -18.615 -7.315 1 97.56 62 TYR B CA 1
ATOM 2892 C C . TYR B 1 62 ? 17.067 -18.279 -5.896 1 97.56 62 TYR B C 1
ATOM 2894 O O . TYR B 1 62 ? 16.698 -19.17 -5.128 1 97.56 62 TYR B O 1
ATOM 2902 N N . ASN B 1 63 ? 17.044 -17.032 -5.566 1 98.08 63 ASN B N 1
ATOM 2903 C CA . ASN B 1 63 ? 16.84 -16.576 -4.195 1 98.08 63 ASN B CA 1
ATOM 2904 C C . ASN B 1 63 ? 15.441 -16 -3.998 1 98.08 63 ASN B C 1
ATOM 2906 O O . ASN B 1 63 ? 15.085 -14.996 -4.619 1 98.08 63 ASN B O 1
ATOM 2910 N N . MET B 1 64 ? 14.739 -16.553 -3.093 1 96.84 64 MET B N 1
ATOM 2911 C CA . MET B 1 64 ? 13.368 -16.097 -2.878 1 96.84 64 MET B CA 1
ATOM 2912 C C . MET B 1 64 ? 13.247 -15.339 -1.561 1 96.84 64 MET B C 1
ATOM 2914 O O . MET B 1 64 ? 12.148 -14.945 -1.165 1 96.84 64 MET B O 1
ATOM 2918 N N . ALA B 1 65 ? 14.384 -15.174 -0.842 1 95.49 65 ALA B N 1
ATOM 2919 C CA . ALA B 1 65 ? 14.358 -14.351 0.364 1 95.49 65 ALA B CA 1
ATOM 2920 C C . ALA B 1 65 ? 13.956 -12.915 0.04 1 95.49 65 ALA B C 1
ATOM 2922 O O . ALA B 1 65 ? 14.584 -12.262 -0.798 1 95.49 65 ALA B O 1
ATOM 2923 N N . ARG B 1 66 ? 13.007 -12.461 0.716 1 92.9 66 ARG B N 1
ATOM 2924 C CA . ARG B 1 66 ? 12.353 -11.211 0.345 1 92.9 66 ARG B CA 1
ATOM 2925 C C . ARG B 1 66 ? 13.249 -10.014 0.645 1 92.9 66 ARG B C 1
ATOM 2927 O O . ARG B 1 66 ? 13.369 -9.101 -0.174 1 92.9 66 ARG B O 1
ATOM 2934 N N . LEU B 1 67 ? 13.791 -10.019 1.817 1 91.55 67 LEU B N 1
ATOM 2935 C CA . LEU B 1 67 ? 14.517 -8.829 2.248 1 91.55 67 LEU B CA 1
ATOM 2936 C C . LEU B 1 67 ? 16.021 -9.085 2.259 1 91.55 67 LEU B C 1
ATOM 2938 O O . LEU B 1 67 ? 16.79 -8.262 2.76 1 91.55 67 LEU B O 1
ATOM 2942 N N . CYS B 1 68 ? 16.44 -10.259 1.863 1 94.37 68 CYS B N 1
ATOM 2943 C CA . CYS B 1 68 ? 17.845 -10.618 1.703 1 94.37 68 CYS B CA 1
ATOM 2944 C C . CYS B 1 68 ? 18.147 -11.013 0.263 1 94.37 68 CYS B C 1
ATOM 2946 O O . CYS B 1 68 ? 17.768 -12.099 -0.18 1 94.37 68 CYS B O 1
ATOM 2948 N N . ARG B 1 69 ? 18.854 -10.165 -0.402 1 96.65 69 ARG B N 1
ATOM 2949 C CA . ARG B 1 69 ? 19.12 -10.39 -1.819 1 96.65 69 ARG B CA 1
ATOM 2950 C C . ARG B 1 69 ? 20.608 -10.61 -2.069 1 96.65 69 ARG B C 1
ATOM 2952 O O . ARG B 1 69 ? 21.449 -9.934 -1.474 1 96.65 69 ARG B O 1
ATOM 2959 N N . VAL B 1 70 ? 20.889 -11.484 -2.948 1 97.98 70 VAL B N 1
ATOM 2960 C CA . VAL B 1 70 ? 22.271 -11.753 -3.33 1 97.98 70 VAL B CA 1
ATOM 2961 C C . VAL B 1 70 ? 22.88 -10.512 -3.977 1 97.98 70 VAL B C 1
ATOM 2963 O O . VAL B 1 70 ? 23.995 -10.11 -3.636 1 97.98 70 VAL B O 1
ATOM 2966 N N . GLY B 1 71 ? 22.141 -9.883 -4.827 1 96.15 71 GLY B N 1
ATOM 2967 C CA . GLY B 1 71 ? 22.608 -8.736 -5.588 1 96.15 71 GLY B CA 1
ATOM 2968 C C . GLY B 1 71 ? 22.854 -7.51 -4.728 1 96.15 71 GLY B C 1
ATOM 2969 O O . GLY B 1 71 ? 23.501 -6.557 -5.167 1 96.15 71 GLY B O 1
ATOM 2970 N N . GLU B 1 72 ? 22.368 -7.531 -3.548 1 94.56 72 GLU B N 1
ATOM 2971 C CA . GLU B 1 72 ? 22.54 -6.393 -2.649 1 94.56 72 GLU B CA 1
ATOM 2972 C C . GLU B 1 72 ? 23.656 -6.652 -1.641 1 94.56 72 GLU B C 1
ATOM 2974 O O . GLU B 1 72 ? 23.999 -5.772 -0.848 1 94.56 72 GLU B O 1
ATOM 2979 N N . ASN B 1 73 ? 24.145 -7.838 -1.589 1 96.35 73 ASN B N 1
ATOM 2980 C CA . ASN B 1 73 ? 25.292 -8.213 -0.769 1 96.35 73 ASN B CA 1
ATOM 2981 C C . ASN B 1 73 ? 26.586 -8.205 -1.578 1 96.35 73 ASN B C 1
ATOM 2983 O O . ASN B 1 73 ? 26.824 -9.106 -2.384 1 96.35 73 ASN B O 1
ATOM 2987 N N . ASP B 1 74 ? 27.372 -7.25 -1.351 1 96.44 74 ASP B N 1
ATOM 2988 C CA . ASP B 1 74 ? 28.573 -7.046 -2.156 1 96.44 74 ASP B CA 1
ATOM 2989 C C . ASP B 1 74 ? 29.453 -8.294 -2.154 1 96.44 74 ASP B C 1
ATOM 2991 O O . ASP B 1 74 ? 29.98 -8.689 -3.196 1 96.44 74 ASP B O 1
ATOM 2995 N N . TYR B 1 75 ? 29.612 -8.858 -0.967 1 97.6 75 TYR B N 1
ATOM 2996 C CA . TYR B 1 75 ? 30.449 -10.045 -0.84 1 97.6 75 TYR B CA 1
ATOM 2997 C C . TYR B 1 75 ? 29.92 -11.181 -1.708 1 97.6 75 TYR B C 1
ATOM 2999 O O . TYR B 1 75 ? 30.674 -11.792 -2.468 1 97.6 75 TYR B O 1
ATOM 3007 N N . LEU B 1 76 ? 28.646 -11.428 -1.654 1 98.28 76 LEU B N 1
ATOM 3008 C CA . LEU B 1 76 ? 28.048 -12.521 -2.413 1 98.28 76 LEU B CA 1
ATOM 3009 C C . LEU B 1 76 ? 28.074 -12.221 -3.908 1 98.28 76 LEU B C 1
ATOM 3011 O O . LEU B 1 76 ? 28.29 -13.122 -4.723 1 98.28 76 LEU B O 1
ATOM 3015 N N . LYS B 1 77 ? 27.854 -11.035 -4.27 1 97.34 77 LYS B N 1
ATOM 3016 C CA . LYS B 1 77 ? 27.896 -10.616 -5.668 1 97.34 77 LYS B CA 1
ATOM 3017 C C . LYS B 1 77 ? 29.27 -10.874 -6.278 1 97.34 77 LYS B C 1
ATOM 3019 O O . LYS B 1 77 ? 29.375 -11.418 -7.38 1 97.34 77 LYS B O 1
ATOM 3024 N N . GLU B 1 78 ? 30.228 -10.457 -5.595 1 97.91 78 GLU B N 1
ATOM 3025 C CA . GLU B 1 78 ? 31.598 -10.653 -6.057 1 97.91 78 GLU B CA 1
ATOM 3026 C C . GLU B 1 78 ? 31.939 -12.136 -6.161 1 97.91 78 GLU B C 1
ATOM 3028 O O . GLU B 1 78 ? 32.598 -12.562 -7.112 1 97.91 78 GLU B O 1
ATOM 3033 N N . LEU B 1 79 ? 31.591 -12.817 -5.14 1 98.21 79 LEU B N 1
ATOM 3034 C CA . LEU B 1 79 ? 31.837 -14.255 -5.129 1 98.21 79 LEU B CA 1
ATOM 3035 C C . LEU B 1 79 ? 31.192 -14.926 -6.337 1 98.21 79 LEU B C 1
ATOM 3037 O O . LEU B 1 79 ? 31.799 -15.796 -6.966 1 98.21 79 LEU B O 1
ATOM 3041 N N . ALA B 1 80 ? 29.953 -14.571 -6.635 1 98.38 80 ALA B N 1
ATOM 3042 C CA . ALA B 1 80 ? 29.243 -15.12 -7.788 1 98.38 80 ALA B CA 1
ATOM 3043 C C . ALA B 1 80 ? 30.002 -14.843 -9.082 1 98.38 80 ALA B C 1
ATOM 3045 O O . ALA B 1 80 ? 30.116 -15.72 -9.942 1 98.38 80 ALA B O 1
ATOM 3046 N N . SER B 1 81 ? 30.459 -13.64 -9.173 1 97.99 81 SER B N 1
ATOM 3047 C CA . SER B 1 81 ? 31.25 -13.27 -10.342 1 97.99 81 SER B CA 1
ATOM 3048 C C . SER B 1 81 ? 32.517 -14.114 -10.441 1 97.99 81 SER B C 1
ATOM 3050 O O . SER B 1 81 ? 32.858 -14.607 -11.519 1 97.99 81 SER B O 1
ATOM 3052 N N . LYS B 1 82 ? 33.23 -14.298 -9.414 1 98.12 82 LYS B N 1
ATOM 3053 C CA . LYS B 1 82 ? 34.471 -15.066 -9.353 1 98.12 82 LYS B CA 1
ATOM 3054 C C . LYS B 1 82 ? 34.247 -16.508 -9.799 1 98.12 82 LYS B C 1
ATOM 3056 O O . LYS B 1 82 ? 35.093 -17.09 -10.482 1 98.12 82 LYS B O 1
ATOM 3061 N N . TYR B 1 83 ? 33.227 -17.069 -9.456 1 98.15 83 TYR B N 1
ATOM 3062 C CA . TYR B 1 83 ? 32.963 -18.473 -9.752 1 98.15 83 TYR B CA 1
ATOM 3063 C C . TYR B 1 83 ? 32.121 -18.615 -11.014 1 98.15 83 TYR B C 1
ATOM 3065 O O . TYR B 1 83 ? 31.702 -19.72 -11.368 1 98.15 83 TYR B O 1
ATOM 3073 N N . ASN B 1 84 ? 31.743 -17.501 -11.632 1 97.4 84 ASN B N 1
ATOM 3074 C CA . ASN B 1 84 ? 30.973 -17.459 -12.871 1 97.4 84 ASN B CA 1
ATOM 3075 C C . ASN B 1 84 ? 29.596 -18.094 -12.697 1 97.4 84 ASN B C 1
ATOM 3077 O O . ASN B 1 84 ? 29.201 -18.954 -13.487 1 97.4 84 ASN B O 1
ATOM 3081 N N . VAL B 1 85 ? 29.017 -17.774 -11.581 1 96.98 85 VAL B N 1
ATOM 3082 C CA . VAL B 1 85 ? 27.678 -18.254 -11.256 1 96.98 85 VAL B CA 1
ATOM 3083 C C . VAL B 1 85 ? 26.666 -17.125 -11.439 1 96.98 85 VAL B C 1
ATOM 3085 O O . VAL B 1 85 ? 26.966 -15.962 -11.157 1 96.98 85 VAL B O 1
ATOM 3088 N N . LYS B 1 86 ? 25.465 -17.489 -11.928 1 97.69 86 LYS B N 1
ATOM 3089 C CA . LYS B 1 86 ? 24.374 -16.527 -12.047 1 97.69 86 LYS B CA 1
ATOM 3090 C C . LYS B 1 86 ? 23.44 -16.604 -10.843 1 97.69 86 LYS B C 1
ATOM 3092 O O . LYS B 1 86 ? 23.289 -17.665 -10.234 1 97.69 86 LYS B O 1
ATOM 3097 N N . TYR B 1 87 ? 22.874 -15.482 -10.493 1 97.86 87 TYR B N 1
ATOM 3098 C CA . TYR B 1 87 ? 21.86 -15.485 -9.445 1 97.86 87 TYR B CA 1
ATOM 3099 C C . TYR B 1 87 ? 20.627 -14.7 -9.876 1 97.86 87 TYR B C 1
ATOM 3101 O O . TYR B 1 87 ? 20.714 -13.819 -10.735 1 97.86 87 TYR B O 1
ATOM 3109 N N . TYR B 1 88 ? 19.538 -15.087 -9.335 1 97.01 88 TYR B N 1
ATOM 3110 C CA . TYR B 1 88 ? 18.25 -14.431 -9.531 1 97.01 88 TYR B CA 1
ATOM 3111 C C . TYR B 1 88 ? 17.574 -14.145 -8.195 1 97.01 88 TYR B C 1
ATOM 3113 O O . TYR B 1 88 ? 17.216 -15.071 -7.464 1 97.01 88 TYR B O 1
ATOM 3121 N N . ASP B 1 89 ? 17.418 -12.874 -7.92 1 97.54 89 ASP B N 1
ATOM 3122 C CA . ASP B 1 89 ? 16.653 -12.451 -6.751 1 97.54 89 ASP B CA 1
ATOM 3123 C C . ASP B 1 89 ? 15.2 -12.161 -7.121 1 97.54 89 ASP B C 1
ATOM 3125 O O . ASP B 1 89 ? 14.899 -11.12 -7.708 1 97.54 89 ASP B O 1
ATOM 3129 N N . SER B 1 90 ? 14.325 -12.956 -6.688 1 96.17 90 SER B N 1
ATOM 3130 C CA . SER B 1 90 ? 12.927 -12.839 -7.09 1 96.17 90 SER B CA 1
ATOM 3131 C C . SER B 1 90 ? 12.307 -11.548 -6.566 1 96.17 90 SER B C 1
ATOM 3133 O O . SER B 1 90 ? 11.322 -11.056 -7.12 1 96.17 90 SER B O 1
ATOM 3135 N N . SER B 1 91 ? 12.872 -10.93 -5.506 1 94.91 91 SER B N 1
ATOM 3136 C CA . SER B 1 91 ? 12.273 -9.775 -4.845 1 94.91 91 SER B CA 1
ATOM 3137 C C . SER B 1 91 ? 13.032 -8.494 -5.176 1 94.91 91 SER B C 1
ATOM 3139 O O . SER B 1 91 ? 12.907 -7.492 -4.469 1 94.91 91 SER B O 1
ATOM 3141 N N . ASP B 1 92 ? 13.889 -8.559 -6.171 1 95.49 92 ASP B N 1
ATOM 3142 C CA . ASP B 1 92 ? 14.558 -7.345 -6.63 1 95.49 92 ASP B CA 1
ATOM 3143 C C . ASP B 1 92 ? 13.579 -6.414 -7.341 1 95.49 92 ASP B C 1
ATOM 3145 O O . ASP B 1 92 ? 13.137 -6.703 -8.455 1 95.49 92 ASP B O 1
ATOM 3149 N N . PRO B 1 93 ? 13.275 -5.233 -6.74 1 93.36 93 PRO B N 1
ATOM 3150 C CA . PRO B 1 93 ? 12.276 -4.356 -7.355 1 93.36 93 PRO B CA 1
ATOM 3151 C C . PRO B 1 93 ? 12.71 -3.837 -8.724 1 93.36 93 PRO B C 1
ATOM 3153 O O . PRO B 1 93 ? 11.864 -3.518 -9.564 1 93.36 93 PRO B O 1
ATOM 3156 N N . LYS B 1 94 ? 13.997 -3.787 -9.036 1 92.49 94 LYS B N 1
ATOM 3157 C CA . LYS B 1 94 ? 14.503 -3.272 -10.304 1 92.49 94 LYS B CA 1
ATOM 3158 C C . LYS B 1 94 ? 14.06 -4.15 -11.471 1 92.49 94 LYS B C 1
ATOM 3160 O O . LYS B 1 94 ? 13.967 -3.682 -12.607 1 92.49 94 LYS B O 1
ATOM 3165 N N . LYS B 1 95 ? 13.773 -5.377 -11.213 1 92.83 95 LYS B N 1
ATOM 3166 C CA . LYS B 1 95 ? 13.332 -6.317 -12.24 1 92.83 95 LYS B CA 1
ATOM 3167 C C . LYS B 1 95 ? 11.943 -5.953 -12.757 1 92.83 95 LYS B C 1
ATOM 3169 O O . LYS B 1 95 ? 11.543 -6.392 -13.838 1 92.83 95 LYS B O 1
ATOM 3174 N N . TYR B 1 96 ? 11.252 -5.117 -11.964 1 93.73 96 TYR B N 1
ATOM 3175 C CA . TYR B 1 96 ? 9.867 -4.818 -12.313 1 93.73 96 TYR B CA 1
ATOM 3176 C C . TYR B 1 96 ? 9.752 -3.44 -12.953 1 93.73 96 TYR B C 1
ATOM 3178 O O . TYR B 1 96 ? 8.657 -3.011 -13.326 1 93.73 96 TYR B O 1
ATOM 3186 N N . ASP B 1 97 ? 10.844 -2.756 -13.14 1 90.11 97 ASP B N 1
ATOM 3187 C CA . ASP B 1 97 ? 10.852 -1.41 -13.706 1 90.11 97 ASP B CA 1
ATOM 3188 C C . ASP B 1 97 ? 10.265 -1.403 -15.116 1 90.11 97 ASP B C 1
ATOM 3190 O O . ASP B 1 97 ? 9.552 -0.47 -15.493 1 90.11 97 ASP B O 1
ATOM 3194 N N . GLU B 1 98 ? 10.59 -2.448 -15.825 1 92.37 98 GLU B N 1
ATOM 3195 C CA . GLU B 1 98 ? 10.077 -2.526 -17.189 1 92.37 98 GLU B CA 1
ATOM 3196 C C . GLU B 1 98 ? 8.552 -2.573 -17.204 1 92.37 98 GLU B C 1
ATOM 3198 O O . GLU B 1 98 ? 7.919 -2.076 -18.138 1 92.37 98 GLU B O 1
ATOM 3203 N N . LEU B 1 99 ? 7.994 -3.205 -16.19 1 94.26 99 LEU B N 1
ATOM 3204 C CA . LEU B 1 99 ? 6.543 -3.335 -16.117 1 94.26 99 LEU B CA 1
ATOM 3205 C C . LEU B 1 99 ? 5.886 -1.977 -15.892 1 94.26 99 LEU B C 1
ATOM 3207 O O . LEU B 1 99 ? 4.771 -1.736 -16.362 1 94.26 99 LEU B O 1
ATOM 3211 N N . ARG B 1 100 ? 6.544 -1.103 -15.197 1 87.88 100 ARG B N 1
ATOM 3212 C CA . ARG B 1 100 ? 6.014 0.232 -14.941 1 87.88 100 ARG B CA 1
ATOM 3213 C C . ARG B 1 100 ? 5.843 1.012 -16.241 1 87.88 100 ARG B C 1
ATOM 3215 O O . ARG B 1 100 ? 4.924 1.823 -16.368 1 87.88 100 ARG B O 1
ATOM 3222 N N . VAL B 1 101 ? 6.721 0.725 -17.155 1 88.58 101 VAL B N 1
ATOM 3223 C CA . VAL B 1 101 ? 6.648 1.379 -18.457 1 88.58 101 VAL B CA 1
ATOM 3224 C C . VAL B 1 101 ? 5.341 1.002 -19.152 1 88.58 101 VAL B C 1
ATOM 3226 O O . VAL B 1 101 ? 4.696 1.849 -19.775 1 88.58 101 VAL B O 1
ATOM 3229 N N . PHE B 1 102 ? 4.913 -0.219 -18.996 1 94.2 102 PHE B N 1
ATOM 3230 C CA . PHE B 1 102 ? 3.674 -0.69 -19.603 1 94.2 102 PHE B CA 1
ATOM 3231 C C . PHE B 1 102 ? 2.464 -0.052 -18.931 1 94.2 102 PHE B C 1
ATOM 3233 O O . PHE B 1 102 ? 1.399 0.065 -19.54 1 94.2 102 PHE B O 1
ATOM 3240 N N . ALA B 1 103 ? 2.619 0.316 -17.683 1 92.7 103 ALA B N 1
ATOM 3241 C CA . ALA B 1 103 ? 1.508 0.911 -16.944 1 92.7 103 ALA B CA 1
ATOM 3242 C C . ALA B 1 103 ? 1.02 2.188 -17.622 1 92.7 103 ALA B C 1
ATOM 3244 O O . ALA B 1 103 ? -0.185 2.444 -17.682 1 92.7 103 ALA B O 1
ATOM 3245 N N . LYS B 1 104 ? 1.895 2.995 -18.111 1 88.6 104 LYS B N 1
ATOM 3246 C CA . LYS B 1 104 ? 1.527 4.237 -18.785 1 88.6 104 LYS B CA 1
ATOM 3247 C C . LYS B 1 104 ? 0.625 3.965 -19.985 1 88.6 104 LYS B C 1
ATOM 3249 O O . LYS B 1 104 ? -0.396 4.631 -20.164 1 88.6 104 LYS B O 1
ATOM 3254 N N . THR B 1 105 ? 0.967 2.965 -20.775 1 90.56 105 THR B N 1
ATOM 3255 C CA . THR B 1 105 ? 0.172 2.611 -21.946 1 90.56 105 THR B CA 1
ATOM 3256 C C . THR B 1 105 ? -1.167 2.01 -21.528 1 90.56 105 THR B C 1
ATOM 3258 O O . THR B 1 105 ? -2.168 2.163 -22.232 1 90.56 105 THR B O 1
ATOM 3261 N N . GLY B 1 106 ? -1.131 1.404 -20.433 1 89.31 106 GLY B N 1
ATOM 3262 C CA . GLY B 1 106 ? -2.341 0.775 -19.929 1 89.31 106 GLY B CA 1
ATOM 3263 C C . GLY B 1 106 ? -3.433 1.771 -19.587 1 89.31 106 GLY B C 1
ATOM 3264 O O . GLY B 1 106 ? -4.619 1.436 -19.622 1 89.31 106 GLY B O 1
ATOM 3265 N N . LEU B 1 107 ? -3.064 2.986 -19.254 1 88.96 107 LEU B N 1
ATOM 3266 C CA . LEU B 1 107 ? -4.031 4.027 -18.921 1 88.96 107 LEU B CA 1
ATOM 3267 C C . LEU B 1 107 ? -4.918 4.348 -20.119 1 88.96 107 LEU B C 1
ATOM 3269 O O . LEU B 1 107 ? -5.998 4.921 -19.96 1 88.96 107 LEU B O 1
ATOM 3273 N N . GLU B 1 108 ? -4.438 3.953 -21.21 1 89.91 108 GLU B N 1
ATOM 3274 C CA . GLU B 1 108 ? -5.241 4.138 -22.415 1 89.91 108 GLU B CA 1
ATOM 3275 C C . GLU B 1 108 ? -6.286 3.035 -22.557 1 89.91 108 GLU B C 1
ATOM 3277 O O . GLU B 1 108 ? -7.18 3.125 -23.402 1 89.91 108 GLU B O 1
ATOM 3282 N N . GLY B 1 109 ? -6.068 1.964 -21.747 1 91.83 109 GLY B N 1
ATOM 3283 C CA . GLY B 1 109 ? -7.085 0.925 -21.75 1 91.83 109 GLY B CA 1
ATOM 3284 C C . GLY B 1 109 ? -6.508 -0.476 -21.684 1 91.83 109 GLY B C 1
ATOM 3285 O O . GLY B 1 109 ? -5.361 -0.7 -22.077 1 91.83 109 GLY B O 1
ATOM 3286 N N . ILE B 1 110 ? -7.292 -1.419 -21.167 1 95.75 110 ILE B N 1
ATOM 3287 C CA . ILE B 1 110 ? -7.07 -2.861 -21.16 1 95.75 110 ILE B CA 1
ATOM 3288 C C . ILE B 1 110 ? -8.188 -3.559 -21.931 1 95.75 110 ILE B C 1
ATOM 3290 O O . ILE B 1 110 ? -9.366 -3.408 -21.6 1 95.75 110 ILE B O 1
ATOM 3294 N N . ASN B 1 111 ? -7.832 -4.261 -22.923 1 95.7 111 ASN B N 1
ATOM 3295 C CA . ASN B 1 111 ? -8.837 -4.893 -23.771 1 95.7 111 ASN B CA 1
ATOM 3296 C C . ASN B 1 111 ? -9.239 -6.265 -23.237 1 95.7 111 ASN B C 1
ATOM 3298 O O . ASN B 1 111 ? -10.391 -6.679 -23.381 1 95.7 111 ASN B O 1
ATOM 3302 N N . THR B 1 112 ? -8.319 -6.924 -22.717 1 97.67 112 THR B N 1
ATOM 3303 C CA . THR B 1 112 ? -8.548 -8.282 -22.235 1 97.67 112 THR B CA 1
ATOM 3304 C C . THR B 1 112 ? -9.255 -8.264 -20.883 1 97.67 112 THR B C 1
ATOM 3306 O O . THR B 1 112 ? -8.957 -7.424 -20.032 1 97.67 112 THR B O 1
ATOM 3309 N N . LYS B 1 113 ? -10.185 -9.187 -20.628 1 98.23 113 LYS B N 1
ATOM 3310 C CA . LYS B 1 113 ? -10.81 -9.334 -19.317 1 98.23 113 LYS B CA 1
ATOM 3311 C C . LYS B 1 113 ? -9.788 -9.756 -18.265 1 98.23 113 LYS B C 1
ATOM 3313 O O . LYS B 1 113 ? -8.903 -10.568 -18.542 1 98.23 113 LYS B O 1
ATOM 3318 N N . VAL B 1 114 ? -9.944 -9.177 -17.092 1 98.7 114 VAL B N 1
ATOM 3319 C CA . VAL B 1 114 ? -9.013 -9.46 -16.004 1 98.7 114 VAL B CA 1
ATOM 3320 C C . VAL B 1 114 ? -9.765 -10.077 -14.827 1 98.7 114 VAL B C 1
ATOM 3322 O O . VAL B 1 114 ? -10.805 -9.563 -14.409 1 98.7 114 VAL B O 1
ATOM 3325 N N . MET B 1 115 ? -9.274 -11.189 -14.318 1 98.86 115 MET B N 1
ATOM 3326 C CA . MET B 1 115 ? -9.775 -11.837 -13.11 1 98.86 115 MET B CA 1
ATOM 3327 C C . MET B 1 115 ? -8.696 -11.89 -12.033 1 98.86 115 MET B C 1
ATOM 3329 O O . MET B 1 115 ? -7.569 -12.311 -12.299 1 98.86 115 MET B O 1
ATOM 3333 N N . THR B 1 116 ? -9.038 -11.471 -10.885 1 98.83 116 THR B N 1
ATOM 3334 C CA . THR B 1 116 ? -8.08 -11.516 -9.786 1 98.83 116 THR B CA 1
ATOM 3335 C C . THR B 1 116 ? -8.516 -12.526 -8.729 1 98.83 116 THR B C 1
ATOM 3337 O O . THR B 1 116 ? -9.691 -12.579 -8.36 1 98.83 116 THR B O 1
ATOM 3340 N N . ILE B 1 117 ? -7.593 -13.356 -8.303 1 98.79 117 ILE B N 1
ATOM 3341 C CA . ILE B 1 117 ? -7.838 -14.285 -7.205 1 98.79 117 ILE B CA 1
ATOM 3342 C C . ILE B 1 117 ? -7.421 -13.642 -5.884 1 98.79 117 ILE B C 1
ATOM 3344 O O . ILE B 1 117 ? -6.232 -13.422 -5.641 1 98.79 117 ILE B O 1
ATOM 3348 N N . MET B 1 118 ? -8.379 -13.352 -5.096 1 98.45 118 MET B N 1
ATOM 3349 C CA . MET B 1 118 ? -8.165 -12.777 -3.771 1 98.45 118 MET B CA 1
ATOM 3350 C C . MET B 1 118 ? -8.257 -13.851 -2.692 1 98.45 118 MET B C 1
ATOM 3352 O O . MET B 1 118 ? -8.681 -14.976 -2.963 1 98.45 118 MET B O 1
ATOM 3356 N N . GLY B 1 119 ? -7.802 -13.528 -1.494 1 96.93 119 GLY B N 1
ATOM 3357 C CA . GLY B 1 119 ? -7.852 -14.516 -0.428 1 96.93 119 GLY B CA 1
ATOM 3358 C C . GLY B 1 119 ? -8.293 -13.938 0.903 1 96.93 119 GLY B C 1
ATOM 3359 O O . GLY B 1 119 ? -8.144 -12.738 1.144 1 96.93 119 GLY B O 1
ATOM 3360 N N . THR B 1 120 ? -8.763 -14.807 1.776 1 95.79 120 THR B N 1
ATOM 3361 C CA . THR B 1 120 ? -9.135 -14.381 3.12 1 95.79 120 THR B CA 1
ATOM 3362 C C . THR B 1 120 ? -7.902 -14.264 4.011 1 95.79 120 THR B C 1
ATOM 3364 O O . THR B 1 120 ? -7.919 -13.545 5.012 1 95.79 120 THR B O 1
ATOM 3367 N N . SER B 1 121 ? -6.908 -15.088 3.715 1 91.68 121 SER B N 1
ATOM 3368 C CA . SER B 1 121 ? -5.705 -15.145 4.539 1 91.68 121 SER B CA 1
ATOM 3369 C C . SER B 1 121 ? -4.525 -15.712 3.757 1 91.68 121 SER B C 1
ATOM 3371 O O . SER B 1 121 ? -4.626 -15.941 2.55 1 91.68 121 SER B O 1
ATOM 3373 N N . ARG B 1 122 ? -3.459 -15.759 4.536 1 86.45 122 ARG B N 1
ATOM 3374 C CA . ARG B 1 122 ? -2.321 -16.49 3.989 1 86.45 122 ARG B CA 1
ATOM 3375 C C . ARG B 1 122 ? -2.622 -17.982 3.895 1 86.45 122 ARG B C 1
ATOM 3377 O O . ARG B 1 122 ? -3.302 -18.539 4.76 1 86.45 122 ARG B O 1
ATOM 3384 N N . GLN B 1 123 ? -2.101 -18.64 2.795 1 83.92 123 GLN B N 1
ATOM 3385 C CA . GLN B 1 123 ? -2.233 -20.08 2.606 1 83.92 123 GLN B CA 1
ATOM 3386 C C . GLN B 1 123 ? -3.698 -20.483 2.457 1 83.92 123 GLN B C 1
ATOM 3388 O O . GLN B 1 123 ? -4.104 -21.55 2.924 1 83.92 123 GLN B O 1
ATOM 3393 N N . SER B 1 124 ? -4.494 -19.581 1.916 1 90.11 124 SER B N 1
ATOM 3394 C CA . SER B 1 124 ? -5.909 -19.867 1.704 1 90.11 124 SER B CA 1
ATOM 3395 C C . SER B 1 124 ? -6.128 -20.647 0.412 1 90.11 124 SER B C 1
ATOM 3397 O O . SER B 1 124 ? -7.255 -21.033 0.097 1 90.11 124 SER B O 1
ATOM 3399 N N . GLY B 1 125 ? -5.04 -20.844 -0.409 1 90.87 125 GLY B N 1
ATOM 3400 C CA . GLY B 1 125 ? -5.158 -21.67 -1.6 1 90.87 125 GLY B CA 1
ATOM 3401 C C . GLY B 1 125 ? -5.154 -20.866 -2.886 1 90.87 125 GLY B C 1
ATOM 3402 O O . GLY B 1 125 ? -5.569 -21.362 -3.936 1 90.87 125 GLY B O 1
ATOM 3403 N N . LYS B 1 126 ? -4.783 -19.624 -2.854 1 94.88 126 LYS B N 1
ATOM 3404 C CA . LYS B 1 126 ? -4.794 -18.741 -4.017 1 94.88 126 LYS B CA 1
ATOM 3405 C C . LYS B 1 126 ? -3.907 -19.29 -5.131 1 94.88 126 LYS B C 1
ATOM 3407 O O . LYS B 1 126 ? -4.326 -19.354 -6.289 1 94.88 126 LYS B O 1
ATOM 3412 N N . PHE B 1 127 ? -2.685 -19.72 -4.756 1 93.95 127 PHE B N 1
ATOM 3413 C CA . PHE B 1 127 ? -1.748 -20.236 -5.748 1 93.95 127 PHE B CA 1
ATOM 3414 C C . PHE B 1 127 ? -2.263 -21.538 -6.352 1 93.95 127 PHE B C 1
ATOM 3416 O O . PHE B 1 127 ? -2.179 -21.741 -7.565 1 93.95 127 PHE B O 1
ATOM 3423 N N . THR B 1 128 ? -2.767 -22.4 -5.518 1 93.3 128 THR B N 1
ATOM 3424 C CA . THR B 1 128 ? -3.321 -23.665 -5.99 1 93.3 128 THR B CA 1
ATOM 3425 C C . THR B 1 128 ? -4.495 -23.422 -6.934 1 93.3 128 THR B C 1
ATOM 3427 O O . THR B 1 128 ? -4.582 -24.042 -7.996 1 93.3 128 THR B O 1
ATOM 3430 N N . THR B 1 129 ? -5.379 -22.545 -6.511 1 96.32 129 THR B N 1
ATOM 3431 C CA . THR B 1 129 ? -6.502 -22.184 -7.369 1 96.32 129 THR B CA 1
ATOM 3432 C C . THR B 1 129 ? -6.008 -21.665 -8.716 1 96.32 129 THR B C 1
ATOM 3434 O O . THR B 1 129 ? -6.504 -22.079 -9.766 1 96.32 129 THR B O 1
ATOM 3437 N N . CYS B 1 130 ? -5.026 -20.84 -8.69 1 97.39 130 CYS B N 1
ATOM 3438 C CA . CYS B 1 130 ? -4.456 -20.267 -9.904 1 97.39 130 CYS B CA 1
ATOM 3439 C C . CYS B 1 130 ? -3.915 -21.358 -10.82 1 97.39 130 CYS B C 1
ATOM 3441 O O . CYS B 1 130 ? -4.221 -21.379 -12.014 1 97.39 130 CYS B O 1
ATOM 3443 N N . MET B 1 131 ? -3.194 -22.275 -10.29 1 96.44 131 MET B N 1
ATOM 3444 C CA . MET B 1 131 ? -2.536 -23.307 -11.085 1 96.44 131 MET B CA 1
ATOM 3445 C C . MET B 1 131 ? -3.554 -24.293 -11.647 1 96.44 131 MET B C 1
ATOM 3447 O O . MET B 1 131 ? -3.415 -24.758 -12.78 1 96.44 131 MET B O 1
ATOM 3451 N N . ILE B 1 132 ? -4.559 -24.596 -10.876 1 96.43 132 ILE B N 1
ATOM 3452 C CA . ILE B 1 132 ? -5.596 -25.507 -11.349 1 96.43 132 ILE B CA 1
ATOM 3453 C C . ILE B 1 132 ? -6.406 -24.836 -12.456 1 96.43 132 ILE B C 1
ATOM 3455 O O . ILE B 1 132 ? -6.698 -25.454 -13.482 1 96.43 132 ILE B O 1
ATOM 3459 N N . LEU B 1 133 ? -6.742 -23.604 -12.239 1 97.42 133 LEU B N 1
ATOM 3460 C CA . LEU B 1 133 ? -7.473 -22.869 -13.266 1 97.42 133 LEU B CA 1
ATOM 3461 C C . LEU B 1 133 ? -6.632 -22.72 -14.53 1 97.42 133 LEU B C 1
ATOM 3463 O O . LEU B 1 133 ? -7.162 -22.773 -15.643 1 97.42 133 LEU B O 1
ATOM 3467 N N . LYS B 1 134 ? -5.323 -22.48 -14.34 1 97.34 134 LYS B N 1
ATOM 3468 C CA . LYS B 1 134 ? -4.422 -22.446 -15.488 1 97.34 134 LYS B CA 1
ATOM 3469 C C . LYS B 1 134 ? -4.545 -23.718 -16.322 1 97.34 134 LYS B C 1
ATOM 3471 O O . LYS B 1 134 ? -4.789 -23.654 -17.529 1 97.34 134 LYS B O 1
ATOM 3476 N N . LYS B 1 135 ? -4.441 -24.807 -15.655 1 96.06 135 LYS B N 1
ATOM 3477 C CA . LYS B 1 135 ? -4.496 -26.106 -16.32 1 96.06 135 LYS B CA 1
ATOM 3478 C C . LYS B 1 135 ? -5.832 -26.305 -17.03 1 96.06 135 LYS B C 1
ATOM 3480 O O . LYS B 1 135 ? -5.869 -26.744 -18.181 1 96.06 135 LYS B O 1
ATOM 3485 N N . GLU B 1 136 ? -6.95 -25.929 -16.454 1 97.02 136 GLU B N 1
ATOM 3486 C CA . GLU B 1 136 ? -8.287 -26.201 -16.973 1 97.02 136 GLU B CA 1
ATOM 3487 C C . GLU B 1 136 ? -8.659 -25.219 -18.08 1 97.02 136 GLU B C 1
ATOM 3489 O O . GLU B 1 136 ? -9.291 -25.6 -19.068 1 97.02 136 GLU B O 1
ATOM 3494 N N . LEU B 1 137 ? -8.279 -23.979 -17.934 1 97.67 137 LEU B N 1
ATOM 3495 C CA . LEU B 1 137 ? -8.717 -22.943 -18.863 1 97.67 137 LEU B CA 1
ATOM 3496 C C . LEU B 1 137 ? -7.83 -22.913 -20.103 1 97.67 137 LEU B C 1
ATOM 3498 O O . LEU B 1 137 ? -8.292 -22.573 -21.194 1 97.67 137 LEU B O 1
ATOM 3502 N N . GLU B 1 138 ? -6.595 -23.28 -19.955 1 96.54 138 GLU B N 1
ATOM 3503 C CA . GLU B 1 138 ? -5.676 -23.257 -21.089 1 96.54 138 GLU B CA 1
ATOM 3504 C C . GLU B 1 138 ? -6.12 -24.228 -22.179 1 96.54 138 GLU B C 1
ATOM 3506 O O . GLU B 1 138 ? -5.734 -24.083 -23.341 1 96.54 138 GLU B O 1
ATOM 3511 N N . LYS B 1 139 ? -6.899 -25.218 -21.807 1 95.73 139 LYS B N 1
ATOM 3512 C CA . LYS B 1 139 ? -7.447 -26.181 -22.757 1 95.73 139 LYS B CA 1
ATOM 3513 C C . LYS B 1 139 ? -8.534 -25.546 -23.619 1 95.73 139 LYS B C 1
ATOM 3515 O O . LYS B 1 139 ? -8.914 -26.097 -24.655 1 95.73 139 LYS B O 1
ATOM 3520 N N . ARG B 1 140 ? -8.993 -24.389 -23.27 1 95.67 140 ARG B N 1
ATOM 3521 C CA . ARG B 1 140 ? -10.205 -23.848 -23.878 1 95.67 140 ARG B CA 1
ATOM 3522 C C . ARG B 1 140 ? -9.961 -22.449 -24.434 1 95.67 140 ARG B C 1
ATOM 3524 O O . ARG B 1 140 ? -10.575 -22.054 -25.427 1 95.67 140 ARG B O 1
ATOM 3531 N N . ILE B 1 141 ? -9.16 -21.684 -23.742 1 97.26 141 ILE B N 1
ATOM 3532 C CA . ILE B 1 141 ? -8.926 -20.292 -24.112 1 97.26 141 ILE B CA 1
ATOM 3533 C C . ILE B 1 141 ? -7.457 -19.938 -23.89 1 97.26 141 ILE B C 1
ATOM 3535 O O . ILE B 1 141 ? -6.732 -20.669 -23.21 1 97.26 141 ILE B O 1
ATOM 3539 N N . ASN B 1 142 ? -7.02 -18.834 -24.497 1 97.32 142 ASN B N 1
ATOM 3540 C CA . ASN B 1 142 ? -5.678 -18.303 -24.281 1 97.32 142 ASN B CA 1
ATOM 3541 C C . ASN B 1 142 ? -5.623 -17.404 -23.05 1 97.32 142 ASN B C 1
ATOM 3543 O O . ASN B 1 142 ? -6.225 -16.329 -23.033 1 97.32 142 ASN B O 1
ATOM 3547 N N . ILE B 1 143 ? -4.888 -17.859 -22.077 1 98.23 143 ILE B N 1
ATOM 3548 C CA . ILE B 1 143 ? -4.884 -17.064 -20.853 1 98.23 143 ILE B CA 1
ATOM 3549 C C . ILE B 1 143 ? -3.479 -16.526 -20.593 1 98.23 143 ILE B C 1
ATOM 3551 O O . ILE B 1 143 ? -2.498 -17.048 -21.129 1 98.23 143 ILE B O 1
ATOM 3555 N N . GLY B 1 144 ? -3.335 -15.428 -19.943 1 98.41 144 GLY B N 1
ATOM 3556 C CA . GLY B 1 144 ? -2.136 -14.896 -19.314 1 98.41 144 GLY B CA 1
ATOM 3557 C C . GLY B 1 144 ? -2.245 -14.806 -17.804 1 98.41 144 GLY B C 1
ATOM 3558 O O . GLY B 1 144 ? -3.327 -14.558 -17.267 1 98.41 144 GLY B O 1
ATOM 3559 N N . ILE B 1 145 ? -1.134 -15.016 -17.171 1 98.7 145 ILE B N 1
ATOM 3560 C CA . ILE B 1 145 ? -1.199 -15.029 -15.714 1 98.7 145 ILE B CA 1
ATOM 3561 C C . ILE B 1 145 ? -0.092 -14.147 -15.14 1 98.7 145 ILE B C 1
ATOM 3563 O O . ILE B 1 145 ? 1.057 -14.218 -15.58 1 98.7 145 ILE B O 1
ATOM 3567 N N . VAL B 1 146 ? -0.458 -13.302 -14.231 1 98.63 146 VAL B N 1
ATOM 3568 C CA . VAL B 1 146 ? 0.462 -12.533 -13.4 1 98.63 146 VAL B CA 1
ATOM 3569 C C . VAL B 1 146 ? 0.517 -13.134 -11.997 1 98.63 146 VAL B C 1
ATOM 3571 O O . VAL B 1 146 ? -0.483 -13.134 -11.275 1 98.63 146 VAL B O 1
ATOM 3574 N N . GLY B 1 147 ? 1.667 -13.604 -11.668 1 97.76 147 GLY B N 1
ATOM 3575 C CA . GLY B 1 147 ? 1.856 -14.136 -10.328 1 97.76 147 GLY B CA 1
ATOM 3576 C C . GLY B 1 147 ? 2.549 -13.164 -9.392 1 97.76 147 GLY B C 1
ATOM 3577 O O . GLY B 1 147 ? 3.385 -12.368 -9.824 1 97.76 147 GLY B O 1
ATOM 3578 N N . THR B 1 148 ? 2.177 -13.298 -8.087 1 96.18 148 THR B N 1
ATOM 3579 C CA . THR B 1 148 ? 2.807 -12.44 -7.089 1 96.18 148 THR B CA 1
ATOM 3580 C C . THR B 1 148 ? 3.658 -13.264 -6.128 1 96.18 148 THR B C 1
ATOM 3582 O O . THR B 1 148 ? 4.308 -12.712 -5.237 1 96.18 148 THR B O 1
ATOM 3585 N N . GLU B 1 149 ? 3.642 -14.537 -6.286 1 93.67 149 GLU B N 1
ATOM 3586 C CA . GLU B 1 149 ? 4.492 -15.428 -5.502 1 93.67 149 GLU B CA 1
ATOM 3587 C C . GLU B 1 149 ? 5.864 -15.594 -6.15 1 93.67 149 GLU B C 1
ATOM 3589 O O . GLU B 1 149 ? 5.978 -15.61 -7.378 1 93.67 149 GLU B O 1
ATOM 3594 N N . PRO B 1 150 ? 6.852 -15.763 -5.316 1 93.12 150 PRO B N 1
ATOM 3595 C CA . PRO B 1 150 ? 8.214 -15.783 -5.855 1 93.12 150 PRO B CA 1
ATOM 3596 C C . PRO B 1 150 ? 8.494 -17.02 -6.705 1 93.12 150 PRO B C 1
ATOM 3598 O O . PRO B 1 150 ? 9.485 -17.058 -7.439 1 93.12 150 PRO B O 1
ATOM 3601 N N . GLN B 1 151 ? 7.709 -18.082 -6.625 1 93.66 151 GLN B N 1
ATOM 3602 C CA . GLN B 1 151 ? 7.935 -19.285 -7.419 1 93.66 151 GLN B CA 1
ATOM 3603 C C . GLN B 1 151 ? 7.16 -19.23 -8.733 1 93.66 151 GLN B C 1
ATOM 3605 O O . GLN B 1 151 ? 7.216 -20.167 -9.531 1 93.66 151 GLN B O 1
ATOM 3610 N N . SER B 1 152 ? 6.491 -18.164 -9.029 1 95.09 152 SER B N 1
ATOM 3611 C CA . SER B 1 152 ? 5.574 -18.051 -10.158 1 95.09 152 SER B CA 1
ATOM 3612 C C . SER B 1 152 ? 6.272 -18.379 -11.473 1 95.09 152 SER B C 1
ATOM 3614 O O . SER B 1 152 ? 5.774 -19.185 -12.262 1 95.09 152 SER B O 1
ATOM 3616 N N . LEU B 1 153 ? 7.422 -17.873 -11.662 1 94 153 LEU B N 1
ATOM 3617 C CA . LEU B 1 153 ? 8.11 -18.053 -12.936 1 94 153 LEU B CA 1
ATOM 3618 C C . LEU B 1 153 ? 8.54 -19.504 -13.121 1 94 153 LEU B C 1
ATOM 3620 O O . LEU B 1 153 ? 8.452 -20.047 -14.224 1 94 153 LEU B O 1
ATOM 3624 N N . ILE B 1 154 ? 8.915 -20.095 -12.039 1 94.4 154 ILE B N 1
ATOM 3625 C CA . ILE B 1 154 ? 9.352 -21.486 -12.076 1 94.4 154 ILE B CA 1
ATOM 3626 C C . ILE B 1 154 ? 8.162 -22.393 -12.381 1 94.4 154 ILE B C 1
ATOM 3628 O O . ILE B 1 154 ? 8.323 -23.459 -12.98 1 94.4 154 ILE B O 1
ATOM 3632 N N . CYS B 1 155 ? 6.971 -21.921 -12.101 1 94.87 155 CYS B N 1
ATOM 3633 C CA . CYS B 1 155 ? 5.77 -22.734 -12.257 1 94.87 155 CYS B CA 1
ATOM 3634 C C . CYS B 1 155 ? 5.049 -22.397 -13.557 1 94.87 155 CYS B C 1
ATOM 3636 O O . CYS B 1 155 ? 3.891 -22.773 -13.744 1 94.87 155 CYS B O 1
ATOM 3638 N N . GLY B 1 156 ? 5.687 -21.643 -14.431 1 94.35 156 GLY B N 1
ATOM 3639 C CA . GLY B 1 156 ? 5.165 -21.438 -15.773 1 94.35 156 GLY B CA 1
ATOM 3640 C C . GLY B 1 156 ? 4.21 -20.263 -15.869 1 94.35 156 GLY B C 1
ATOM 3641 O O . GLY B 1 156 ? 3.428 -20.167 -16.817 1 94.35 156 GLY B O 1
ATOM 3642 N N . ILE B 1 157 ? 4.185 -19.379 -14.971 1 96.48 157 ILE B N 1
ATOM 3643 C CA . ILE B 1 157 ? 3.387 -18.158 -15.012 1 96.48 157 ILE B CA 1
ATOM 3644 C C . ILE B 1 157 ? 4.086 -17.114 -15.879 1 96.48 157 ILE B C 1
ATOM 3646 O O . ILE B 1 157 ? 5.316 -17.037 -15.899 1 96.48 157 ILE B O 1
ATOM 3650 N N . ASP B 1 158 ? 3.357 -16.333 -16.564 1 97.43 158 ASP B N 1
ATOM 3651 C CA . ASP B 1 158 ? 3.849 -15.491 -17.65 1 97.43 158 ASP B CA 1
ATOM 3652 C C . ASP B 1 158 ? 4.645 -14.306 -17.108 1 97.43 158 ASP B C 1
ATOM 3654 O O . ASP B 1 158 ? 5.679 -13.937 -17.67 1 97.43 158 ASP B O 1
ATOM 3658 N N . GLU B 1 159 ? 4.156 -13.65 -16.088 1 97.43 159 GLU B N 1
ATOM 3659 C CA . GLU B 1 159 ? 4.793 -12.506 -15.445 1 97.43 159 GLU B CA 1
ATOM 3660 C C . GLU B 1 159 ? 4.718 -12.615 -13.924 1 97.43 159 GLU B C 1
ATOM 3662 O O . GLU B 1 159 ? 3.827 -13.277 -13.388 1 97.43 159 GLU B O 1
ATOM 3667 N N . MET B 1 160 ? 5.632 -12.007 -13.305 1 97.21 160 MET B N 1
ATOM 3668 C CA . MET B 1 160 ? 5.685 -12.047 -11.846 1 97.21 160 MET B CA 1
ATOM 3669 C C . MET B 1 160 ? 6.006 -10.67 -11.275 1 97.21 160 MET B C 1
ATOM 3671 O O . MET B 1 160 ? 6.865 -9.96 -11.801 1 97.21 160 MET B O 1
ATOM 3675 N N . VAL B 1 161 ? 5.288 -10.292 -10.275 1 97.2 161 VAL B N 1
ATOM 3676 C CA . VAL B 1 161 ? 5.559 -9.1 -9.478 1 97.2 161 VAL B CA 1
ATOM 3677 C C . VAL B 1 161 ? 5.56 -9.461 -7.994 1 97.2 161 VAL B C 1
ATOM 3679 O O . VAL B 1 161 ? 4.619 -10.088 -7.501 1 97.2 161 VAL B O 1
ATOM 3682 N N . VAL B 1 162 ? 6.609 -9.116 -7.302 1 96.43 162 VAL B N 1
ATOM 3683 C CA . VAL B 1 162 ? 6.641 -9.232 -5.847 1 96.43 162 VAL B CA 1
ATOM 3684 C C . VAL B 1 162 ? 6.388 -7.865 -5.214 1 96.43 162 VAL B C 1
ATOM 3686 O O . VAL B 1 162 ? 7.315 -7.069 -5.051 1 96.43 162 VAL B O 1
ATOM 3689 N N . PRO B 1 163 ? 5.17 -7.601 -4.81 1 96.31 163 PRO B N 1
ATOM 3690 C CA . PRO B 1 163 ? 4.764 -6.242 -4.443 1 96.31 163 PRO B CA 1
ATOM 3691 C C . PRO B 1 163 ? 5.456 -5.741 -3.178 1 96.31 163 PRO B C 1
ATOM 3693 O O . PRO B 1 163 ? 5.664 -4.535 -3.02 1 96.31 163 PRO B O 1
ATOM 3696 N N . GLN B 1 164 ? 5.88 -6.594 -2.322 1 96.08 164 GLN B N 1
ATOM 3697 C CA . GLN B 1 164 ? 6.369 -6.264 -0.988 1 96.08 164 GLN B CA 1
ATOM 3698 C C . GLN B 1 164 ? 7.552 -5.302 -1.057 1 96.08 164 GLN B C 1
ATOM 3700 O O . GLN B 1 164 ? 7.675 -4.401 -0.225 1 96.08 164 GLN B O 1
ATOM 3705 N N . THR B 1 165 ? 8.362 -5.426 -2.057 1 95.29 165 THR B N 1
ATOM 3706 C CA . THR B 1 165 ? 9.633 -4.71 -2.057 1 95.29 165 THR B CA 1
ATOM 3707 C C . THR B 1 165 ? 9.561 -3.481 -2.958 1 95.29 165 THR B C 1
ATOM 3709 O O . THR B 1 165 ? 10.562 -2.79 -3.156 1 95.29 165 THR B O 1
ATOM 3712 N N . ILE B 1 166 ? 8.455 -3.248 -3.522 1 95.61 166 ILE B N 1
ATOM 3713 C CA . ILE B 1 166 ? 8.254 -2.093 -4.391 1 95.61 166 ILE B CA 1
ATOM 3714 C C . ILE B 1 166 ? 7.805 -0.894 -3.56 1 95.61 166 ILE B C 1
ATOM 3716 O O . ILE B 1 166 ? 6.992 -1.035 -2.643 1 95.61 166 ILE B O 1
ATOM 3720 N N . GLU B 1 167 ? 8.331 0.28 -3.857 1 95.43 167 GLU B N 1
ATOM 3721 C CA . GLU B 1 167 ? 7.837 1.488 -3.202 1 95.43 167 GLU B CA 1
ATOM 3722 C C . GLU B 1 167 ? 6.318 1.587 -3.299 1 95.43 167 GLU B C 1
ATOM 3724 O O . GLU B 1 167 ? 5.736 1.284 -4.343 1 95.43 167 GLU B O 1
ATOM 3729 N N . THR B 1 168 ? 5.718 2.083 -2.274 1 96.22 168 THR B N 1
ATOM 3730 C CA . THR B 1 168 ? 4.264 2.036 -2.161 1 96.22 168 THR B CA 1
ATOM 3731 C C . THR B 1 168 ? 3.608 2.8 -3.308 1 96.22 168 THR B C 1
ATOM 3733 O O . THR B 1 168 ? 2.603 2.352 -3.864 1 96.22 168 THR B O 1
ATOM 3736 N N . CYS B 1 169 ? 4.173 3.861 -3.763 1 95.3 169 CYS B N 1
ATOM 3737 C CA . CYS B 1 169 ? 3.543 4.691 -4.784 1 95.3 169 CYS B CA 1
ATOM 3738 C C . CYS B 1 169 ? 3.625 4.028 -6.153 1 95.3 169 CYS B C 1
ATOM 3740 O O . CYS B 1 169 ? 2.915 4.42 -7.081 1 95.3 169 CYS B O 1
ATOM 3742 N N . HIS B 1 170 ? 4.482 3.026 -6.318 1 95.12 170 HIS B N 1
ATOM 3743 C CA . HIS B 1 170 ? 4.67 2.382 -7.613 1 95.12 170 HIS B CA 1
ATOM 3744 C C . HIS B 1 170 ? 4.086 0.974 -7.618 1 95.12 170 HIS B C 1
ATOM 3746 O O . HIS B 1 170 ? 4.049 0.316 -8.661 1 95.12 170 HIS B O 1
ATOM 3752 N N . CYS B 1 171 ? 3.642 0.515 -6.512 1 96.08 171 CYS B N 1
ATOM 3753 C CA . CYS B 1 171 ? 3.287 -0.892 -6.363 1 96.08 171 CYS B CA 1
ATOM 3754 C C . CYS B 1 171 ? 2.112 -1.256 -7.262 1 96.08 171 CYS B C 1
ATOM 3756 O O . CYS B 1 171 ? 2.228 -2.137 -8.116 1 96.08 171 CYS B O 1
ATOM 3758 N N . ALA B 1 172 ? 1.021 -0.534 -7.149 1 96.67 172 ALA B N 1
ATOM 3759 C CA . ALA B 1 172 ? -0.174 -0.832 -7.934 1 96.67 172 ALA B CA 1
ATOM 3760 C C . ALA B 1 172 ? 0.085 -0.636 -9.425 1 96.67 172 ALA B C 1
ATOM 3762 O O . ALA B 1 172 ? -0.333 -1.455 -10.247 1 96.67 172 ALA B O 1
ATOM 3763 N N . SER B 1 173 ? 0.791 0.381 -9.772 1 95.87 173 SER B N 1
ATOM 3764 C CA . SER B 1 173 ? 1.057 0.655 -11.18 1 95.87 173 SER B CA 1
ATOM 3765 C C . SER B 1 173 ? 1.95 -0.419 -11.793 1 95.87 173 SER B C 1
ATOM 3767 O O . SER B 1 173 ? 1.81 -0.751 -12.972 1 95.87 173 SER B O 1
ATOM 3769 N N . THR B 1 174 ? 2.886 -0.938 -11.014 1 96.38 174 THR B N 1
ATOM 3770 C CA . THR B 1 174 ? 3.741 -2.012 -11.507 1 96.38 174 THR B CA 1
ATOM 3771 C C . THR B 1 174 ? 2.92 -3.262 -11.81 1 96.38 174 THR B C 1
ATOM 3773 O O . THR B 1 174 ? 3.087 -3.88 -12.863 1 96.38 174 THR B O 1
ATOM 3776 N N . ILE B 1 175 ? 2.001 -3.572 -10.96 1 97.54 175 ILE B N 1
ATOM 3777 C CA . ILE B 1 175 ? 1.11 -4.706 -11.18 1 97.54 175 ILE B CA 1
ATOM 3778 C C . ILE B 1 175 ? 0.257 -4.458 -12.422 1 97.54 175 ILE B C 1
ATOM 3780 O O . ILE B 1 175 ? 0.123 -5.337 -13.276 1 97.54 175 ILE B O 1
ATOM 3784 N N . PHE B 1 176 ? -0.247 -3.265 -12.52 1 97.78 176 PHE B N 1
ATOM 3785 C CA . PHE B 1 176 ? -1.043 -2.866 -13.675 1 97.78 176 PHE B CA 1
ATOM 3786 C C . PHE B 1 176 ? -0.232 -2.991 -14.96 1 97.78 176 PHE B C 1
ATOM 3788 O O . PHE B 1 176 ? -0.755 -3.417 -15.991 1 97.78 176 PHE B O 1
ATOM 3795 N N . GLY B 1 177 ? 0.992 -2.584 -14.861 1 97.22 177 GLY B N 1
ATOM 3796 C CA . GLY B 1 177 ? 1.884 -2.738 -15.999 1 97.22 177 GLY B CA 1
ATOM 3797 C C . GLY B 1 177 ? 2.043 -4.18 -16.442 1 97.22 177 GLY B C 1
ATOM 3798 O O . GLY B 1 177 ? 2.105 -4.464 -17.64 1 97.22 177 GLY B O 1
ATOM 3799 N N . ALA B 1 178 ? 2.172 -5.081 -15.495 1 98.02 178 ALA B N 1
ATOM 3800 C CA . ALA B 1 178 ? 2.249 -6.501 -15.826 1 98.02 178 ALA B CA 1
ATOM 3801 C C . ALA B 1 178 ? 0.994 -6.962 -16.563 1 98.02 178 ALA B C 1
ATOM 3803 O O . ALA B 1 178 ? 1.079 -7.716 -17.535 1 98.02 178 ALA B O 1
ATOM 3804 N N . VAL B 1 179 ? -0.183 -6.502 -16.127 1 98.27 179 VAL B N 1
ATOM 3805 C CA . VAL B 1 179 ? -1.452 -6.813 -16.778 1 98.27 179 VAL B CA 1
ATOM 3806 C C . VAL B 1 179 ? -1.439 -6.289 -18.212 1 98.27 179 VAL B C 1
ATOM 3808 O O . VAL B 1 179 ? -1.781 -7.015 -19.149 1 98.27 179 VAL B O 1
ATOM 3811 N N . LYS B 1 180 ? -1.029 -5.068 -18.334 1 97.65 180 LYS B N 1
ATOM 3812 C CA . LYS B 1 180 ? -1.007 -4.451 -19.657 1 97.65 180 LYS B CA 1
ATOM 3813 C C . LYS B 1 180 ? -0.056 -5.19 -20.593 1 97.65 180 LYS B C 1
ATOM 3815 O O . LYS B 1 180 ? -0.362 -5.384 -21.771 1 97.65 180 LYS B O 1
ATOM 3820 N N . LYS B 1 181 ? 1.111 -5.533 -20.082 1 97.87 181 LYS B N 1
ATOM 3821 C CA . LYS B 1 181 ? 2.048 -6.291 -20.906 1 97.87 181 LYS B CA 1
ATOM 3822 C C . LYS B 1 181 ? 1.391 -7.548 -21.47 1 97.87 181 LYS B C 1
ATOM 3824 O O . LYS B 1 181 ? 1.515 -7.838 -22.662 1 97.87 181 LYS B O 1
ATOM 3829 N N . LEU B 1 182 ? 0.664 -8.265 -20.673 1 98.14 182 LEU B N 1
ATOM 3830 C CA . LEU B 1 182 ? 0.004 -9.484 -21.125 1 98.14 182 LEU B CA 1
ATOM 3831 C C . LEU B 1 182 ? -1.163 -9.16 -22.052 1 98.14 182 LEU B C 1
ATOM 3833 O O . LEU B 1 182 ? -1.487 -9.943 -22.947 1 98.14 182 LEU B O 1
ATOM 3837 N N . ASP B 1 183 ? -1.802 -8.025 -21.824 1 97.86 183 ASP B N 1
ATOM 3838 C CA . ASP B 1 183 ? -2.889 -7.555 -22.677 1 97.86 183 ASP B CA 1
ATOM 3839 C C . ASP B 1 183 ? -2.419 -7.382 -24.12 1 97.86 183 ASP B C 1
ATOM 3841 O O . ASP B 1 183 ? -3.214 -7.498 -25.055 1 97.86 183 ASP B O 1
ATOM 3845 N N . THR B 1 184 ? -1.164 -7.121 -24.328 1 96.52 184 THR B N 1
ATOM 3846 C CA . THR B 1 184 ? -0.625 -6.908 -25.667 1 96.52 184 THR B CA 1
ATOM 3847 C C . THR B 1 184 ? -0.455 -8.236 -26.399 1 96.52 184 THR B C 1
ATOM 3849 O O . THR B 1 184 ? -0.134 -8.258 -27.589 1 96.52 184 THR B O 1
ATOM 3852 N N . LYS B 1 185 ? -0.667 -9.415 -25.811 1 96.1 185 LYS B N 1
ATOM 3853 C CA . LYS B 1 185 ? -0.36 -10.73 -26.366 1 96.1 185 LYS B CA 1
ATOM 3854 C C . LYS B 1 185 ? -1.633 -11.46 -26.786 1 96.1 185 LYS B C 1
ATOM 3856 O O . LYS B 1 185 ? -1.657 -12.691 -26.848 1 96.1 185 LYS B O 1
ATOM 3861 N N . ASN B 1 186 ? -2.656 -10.903 -27.077 1 91.81 186 ASN B N 1
ATOM 3862 C CA . ASN B 1 186 ? -3.905 -11.477 -27.567 1 91.81 186 ASN B CA 1
ATOM 3863 C C . ASN B 1 186 ? -4.426 -12.566 -26.634 1 91.81 186 ASN B C 1
ATOM 3865 O O . ASN B 1 186 ? -4.655 -13.698 -27.062 1 91.81 186 ASN B O 1
ATOM 3869 N N . ARG B 1 187 ? -4.627 -12.294 -25.423 1 96.66 187 ARG B N 1
ATOM 3870 C CA . ARG B 1 187 ? -5.2 -13.189 -24.423 1 96.66 187 ARG B CA 1
ATOM 3871 C C . ARG B 1 187 ? -6.709 -12.999 -24.319 1 96.66 187 ARG B C 1
ATOM 3873 O O . ARG B 1 187 ? -7.223 -11.909 -24.58 1 96.66 187 ARG B O 1
ATOM 3880 N N . ASP B 1 188 ? -7.399 -14.1 -23.962 1 97.76 188 ASP B N 1
ATOM 3881 C CA . ASP B 1 188 ? -8.834 -14.026 -23.704 1 97.76 188 ASP B CA 1
ATOM 3882 C C . ASP B 1 188 ? -9.111 -13.608 -22.262 1 97.76 188 ASP B C 1
ATOM 3884 O O . ASP B 1 188 ? -10.142 -12.996 -21.974 1 97.76 188 ASP B O 1
ATOM 3888 N N . LEU B 1 189 ? -8.2 -13.956 -21.424 1 98.67 189 LEU B N 1
ATOM 3889 C CA . LEU B 1 189 ? -8.321 -13.709 -19.991 1 98.67 189 LEU B CA 1
ATOM 3890 C C . LEU B 1 189 ? -6.948 -13.532 -19.352 1 98.67 189 LEU B C 1
ATOM 3892 O O . LEU B 1 189 ? -6.01 -14.266 -19.672 1 98.67 189 LEU B O 1
ATOM 3896 N N . ILE B 1 190 ? -6.815 -12.584 -18.526 1 98.79 190 ILE B N 1
ATOM 3897 C CA . ILE B 1 190 ? -5.629 -12.43 -17.69 1 98.79 190 ILE B CA 1
ATOM 3898 C C . ILE B 1 190 ? -5.986 -12.712 -16.232 1 98.79 190 ILE B C 1
ATOM 3900 O O . ILE B 1 190 ? -6.919 -12.116 -15.688 1 98.79 190 ILE B O 1
ATOM 3904 N N . ILE B 1 191 ? -5.294 -13.633 -15.628 1 98.84 191 ILE B N 1
ATOM 3905 C CA . ILE B 1 191 ? -5.481 -13.973 -14.221 1 98.84 191 ILE B CA 1
ATOM 3906 C C . ILE B 1 191 ? -4.378 -13.329 -13.384 1 98.84 191 ILE B C 1
ATOM 3908 O O . ILE B 1 191 ? -3.199 -13.407 -13.735 1 98.84 191 ILE B O 1
ATOM 3912 N N . VAL B 1 192 ? -4.755 -12.672 -12.343 1 98.81 192 VAL B N 1
ATOM 3913 C CA . VAL B 1 192 ? -3.797 -12.137 -11.381 1 98.81 192 VAL B CA 1
ATOM 3914 C C . VAL B 1 192 ? -3.972 -12.835 -10.034 1 98.81 192 VAL B C 1
ATOM 3916 O O . VAL B 1 192 ? -5.064 -12.825 -9.46 1 98.81 192 VAL B O 1
ATOM 3919 N N . SER B 1 193 ? -2.936 -13.435 -9.566 1 97.2 193 SER B N 1
ATOM 3920 C CA . SER B 1 193 ? -2.978 -14.115 -8.276 1 97.2 193 SER B CA 1
ATOM 3921 C C . SER B 1 193 ? -2.454 -13.217 -7.16 1 97.2 193 SER B C 1
ATOM 3923 O O . SER B 1 193 ? -1.336 -12.705 -7.242 1 97.2 193 SER B O 1
ATOM 3925 N N . SER B 1 194 ? -3.209 -13.063 -6.131 1 95.04 194 SER B N 1
ATOM 3926 C CA . SER B 1 194 ? -2.83 -12.164 -5.046 1 95.04 194 SER B CA 1
ATOM 3927 C C . SER B 1 194 ? -2.165 -12.925 -3.904 1 95.04 194 SER B C 1
ATOM 3929 O O . SER B 1 194 ? -1.942 -14.133 -4.004 1 95.04 194 SER B O 1
ATOM 3931 N N . GLN B 1 195 ? -1.779 -12.101 -2.915 1 88.62 195 GLN B N 1
ATOM 3932 C CA . GLN B 1 195 ? -1.166 -12.604 -1.69 1 88.62 195 GLN B CA 1
ATOM 3933 C C . GLN B 1 195 ? -1.968 -12.184 -0.461 1 88.62 195 GLN B C 1
ATOM 3935 O O . GLN B 1 195 ? -2.661 -11.165 -0.484 1 88.62 195 GLN B O 1
ATOM 3940 N N . THR B 1 196 ? -1.865 -13.029 0.487 1 92.04 196 THR B N 1
ATOM 3941 C CA . THR B 1 196 ? -2.457 -12.734 1.787 1 92.04 196 THR B CA 1
ATOM 3942 C C . THR B 1 196 ? -3.93 -12.366 1.639 1 92.04 196 THR B C 1
ATOM 3944 O O . THR B 1 196 ? -4.621 -12.888 0.761 1 92.04 196 THR B O 1
ATOM 3947 N N . GLY B 1 197 ? -4.559 -11.736 2.583 1 95.25 197 GLY B N 1
ATOM 3948 C CA . GLY B 1 197 ? -5.942 -11.286 2.589 1 95.25 197 GLY B CA 1
ATOM 3949 C C . GLY B 1 197 ? -6.088 -9.81 2.91 1 95.25 197 GLY B C 1
ATOM 3950 O O . GLY B 1 197 ? -5.176 -9.198 3.471 1 95.25 197 GLY B O 1
ATOM 3951 N N . ILE B 1 198 ? -7.189 -9.261 2.547 1 96.25 198 ILE B N 1
ATOM 3952 C CA . ILE B 1 198 ? -7.444 -7.836 2.725 1 96.25 198 ILE B CA 1
ATOM 3953 C C . ILE B 1 198 ? -7.376 -7.481 4.209 1 96.25 198 ILE B C 1
ATOM 3955 O O . ILE B 1 198 ? -6.905 -6.402 4.574 1 96.25 198 ILE B O 1
ATOM 3959 N N . PHE B 1 199 ? -7.75 -8.376 5.072 1 96.24 199 PHE B N 1
ATOM 3960 C CA . PHE B 1 199 ? -7.839 -8.083 6.497 1 96.24 199 PHE B CA 1
ATOM 3961 C C . PHE B 1 199 ? -6.654 -8.679 7.247 1 96.24 199 PHE B C 1
ATOM 3963 O O . PHE B 1 199 ? -6.66 -8.744 8.478 1 96.24 199 PHE B O 1
ATOM 3970 N N . ALA B 1 200 ? -5.679 -9.196 6.453 1 94.14 200 ALA B N 1
ATOM 3971 C CA . ALA B 1 200 ? -4.464 -9.696 7.09 1 94.14 200 ALA B CA 1
ATOM 3972 C C . ALA B 1 200 ? -3.731 -8.579 7.827 1 94.14 200 ALA B C 1
ATOM 3974 O O . ALA B 1 200 ? -3.732 -7.429 7.383 1 94.14 200 ALA B O 1
ATOM 3975 N N . ASP B 1 201 ? -3.064 -8.961 8.863 1 91.72 201 ASP B N 1
ATOM 3976 C CA . ASP B 1 201 ? -2.37 -7.986 9.699 1 91.72 201 ASP B CA 1
ATOM 3977 C C . ASP B 1 201 ? -1.254 -7.292 8.921 1 91.72 201 ASP B C 1
ATOM 3979 O O . ASP B 1 201 ? -0.325 -7.945 8.443 1 91.72 201 ASP B O 1
ATOM 3983 N N . THR B 1 202 ? -1.328 -6.037 8.864 1 88.78 202 THR B N 1
ATOM 3984 C CA . THR B 1 202 ? -0.351 -5.248 8.122 1 88.78 202 THR B CA 1
ATOM 3985 C C . THR B 1 202 ? 0.822 -4.858 9.018 1 88.78 202 THR B C 1
ATOM 3987 O O . THR B 1 202 ? 1.839 -4.357 8.534 1 88.78 202 THR B O 1
ATOM 3990 N N . LEU B 1 203 ? 0.702 -5.055 10.311 1 85.57 203 LEU B N 1
ATOM 3991 C CA . LEU B 1 203 ? 1.721 -4.628 11.264 1 85.57 203 LEU B CA 1
ATOM 3992 C C . LEU B 1 203 ? 2.616 -5.797 11.663 1 85.57 203 LEU B C 1
ATOM 3994 O O . LEU B 1 203 ? 3.092 -5.861 12.798 1 85.57 203 LEU B O 1
ATOM 3998 N N . GLU B 1 204 ? 2.785 -6.71 10.753 1 80.06 204 GLU B N 1
ATOM 3999 C CA . GLU B 1 204 ? 3.754 -7.783 10.957 1 80.06 204 GLU B CA 1
ATOM 4000 C C . GLU B 1 204 ? 5.182 -7.28 10.77 1 80.06 204 GLU B C 1
ATOM 4002 O O . GLU B 1 204 ? 5.862 -7.665 9.816 1 80.06 204 GLU B O 1
ATOM 4007 N N . VAL B 1 205 ? 5.66 -6.566 11.718 1 69.91 205 VAL B N 1
ATOM 4008 C CA . VAL B 1 205 ? 6.915 -5.823 11.672 1 69.91 205 VAL B CA 1
ATOM 4009 C C . VAL B 1 205 ? 8.08 -6.787 11.464 1 69.91 205 VAL B C 1
ATOM 4011 O O . VAL B 1 205 ? 8.183 -7.804 12.154 1 69.91 205 VAL B O 1
ATOM 4014 N N . GLY B 1 206 ? 8.868 -6.404 10.498 1 65.09 206 GLY B N 1
ATOM 4015 C CA . GLY B 1 206 ? 10.107 -7.137 10.294 1 65.09 206 GLY B CA 1
ATOM 4016 C C . GLY B 1 206 ? 9.921 -8.412 9.494 1 65.09 206 GLY B C 1
ATOM 4017 O O . GLY B 1 206 ? 10.898 -9.06 9.112 1 65.09 206 GLY B O 1
ATOM 4018 N N . THR B 1 207 ? 8.651 -8.717 9.233 1 73.38 207 THR B N 1
ATOM 4019 C CA . THR B 1 207 ? 8.431 -9.982 8.539 1 73.38 207 THR B CA 1
ATOM 4020 C C . THR B 1 207 ? 8.502 -9.789 7.027 1 73.38 207 THR B C 1
ATOM 4022 O O . THR B 1 207 ? 8.687 -10.753 6.281 1 73.38 207 THR B O 1
ATOM 4025 N N . GLY B 1 208 ? 8.301 -8.538 6.655 1 80.6 208 GLY B N 1
ATOM 4026 C CA . GLY B 1 208 ? 8.322 -8.273 5.226 1 80.6 208 GLY B CA 1
ATOM 4027 C C . GLY B 1 208 ? 7.066 -8.74 4.514 1 80.6 208 GLY B C 1
ATOM 4028 O O . GLY B 1 208 ? 7.024 -8.784 3.283 1 80.6 208 GLY B O 1
ATOM 4029 N N . ARG B 1 209 ? 6.029 -9.053 5.159 1 86.31 209 ARG B N 1
ATOM 4030 C CA . ARG B 1 209 ? 4.83 -9.614 4.544 1 86.31 209 ARG B CA 1
ATOM 4031 C C . ARG B 1 209 ? 3.917 -8.511 4.018 1 86.31 209 ARG B C 1
ATOM 4033 O O . ARG B 1 209 ? 3.371 -8.622 2.918 1 86.31 209 ARG B O 1
ATOM 4040 N N . GLY B 1 210 ? 3.741 -7.387 4.795 1 91.23 210 GLY B N 1
ATOM 4041 C CA . GLY B 1 210 ? 2.963 -6.242 4.348 1 91.23 210 GLY B CA 1
ATOM 4042 C C . GLY B 1 210 ? 1.472 -6.412 4.565 1 91.23 210 GLY B C 1
ATOM 4043 O O . GLY B 1 210 ? 0.704 -5.46 4.411 1 91.23 210 GLY B O 1
ATOM 4044 N N . GLY B 1 211 ? 1.033 -7.724 4.879 1 93.45 211 GLY B N 1
ATOM 4045 C CA . GLY B 1 211 ? -0.34 -8.018 5.257 1 93.45 211 GLY B CA 1
ATOM 4046 C C . GLY B 1 211 ? -1.354 -7.564 4.224 1 93.45 211 GLY B C 1
ATOM 4047 O O . GLY B 1 211 ? -1.183 -7.812 3.029 1 93.45 211 GLY B O 1
ATOM 4048 N N . GLY B 1 212 ? -2.455 -7.004 4.692 1 96 212 GLY B N 1
ATOM 4049 C CA . GLY B 1 212 ? -3.581 -6.619 3.856 1 96 212 GLY B CA 1
ATOM 4050 C C . GLY B 1 212 ? -3.228 -5.558 2.831 1 96 212 GLY B C 1
ATOM 4051 O O . GLY B 1 212 ? -3.861 -5.472 1.777 1 96 212 GLY B O 1
ATOM 4052 N N . LEU B 1 213 ? -2.213 -4.768 3.139 1 96.9 213 LEU B N 1
ATOM 4053 C CA . LEU B 1 213 ? -1.82 -3.721 2.201 1 96.9 213 LEU B CA 1
ATOM 4054 C C . LEU B 1 213 ? -1.358 -4.323 0.878 1 96.9 213 LEU B C 1
ATOM 4056 O O . LEU B 1 213 ? -1.63 -3.769 -0.189 1 96.9 213 LEU B O 1
ATOM 4060 N N . ILE B 1 214 ? -0.724 -5.468 0.916 1 96.99 214 ILE B N 1
ATOM 4061 C CA . ILE B 1 214 ? -0.255 -6.151 -0.284 1 96.99 214 ILE B CA 1
ATOM 4062 C C . ILE B 1 214 ? -1.45 -6.619 -1.112 1 96.99 214 ILE B C 1
ATOM 4064 O O . ILE B 1 214 ? -1.493 -6.409 -2.326 1 96.99 214 ILE B O 1
ATOM 4068 N N . SER B 1 215 ? -2.38 -7.219 -0.409 1 97.27 215 SER B N 1
ATOM 4069 C CA . SER B 1 215 ? -3.577 -7.706 -1.087 1 97.27 215 SER B CA 1
ATOM 4070 C C . SER B 1 215 ? -4.327 -6.567 -1.77 1 97.27 215 SER B C 1
ATOM 4072 O O . SER B 1 215 ? -4.77 -6.705 -2.912 1 97.27 215 SER B O 1
ATOM 4074 N N . ILE B 1 216 ? -4.423 -5.466 -1.148 1 97.97 216 ILE B N 1
ATOM 4075 C CA . ILE B 1 216 ? -5.148 -4.321 -1.688 1 97.97 216 ILE B CA 1
ATOM 4076 C C . ILE B 1 216 ? -4.368 -3.721 -2.856 1 97.97 216 ILE B C 1
ATOM 4078 O O . ILE B 1 216 ? -4.959 -3.29 -3.849 1 97.97 216 ILE B O 1
ATOM 4082 N N . ALA B 1 217 ? -3.051 -3.711 -2.751 1 97.56 217 ALA B N 1
ATOM 4083 C CA . ALA B 1 217 ? -2.225 -3.256 -3.867 1 97.56 217 ALA B CA 1
ATOM 4084 C C . ALA B 1 217 ? -2.478 -4.096 -5.115 1 97.56 217 ALA B C 1
ATOM 4086 O O . ALA B 1 217 ? -2.583 -3.561 -6.221 1 97.56 217 ALA B O 1
ATOM 4087 N N . VAL B 1 218 ? -2.566 -5.365 -4.919 1 98.4 218 VAL B N 1
ATOM 4088 C CA . VAL B 1 218 ? -2.818 -6.255 -6.047 1 98.4 218 VAL B CA 1
ATOM 4089 C C . VAL B 1 218 ? -4.217 -6.001 -6.604 1 98.4 218 VAL B C 1
ATOM 4091 O O . VAL B 1 218 ? -4.408 -5.951 -7.821 1 98.4 218 VAL B O 1
ATOM 4094 N N . LEU B 1 219 ? -5.191 -5.828 -5.735 1 98.5 219 LEU B N 1
ATOM 4095 C CA . LEU B 1 219 ? -6.563 -5.562 -6.153 1 98.5 219 LEU B CA 1
ATOM 4096 C C . LEU B 1 219 ? -6.642 -4.284 -6.981 1 98.5 219 LEU B C 1
ATOM 4098 O O . LEU B 1 219 ? -7.204 -4.284 -8.078 1 98.5 219 LEU B O 1
ATOM 4102 N N . PHE B 1 220 ? -6.024 -3.243 -6.506 1 97.55 220 PHE B N 1
ATOM 4103 C CA . PHE B 1 220 ? -6.046 -1.964 -7.207 1 97.55 220 PHE B CA 1
ATOM 4104 C C . PHE B 1 220 ? -5.27 -2.051 -8.515 1 97.55 220 PHE B C 1
ATOM 4106 O O . PHE B 1 220 ? -5.723 -1.551 -9.547 1 97.55 220 PHE B O 1
ATOM 4113 N N . GLY B 1 221 ? -4.166 -2.69 -8.447 1 97 221 GLY B N 1
ATOM 4114 C CA . GLY B 1 221 ? -3.28 -2.738 -9.599 1 97 221 GLY B CA 1
ATOM 4115 C C . GLY B 1 221 ? -3.797 -3.628 -10.713 1 97 221 GLY B C 1
ATOM 4116 O O . GLY B 1 221 ? -3.515 -3.388 -11.889 1 97 221 GLY B O 1
ATOM 4117 N N . SER B 1 222 ? -4.504 -4.659 -10.357 1 98 222 SER B N 1
ATOM 4118 C CA . SER B 1 222 ? -4.999 -5.58 -11.374 1 98 222 SER B CA 1
ATOM 4119 C C . SER B 1 222 ? -6.233 -5.021 -12.074 1 98 222 SER B C 1
ATOM 4121 O O . SER B 1 222 ? -6.591 -5.468 -13.165 1 98 222 SER B O 1
ATOM 4123 N N . LYS B 1 223 ? -6.957 -4.095 -11.378 1 96.75 223 LYS B N 1
ATOM 4124 C CA . LYS B 1 223 ? -8.193 -3.528 -11.909 1 96.75 223 LYS B CA 1
ATOM 4125 C C . LYS B 1 223 ? -9.086 -4.614 -12.503 1 96.75 223 LYS B C 1
ATOM 4127 O O . LYS B 1 223 ? -9.45 -4.552 -13.679 1 96.75 223 LYS B O 1
ATOM 4132 N N . PRO B 1 224 ? -9.504 -5.497 -11.726 1 98.26 224 PRO B N 1
ATOM 4133 C CA . PRO B 1 224 ? -10.198 -6.672 -12.258 1 98.26 224 PRO B CA 1
ATOM 4134 C C . PRO B 1 224 ? -11.594 -6.346 -12.784 1 98.26 224 PRO B C 1
ATOM 4136 O O . PRO B 1 224 ? -12.214 -5.377 -12.338 1 98.26 224 PRO B O 1
ATOM 4139 N N . ASP B 1 225 ? -12.053 -7.134 -13.717 1 98.39 225 ASP B N 1
ATOM 4140 C CA . ASP B 1 225 ? -13.451 -7.136 -14.139 1 98.39 225 ASP B CA 1
ATOM 4141 C C . ASP B 1 225 ? -14.311 -7.965 -13.187 1 98.39 225 ASP B C 1
ATOM 4143 O O . ASP B 1 225 ? -15.504 -7.698 -13.029 1 98.39 225 ASP B O 1
ATOM 4147 N N . PHE B 1 226 ? -13.728 -8.948 -12.599 1 98.71 226 PHE B N 1
ATOM 4148 C CA . PHE B 1 226 ? -14.346 -9.783 -11.576 1 98.71 226 PHE B CA 1
ATOM 4149 C C . PHE B 1 226 ? -13.286 -10.503 -10.751 1 98.71 226 PHE B C 1
ATOM 4151 O O . PHE B 1 226 ? -12.112 -10.532 -11.128 1 98.71 226 PHE B O 1
ATOM 4158 N N . THR B 1 227 ? -13.696 -11.049 -9.579 1 98.74 227 THR B N 1
ATOM 4159 C CA . THR B 1 227 ? -12.745 -11.679 -8.67 1 98.74 227 THR B CA 1
ATOM 4160 C C . THR B 1 227 ? -13.266 -13.031 -8.194 1 98.74 227 THR B C 1
ATOM 4162 O O . THR B 1 227 ? -14.463 -13.311 -8.291 1 98.74 227 THR B O 1
ATOM 4165 N N . ILE B 1 228 ? -12.322 -13.846 -7.813 1 98.63 228 ILE B N 1
ATOM 4166 C CA . ILE B 1 228 ? -12.567 -15.059 -7.041 1 98.63 228 ILE B CA 1
ATOM 4167 C C . ILE B 1 228 ? -11.964 -14.912 -5.645 1 98.63 228 ILE B C 1
ATOM 4169 O O . ILE B 1 228 ? -10.889 -14.329 -5.485 1 98.63 228 ILE B O 1
ATOM 4173 N N . LEU B 1 229 ? -12.729 -15.464 -4.676 1 98.57 229 LEU B N 1
ATOM 4174 C CA . LEU B 1 229 ? -12.214 -15.424 -3.312 1 98.57 229 LEU B CA 1
ATOM 4175 C C . LEU B 1 229 ? -11.785 -16.813 -2.852 1 98.57 229 LEU B C 1
ATOM 4177 O O . LEU B 1 229 ? -12.61 -17.725 -2.762 1 98.57 229 LEU B O 1
ATOM 4181 N N . ALA B 1 230 ? -10.534 -16.962 -2.64 1 97.68 230 ALA B N 1
ATOM 4182 C CA . ALA B 1 230 ? -10.024 -18.193 -2.041 1 97.68 230 ALA B CA 1
ATOM 4183 C C . ALA B 1 230 ? -10.08 -18.126 -0.518 1 97.68 230 ALA B C 1
ATOM 4185 O O . ALA B 1 230 ? -9.51 -17.218 0.091 1 97.68 230 ALA B O 1
ATOM 4186 N N . SER B 1 231 ? -10.712 -19.108 0.123 1 95.98 231 SER B N 1
ATOM 4187 C CA . SER B 1 231 ? -10.925 -19.048 1.565 1 95.98 231 SER B CA 1
ATOM 4188 C C . SER B 1 231 ? -10.435 -20.319 2.25 1 95.98 231 SER B C 1
ATOM 4190 O O . SER B 1 231 ? -10.629 -21.422 1.736 1 95.98 231 SER B O 1
ATOM 4192 N N . ASP B 1 232 ? -9.824 -20.077 3.387 1 92.38 232 ASP B N 1
ATOM 4193 C CA . ASP B 1 232 ? -9.482 -21.201 4.253 1 92.38 232 ASP B CA 1
ATOM 4194 C C . ASP B 1 232 ? -10.485 -21.338 5.396 1 92.38 232 ASP B C 1
ATOM 4196 O O . ASP B 1 232 ? -10.317 -22.182 6.278 1 92.38 232 ASP B O 1
ATOM 4200 N N . SER B 1 233 ? -11.455 -20.468 5.422 1 89.58 233 SER B N 1
ATOM 4201 C CA . SER B 1 233 ? -12.502 -20.478 6.438 1 89.58 233 SER B CA 1
ATOM 4202 C C . SER B 1 233 ? -13.839 -20.916 5.851 1 89.58 233 SER B C 1
ATOM 4204 O O . SER B 1 233 ? -14.152 -20.597 4.702 1 89.58 233 SER B O 1
ATOM 4206 N N . GLN B 1 234 ? -14.636 -21.592 6.667 1 89.72 234 GLN B N 1
ATOM 4207 C CA . GLN B 1 234 ? -16.007 -21.934 6.301 1 89.72 234 GLN B CA 1
ATOM 4208 C C . GLN B 1 234 ? -17.005 -20.996 6.973 1 89.72 234 GLN B C 1
ATOM 4210 O O . GLN B 1 234 ? -18.218 -21.165 6.827 1 89.72 234 GLN B O 1
ATOM 4215 N N . ASP B 1 235 ? -16.426 -20.087 7.742 1 93.09 235 ASP B N 1
ATOM 4216 C CA . ASP B 1 235 ? -17.282 -19.102 8.398 1 93.09 235 ASP B CA 1
ATOM 4217 C C . ASP B 1 235 ? -17.866 -18.12 7.386 1 93.09 235 ASP B C 1
ATOM 4219 O O . ASP B 1 235 ? -17.138 -17.311 6.806 1 93.09 235 ASP B O 1
ATOM 4223 N N . LEU B 1 236 ? -19.148 -18.138 7.225 1 95.95 236 LEU B N 1
ATOM 4224 C CA . LEU B 1 236 ? -19.838 -17.338 6.219 1 95.95 236 LEU B CA 1
ATOM 4225 C C . LEU B 1 236 ? -19.668 -15.849 6.497 1 95.95 236 LEU B C 1
ATOM 4227 O O . LEU B 1 236 ? -19.62 -15.04 5.567 1 95.95 236 LEU B O 1
ATOM 4231 N N . GLU B 1 237 ? -19.594 -15.498 7.766 1 97.19 237 GLU B N 1
ATOM 4232 C CA . GLU B 1 237 ? -19.431 -14.088 8.108 1 97.19 237 GLU B CA 1
ATOM 4233 C C . GLU B 1 237 ? -18.085 -13.554 7.626 1 97.19 237 GLU B C 1
ATOM 4235 O O . GLU B 1 237 ? -18 -12.431 7.126 1 97.19 237 GLU B O 1
ATOM 4240 N N . ILE B 1 238 ? -17.069 -14.381 7.803 1 96.81 238 ILE B N 1
ATOM 4241 C CA . ILE B 1 238 ? -15.736 -14.015 7.335 1 96.81 238 ILE B CA 1
ATOM 4242 C C . ILE B 1 238 ? -15.739 -13.894 5.813 1 96.81 238 ILE B C 1
ATOM 4244 O O . ILE B 1 238 ? -15.214 -12.925 5.26 1 96.81 238 ILE B O 1
ATOM 4248 N N . ILE B 1 239 ? -16.334 -14.832 5.165 1 97.7 239 ILE B N 1
ATOM 4249 C CA . ILE B 1 239 ? -16.393 -14.859 3.708 1 97.7 239 ILE B CA 1
ATOM 4250 C C . ILE B 1 239 ? -17.159 -13.639 3.2 1 97.7 239 ILE B C 1
ATOM 4252 O O . ILE B 1 239 ? -16.681 -12.92 2.32 1 97.7 239 ILE B O 1
ATOM 4256 N N . LYS B 1 240 ? -18.291 -13.34 3.806 1 98.41 240 LYS B N 1
ATOM 4257 C CA . LYS B 1 240 ? -19.123 -12.216 3.388 1 98.41 240 LYS B CA 1
ATOM 4258 C C . LYS B 1 240 ? -18.405 -10.888 3.608 1 98.41 240 LYS B C 1
ATOM 4260 O O . LYS B 1 240 ? -18.511 -9.975 2.786 1 98.41 240 LYS B O 1
ATOM 4265 N N . LYS B 1 241 ? -17.715 -10.815 4.717 1 98.06 241 LYS B N 1
ATOM 4266 C CA . LYS B 1 241 ? -16.955 -9.603 5.005 1 98.06 241 LYS B CA 1
ATOM 4267 C C . LYS B 1 241 ? -15.903 -9.344 3.93 1 98.06 241 LYS B C 1
ATOM 4269 O O . LYS B 1 241 ? -15.748 -8.212 3.466 1 98.06 241 LYS B O 1
ATOM 4274 N N . ASN B 1 242 ? -15.199 -10.394 3.547 1 98.49 242 ASN B N 1
ATOM 4275 C CA . ASN B 1 242 ? -14.183 -10.257 2.509 1 98.49 242 ASN B CA 1
ATOM 4276 C C . ASN B 1 242 ? -14.805 -9.916 1.157 1 98.49 242 ASN B C 1
ATOM 4278 O O . ASN B 1 242 ? -14.295 -9.06 0.433 1 98.49 242 ASN B O 1
ATOM 4282 N N . ILE B 1 243 ? -15.912 -10.547 0.804 1 98.68 243 ILE B N 1
ATOM 4283 C CA . ILE B 1 243 ? -16.61 -10.247 -0.441 1 98.68 243 ILE B CA 1
ATOM 4284 C C . ILE B 1 243 ? -17.016 -8.775 -0.463 1 98.68 243 ILE B C 1
ATOM 4286 O O . ILE B 1 243 ? -16.775 -8.072 -1.447 1 98.68 243 ILE B O 1
ATOM 4290 N N . SER B 1 244 ? -17.553 -8.31 0.672 1 98.47 244 SER B N 1
ATOM 4291 C CA . SER B 1 244 ? -17.998 -6.924 0.774 1 98.47 244 SER B CA 1
ATOM 4292 C C . SER B 1 244 ? -16.838 -5.955 0.568 1 98.47 244 SER B C 1
ATOM 4294 O O . SER B 1 244 ? -16.971 -4.964 -0.152 1 98.47 244 SER B O 1
ATOM 4296 N N . ALA B 1 245 ? -15.745 -6.236 1.149 1 98.47 245 ALA B N 1
ATOM 4297 C CA . ALA B 1 245 ? -14.579 -5.364 1.031 1 98.47 245 ALA B CA 1
ATOM 4298 C C . ALA B 1 245 ? -14.052 -5.344 -0.401 1 98.47 245 ALA B C 1
ATOM 4300 O O . ALA B 1 245 ? -13.763 -4.277 -0.948 1 98.47 245 ALA B O 1
ATOM 4301 N N . ILE B 1 246 ? -13.942 -6.51 -1.013 1 98.66 246 ILE B N 1
ATOM 4302 C CA . ILE B 1 246 ? -13.423 -6.627 -2.372 1 98.66 246 ILE B CA 1
ATOM 4303 C C . ILE B 1 246 ? -14.33 -5.868 -3.338 1 98.66 246 ILE B C 1
ATOM 4305 O O . ILE B 1 246 ? -13.852 -5.088 -4.165 1 98.66 246 ILE B O 1
ATOM 4309 N N . GLU B 1 247 ? -15.606 -6.044 -3.171 1 98.73 247 GLU B N 1
ATOM 4310 C CA . GLU B 1 247 ? -16.556 -5.419 -4.086 1 98.73 247 GLU B CA 1
ATOM 4311 C C . GLU B 1 247 ? -16.631 -3.912 -3.858 1 98.73 247 GLU B C 1
ATOM 4313 O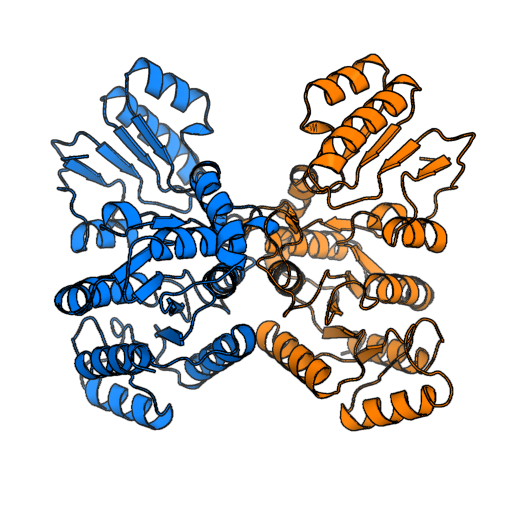 O . GLU B 1 247 ? -16.748 -3.139 -4.812 1 98.73 247 GLU B O 1
ATOM 4318 N N . LEU B 1 248 ? -16.561 -3.547 -2.614 1 98.29 248 LEU B N 1
ATOM 4319 C CA . LEU B 1 248 ? -16.592 -2.122 -2.304 1 98.29 248 LEU B CA 1
ATOM 4320 C C . LEU B 1 248 ? -15.371 -1.413 -2.881 1 98.29 248 LEU B C 1
ATOM 4322 O O . LEU B 1 248 ? -15.498 -0.356 -3.502 1 98.29 248 LEU B O 1
ATOM 4326 N N . LEU B 1 249 ? -14.213 -1.941 -2.764 1 97.88 249 LEU B N 1
ATOM 4327 C CA . LEU B 1 249 ? -12.966 -1.288 -3.146 1 97.88 249 LEU B CA 1
ATOM 4328 C C . LEU B 1 249 ? -12.75 -1.37 -4.654 1 97.88 249 LEU B C 1
ATOM 4330 O O . LEU B 1 249 ? -12.209 -0.442 -5.259 1 97.88 249 LEU B O 1
ATOM 4334 N N . SER B 1 250 ? -13.186 -2.451 -5.277 1 97.49 250 SER B N 1
ATOM 4335 C CA . SER B 1 250 ? -12.915 -2.635 -6.699 1 97.49 250 SER B CA 1
ATOM 4336 C C . SER B 1 250 ? -14.092 -2.171 -7.551 1 97.49 250 SER B C 1
ATOM 4338 O O . SER B 1 250 ? -13.939 -1.93 -8.75 1 97.49 250 SER B O 1
ATOM 4340 N N . GLY B 1 251 ? -15.307 -2.157 -6.929 1 97.35 251 GLY B N 1
ATOM 4341 C CA . GLY B 1 251 ? -16.518 -1.88 -7.685 1 97.35 251 GLY B CA 1
ATOM 4342 C C . GLY B 1 251 ? -16.935 -3.027 -8.586 1 97.35 251 GLY B C 1
ATOM 4343 O O . GLY B 1 251 ? -17.714 -2.836 -9.522 1 97.35 251 GLY B O 1
ATOM 4344 N N . LYS B 1 252 ? -16.335 -4.205 -8.455 1 98.23 252 LYS B N 1
ATOM 4345 C CA . LYS B 1 252 ? -16.572 -5.368 -9.305 1 98.23 252 LYS B CA 1
ATOM 4346 C C . LYS B 1 252 ? -16.992 -6.579 -8.476 1 98.23 252 LYS B C 1
ATOM 4348 O O . LYS B 1 252 ? -16.675 -6.664 -7.288 1 98.23 252 LYS B O 1
ATOM 4353 N N . PRO B 1 253 ? -17.621 -7.523 -9.022 1 98.46 253 PRO B N 1
ATOM 4354 C CA . PRO B 1 253 ? -18.209 -8.626 -8.258 1 98.46 253 PRO B CA 1
ATOM 4355 C C . PRO B 1 253 ? -17.201 -9.73 -7.946 1 98.46 253 PRO B C 1
ATOM 4357 O O . PRO B 1 253 ? -16.265 -9.953 -8.718 1 98.46 253 PRO B O 1
ATOM 4360 N N . VAL B 1 254 ? -17.419 -10.373 -6.862 1 98.79 254 VAL B N 1
ATOM 4361 C CA . VAL B 1 254 ? -16.86 -11.693 -6.59 1 98.79 254 VAL B CA 1
ATOM 4362 C C . VAL B 1 254 ? -17.781 -12.771 -7.157 1 98.79 254 VAL B C 1
ATOM 4364 O O . VAL B 1 254 ? -18.943 -12.878 -6.756 1 98.79 254 VAL B O 1
ATOM 4367 N N . ILE B 1 255 ? -17.268 -13.614 -8.008 1 98.62 255 ILE B N 1
ATOM 4368 C CA . ILE B 1 255 ? -18.196 -14.445 -8.769 1 98.62 255 ILE B CA 1
ATOM 4369 C C . ILE B 1 255 ? -18.178 -15.871 -8.222 1 98.62 255 ILE B C 1
ATOM 4371 O O . ILE B 1 255 ? -19.019 -16.694 -8.592 1 98.62 255 ILE B O 1
ATOM 4375 N N . ALA B 1 256 ? -17.24 -16.196 -7.381 1 98.76 256 ALA B N 1
ATOM 4376 C CA . ALA B 1 256 ? -17.128 -17.529 -6.795 1 98.76 256 ALA B CA 1
ATOM 4377 C C . ALA B 1 256 ? -16.211 -17.517 -5.575 1 98.76 256 ALA B C 1
ATOM 4379 O O . ALA B 1 256 ? -15.434 -16.579 -5.385 1 98.76 256 ALA B O 1
ATOM 4380 N N . VAL B 1 257 ? -16.363 -18.551 -4.766 1 98.32 257 VAL B N 1
ATOM 4381 C CA . VAL B 1 257 ? -15.481 -18.788 -3.628 1 98.32 257 VAL B CA 1
ATOM 4382 C C . VAL B 1 257 ? -14.835 -20.166 -3.753 1 98.32 257 VAL B C 1
ATOM 4384 O O . VAL B 1 257 ? -15.518 -21.157 -4.021 1 98.32 257 VAL B O 1
ATOM 4387 N N . THR B 1 258 ? -13.551 -20.166 -3.689 1 97.6 258 THR B N 1
ATOM 4388 C CA . THR B 1 258 ? -12.866 -21.451 -3.594 1 97.6 258 THR B CA 1
ATOM 4389 C C . THR B 1 258 ? -12.473 -21.748 -2.15 1 97.6 258 THR B C 1
ATOM 4391 O O . THR B 1 258 ? -12.042 -20.852 -1.421 1 97.6 258 THR B O 1
ATOM 4394 N N . LEU B 1 259 ? -12.657 -22.995 -1.778 1 94.95 259 LEU B N 1
ATOM 4395 C CA . LEU B 1 259 ? -12.436 -23.395 -0.392 1 94.95 259 LEU B CA 1
ATOM 4396 C C . LEU B 1 259 ? -11.243 -24.339 -0.282 1 94.95 259 LEU B C 1
ATOM 4398 O O . LEU B 1 259 ? -11.153 -25.32 -1.024 1 94.95 259 LEU B O 1
ATOM 4402 N N . ASN B 1 260 ? -10.319 -23.925 0.573 1 90.69 260 ASN B N 1
ATOM 4403 C CA . ASN B 1 260 ? -9.257 -24.846 0.963 1 90.69 260 ASN B CA 1
ATOM 4404 C C . ASN B 1 260 ? -9.723 -25.81 2.051 1 90.69 260 ASN B C 1
ATOM 4406 O O . ASN B 1 260 ? -9.676 -25.483 3.238 1 90.69 260 ASN B O 1
ATOM 4410 N N . SER B 1 261 ? -10.154 -26.955 1.73 1 82.28 261 SER B N 1
ATOM 4411 C CA . SER B 1 261 ? -10.814 -27.884 2.64 1 82.28 261 SER B CA 1
ATOM 4412 C C . SER B 1 261 ? -9.809 -28.826 3.294 1 82.28 261 SER B C 1
ATOM 4414 O O . SER B 1 261 ? -10.194 -29.815 3.922 1 82.28 261 SER B O 1
ATOM 4416 N N . ARG B 1 262 ? -8.578 -28.513 3.204 1 75.81 262 ARG B N 1
ATOM 4417 C CA . ARG B 1 262 ? -7.558 -29.412 3.734 1 75.81 262 ARG B CA 1
ATOM 4418 C C . ARG B 1 262 ? -7.839 -29.761 5.191 1 75.81 262 ARG B C 1
ATOM 4420 O O . ARG B 1 262 ? -7.649 -30.905 5.609 1 75.81 262 ARG B O 1
ATOM 4427 N N . CYS B 1 263 ? -8.346 -28.832 5.906 1 65.83 263 CYS B N 1
ATOM 4428 C CA . CYS B 1 263 ? -8.503 -29.086 7.333 1 65.83 263 CYS B CA 1
ATOM 4429 C C . CYS B 1 263 ? -9.967 -29.315 7.689 1 65.83 263 CYS B C 1
ATOM 4431 O O . CYS B 1 263 ? -10.333 -29.306 8.865 1 65.83 263 CYS B O 1
ATOM 4433 N N . MET B 1 264 ? -10.689 -29.56 6.668 1 70.31 264 MET B N 1
ATOM 4434 C CA . MET B 1 264 ? -12.115 -29.693 6.95 1 70.31 264 MET B CA 1
ATOM 4435 C C . MET B 1 264 ? -12.535 -31.159 6.953 1 70.31 264 MET B C 1
ATOM 4437 O O . MET B 1 264 ? -11.93 -31.984 6.267 1 70.31 264 MET B O 1
ATOM 4441 N N . ASN B 1 265 ? -13.491 -31.37 7.904 1 66.28 265 ASN B N 1
ATOM 4442 C CA . ASN B 1 265 ? -14.03 -32.724 7.964 1 66.28 265 ASN B CA 1
ATOM 4443 C C . ASN B 1 265 ? -14.686 -33.125 6.646 1 66.28 265 ASN B C 1
ATOM 4445 O O . ASN B 1 265 ? -15.511 -32.385 6.108 1 66.28 265 ASN B O 1
ATOM 4449 N N . GLU B 1 266 ? -14.359 -34.277 6.07 1 68.32 266 GLU B N 1
ATOM 4450 C CA . GLU B 1 266 ? -14.657 -34.747 4.72 1 68.32 266 GLU B CA 1
ATOM 4451 C C . GLU B 1 266 ? -16.068 -35.321 4.634 1 68.32 266 GLU B C 1
ATOM 4453 O O . GLU B 1 266 ? -16.686 -35.306 3.567 1 68.32 266 GLU B O 1
ATOM 4458 N N . GLU B 1 267 ? -16.6 -35.812 5.7 1 72.43 267 GLU B N 1
ATOM 4459 C CA . GLU B 1 267 ? -17.813 -36.614 5.575 1 72.43 267 GLU B CA 1
ATOM 4460 C C . GLU B 1 267 ? -18.953 -35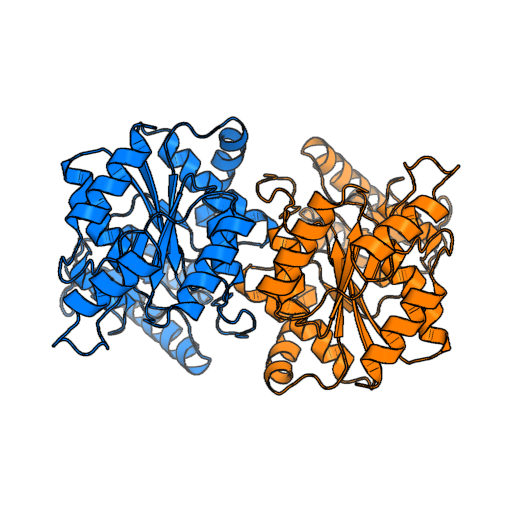.8 4.971 1 72.43 267 GLU B C 1
ATOM 4462 O O . GLU B 1 267 ? -19.722 -36.31 4.153 1 72.43 267 GLU B O 1
ATOM 4467 N N . ASN B 1 268 ? -18.98 -34.531 5.1 1 85.05 268 ASN B N 1
ATOM 4468 C CA . ASN B 1 268 ? -20.103 -33.756 4.584 1 85.05 268 ASN B CA 1
ATOM 4469 C C . ASN B 1 268 ? -19.631 -32.501 3.856 1 85.05 268 ASN B C 1
ATOM 4471 O O . ASN B 1 268 ? -20.33 -31.486 3.843 1 85.05 268 ASN B O 1
ATOM 4475 N N . LEU B 1 269 ? -18.562 -32.777 3.194 1 88.69 269 LEU B N 1
ATOM 4476 C CA . LEU B 1 269 ? -17.951 -31.604 2.58 1 88.69 269 LEU B CA 1
ATOM 4477 C C . LEU B 1 269 ? -18.794 -31.1 1.413 1 88.69 269 LEU B C 1
ATOM 4479 O O . LEU B 1 269 ? -19.051 -29.899 1.3 1 88.69 269 LEU B O 1
ATOM 4483 N N . GLU B 1 270 ? -19.245 -32 0.578 1 91.36 270 GLU B N 1
ATOM 4484 C CA . GLU B 1 270 ? -20.039 -31.62 -0.587 1 91.36 270 GLU B CA 1
ATOM 4485 C C . GLU B 1 270 ? -21.331 -30.923 -0.17 1 91.36 270 GLU B C 1
ATOM 4487 O O . GLU B 1 270 ? -21.714 -29.909 -0.758 1 91.36 270 GLU B O 1
ATOM 4492 N N . GLU B 1 271 ? -21.92 -31.491 0.796 1 91.86 271 GLU B N 1
ATOM 4493 C CA . GLU B 1 271 ? -23.157 -30.895 1.292 1 91.86 271 GLU B CA 1
ATOM 4494 C C . GLU B 1 271 ? -22.907 -29.506 1.872 1 91.86 271 GLU B C 1
ATOM 4496 O O . GLU B 1 271 ? -23.699 -28.586 1.658 1 91.86 271 GLU B O 1
ATOM 4501 N N . SER B 1 272 ? -21.875 -29.453 2.599 1 90.72 272 SER B N 1
ATOM 4502 C CA . SER B 1 272 ? -21.521 -28.17 3.199 1 90.72 272 SER B CA 1
ATOM 4503 C C . SER B 1 272 ? -21.229 -27.122 2.131 1 90.72 272 SER B C 1
ATOM 4505 O O . SER B 1 272 ? -21.648 -25.97 2.253 1 90.72 272 SER B O 1
ATOM 4507 N N . ILE B 1 273 ? -20.54 -27.527 1.125 1 94.14 273 ILE B N 1
ATOM 4508 C CA . ILE B 1 273 ? -20.186 -26.645 0.019 1 94.14 273 ILE B CA 1
ATOM 4509 C C . ILE B 1 273 ? -21.452 -26.173 -0.691 1 94.14 273 ILE B C 1
ATOM 4511 O O . ILE B 1 273 ? -21.599 -24.984 -0.986 1 94.14 273 ILE B O 1
ATOM 4515 N N . GLU B 1 274 ? -22.35 -27.075 -0.89 1 95.01 274 GLU B N 1
ATOM 4516 C CA . GLU B 1 274 ? -23.595 -26.724 -1.567 1 95.01 274 GLU B CA 1
ATOM 4517 C C . GLU B 1 274 ? -24.431 -25.766 -0.723 1 95.01 274 GLU B C 1
ATOM 4519 O O . GLU B 1 274 ? -25.054 -24.845 -1.254 1 95.01 274 GLU B O 1
ATOM 4524 N N . LYS B 1 275 ? -24.481 -26.007 0.515 1 94.86 275 LYS B N 1
ATOM 4525 C CA . LYS B 1 275 ? -25.212 -25.123 1.418 1 94.86 275 LYS B CA 1
ATOM 4526 C C . LYS B 1 275 ? -24.633 -23.711 1.395 1 94.86 275 LYS B C 1
ATOM 4528 O O . LYS B 1 275 ? -25.377 -22.73 1.329 1 94.86 275 LYS B O 1
ATOM 4533 N N . MET B 1 276 ? -23.358 -23.648 1.477 1 95.38 276 MET B N 1
ATOM 4534 C CA . MET B 1 276 ? -22.689 -22.35 1.435 1 95.38 276 MET B CA 1
ATOM 4535 C C . MET B 1 276 ? -22.948 -21.649 0.105 1 95.38 276 MET B C 1
ATOM 4537 O O . MET B 1 276 ? -23.17 -20.437 0.071 1 95.38 276 MET B O 1
ATOM 4541 N N . SER B 1 277 ? -22.863 -22.391 -0.953 1 97.14 277 SER B N 1
ATOM 4542 C CA . SER B 1 277 ? -23.117 -21.85 -2.285 1 97.14 277 SER B CA 1
ATOM 4543 C C . SER B 1 277 ? -24.507 -21.229 -2.373 1 97.14 277 SER B C 1
ATOM 4545 O O . SER B 1 277 ? -24.673 -20.142 -2.93 1 97.14 277 SER B O 1
ATOM 4547 N N . LYS B 1 278 ? -25.432 -21.896 -1.83 1 97.3 278 LYS B N 1
ATOM 4548 C CA . LYS B 1 278 ? -26.806 -21.401 -1.832 1 97.3 278 LYS B CA 1
ATOM 4549 C C . LYS B 1 278 ? -26.93 -20.121 -1.012 1 97.3 278 LYS B C 1
ATOM 4551 O O . LYS B 1 278 ? -27.573 -19.161 -1.442 1 97.3 278 LYS B O 1
ATOM 4556 N N . GLU B 1 279 ? -26.324 -20.142 0.073 1 97.02 279 GLU B N 1
ATOM 4557 C CA . GLU B 1 279 ? -26.405 -18.996 0.973 1 97.02 279 GLU B CA 1
ATOM 4558 C C . GLU B 1 279 ? -25.73 -17.769 0.366 1 97.02 279 GLU B C 1
ATOM 4560 O O . GLU B 1 279 ? -26.192 -16.642 0.556 1 97.02 279 GLU B O 1
ATOM 4565 N N . LEU B 1 280 ? -24.672 -17.968 -0.35 1 97.63 280 LEU B N 1
ATOM 4566 C CA . LEU B 1 280 ? -23.908 -16.867 -0.927 1 97.63 280 LEU B CA 1
ATOM 4567 C C . LEU B 1 280 ? -24.454 -16.488 -2.3 1 97.63 280 LEU B C 1
ATOM 4569 O O . LEU B 1 280 ? -24.135 -15.419 -2.826 1 97.63 280 LEU B O 1
ATOM 4573 N N . ALA B 1 281 ? -25.164 -17.341 -2.945 1 97.37 281 ALA B N 1
ATOM 4574 C CA . ALA B 1 281 ? -25.736 -17.164 -4.278 1 97.37 281 ALA B CA 1
ATOM 4575 C C . ALA B 1 281 ? -24.642 -17.099 -5.34 1 97.37 281 ALA B C 1
ATOM 4577 O O . ALA B 1 281 ? -24.793 -16.415 -6.354 1 97.37 281 ALA B O 1
ATOM 4578 N N . ILE B 1 282 ? -23.513 -17.703 -5.08 1 97.91 282 ILE B N 1
ATOM 4579 C CA . ILE B 1 282 ? -22.415 -17.903 -6.019 1 97.91 282 ILE B CA 1
ATOM 4580 C C . ILE B 1 282 ? -21.789 -19.278 -5.795 1 97.91 282 ILE B C 1
ATOM 4582 O O . ILE B 1 282 ? -21.894 -19.844 -4.704 1 97.91 282 ILE B O 1
ATOM 4586 N N . PRO B 1 283 ? -21.124 -19.855 -6.809 1 97.96 283 PRO B N 1
ATOM 4587 C CA . PRO B 1 283 ? -20.508 -21.172 -6.629 1 97.96 283 PRO B CA 1
ATOM 4588 C C . PRO B 1 283 ? -19.433 -21.178 -5.545 1 97.96 283 PRO B C 1
ATOM 4590 O O . PRO B 1 283 ? -18.624 -20.249 -5.468 1 97.96 283 PRO B O 1
ATOM 4593 N N . VAL B 1 284 ? -19.524 -22.154 -4.715 1 97.63 284 VAL B N 1
ATOM 4594 C CA . VAL B 1 284 ? -18.445 -22.512 -3.801 1 97.63 284 VAL B CA 1
ATOM 4595 C C . VAL B 1 284 ? -17.776 -23.802 -4.271 1 97.63 284 VAL B C 1
ATOM 4597 O O . VAL B 1 284 ? -18.454 -24.785 -4.577 1 97.63 284 VAL B O 1
ATOM 4600 N N . VAL B 1 285 ? -16.417 -23.768 -4.324 1 97.52 285 VAL B N 1
ATOM 4601 C CA . VAL B 1 285 ? -15.715 -24.808 -5.069 1 97.52 285 VAL B CA 1
ATOM 4602 C C . VAL B 1 285 ? -14.525 -25.313 -4.256 1 97.52 285 VAL B C 1
ATOM 4604 O O . VAL B 1 285 ? -13.84 -24.529 -3.595 1 97.52 285 VAL B O 1
ATOM 4607 N N . ASP B 1 286 ? -14.301 -26.55 -4.27 1 95.34 286 ASP B N 1
ATOM 4608 C CA . ASP B 1 286 ? -13.016 -27.129 -3.89 1 95.34 286 ASP B CA 1
ATOM 4609 C C . ASP B 1 286 ? -12.223 -27.562 -5.12 1 95.34 286 ASP B C 1
ATOM 4611 O O . ASP B 1 286 ? -12.495 -28.614 -5.703 1 95.34 286 ASP B O 1
ATOM 4615 N N . VAL B 1 287 ? -11.264 -26.806 -5.423 1 93.51 287 VAL B N 1
ATOM 4616 C CA . VAL B 1 287 ? -10.584 -26.991 -6.701 1 93.51 287 VAL B CA 1
ATOM 4617 C C . VAL B 1 287 ? -9.699 -28.234 -6.641 1 93.51 287 VAL B C 1
ATOM 4619 O O . VAL B 1 287 ? -9.468 -28.889 -7.66 1 93.51 287 VAL B O 1
ATOM 4622 N N . LEU B 1 288 ? -9.179 -28.585 -5.497 1 90.31 288 LEU B N 1
ATOM 4623 C CA . LEU B 1 288 ? -8.301 -29.743 -5.375 1 90.31 288 LEU B CA 1
ATOM 4624 C C . LEU B 1 288 ? -9.095 -31.041 -5.491 1 90.31 288 LEU B C 1
ATOM 4626 O O . LEU B 1 288 ? -8.657 -31.983 -6.156 1 90.31 288 LEU B O 1
ATOM 4630 N N . LYS B 1 289 ? -10.269 -31.035 -4.91 1 91.53 289 LYS B N 1
ATOM 4631 C CA . LYS B 1 289 ? -11.098 -32.236 -4.935 1 91.53 289 LYS B CA 1
ATOM 4632 C C . LYS B 1 289 ? -12.027 -32.239 -6.146 1 91.53 289 LYS B C 1
ATOM 4634 O O . LYS B 1 289 ? -12.746 -33.212 -6.381 1 91.53 289 LYS B O 1
ATOM 4639 N N . GLY B 1 290 ? -12.119 -31.173 -6.836 1 93.74 290 GLY B N 1
ATOM 4640 C CA . GLY B 1 290 ? -12.895 -31.093 -8.063 1 93.74 290 GLY B CA 1
ATOM 4641 C C . GLY B 1 290 ? -14.376 -30.872 -7.82 1 93.74 290 GLY B C 1
ATOM 4642 O O . GLY B 1 290 ? -15.188 -31.008 -8.737 1 93.74 290 GLY B O 1
ATOM 4643 N N . ILE B 1 291 ? -14.69 -30.571 -6.556 1 94.75 291 ILE B N 1
ATOM 4644 C CA . ILE B 1 291 ? -16.093 -30.339 -6.229 1 94.75 291 ILE B CA 1
ATOM 4645 C C . ILE B 1 291 ? -16.541 -28.998 -6.803 1 94.75 291 ILE B C 1
ATOM 4647 O O . ILE B 1 291 ? -16.02 -27.947 -6.422 1 94.75 291 ILE B O 1
ATOM 4651 N N . ASN B 1 292 ? -17.517 -28.947 -7.698 1 96.53 292 ASN B N 1
ATOM 4652 C CA . ASN B 1 292 ? -18.101 -27.774 -8.34 1 96.53 292 ASN B CA 1
ATOM 4653 C C . ASN B 1 292 ? -17.095 -27.073 -9.248 1 96.53 292 ASN B C 1
ATOM 4655 O O . ASN B 1 292 ? -17.221 -25.876 -9.514 1 96.53 292 ASN B O 1
ATOM 4659 N N . LEU B 1 293 ? -16.037 -27.774 -9.659 1 97.27 293 LEU B N 1
ATOM 4660 C CA . LEU B 1 293 ? -15.023 -27.169 -10.516 1 97.27 293 LEU B CA 1
ATOM 4661 C C . LEU B 1 293 ? -15.617 -26.768 -11.862 1 97.27 293 LEU B C 1
ATOM 4663 O O . LEU B 1 293 ? -15.328 -25.684 -12.375 1 97.27 293 LEU B O 1
ATOM 4667 N N . ASP B 1 294 ? -16.436 -27.598 -12.363 1 97.01 294 ASP B N 1
ATOM 4668 C CA . ASP B 1 294 ? -17.085 -27.31 -13.638 1 97.01 294 ASP B CA 1
ATOM 4669 C C . ASP B 1 294 ? -17.955 -26.059 -13.542 1 97.01 294 ASP B C 1
ATOM 4671 O O . ASP B 1 294 ? -18.027 -25.272 -14.489 1 97.01 294 ASP B O 1
ATOM 4675 N N . LYS B 1 295 ? -18.615 -25.899 -12.466 1 97.16 295 LYS B N 1
ATOM 4676 C CA . LYS B 1 295 ? -19.431 -24.708 -12.251 1 97.16 295 LYS B CA 1
ATOM 4677 C C . LYS B 1 295 ? -18.578 -23.443 -12.282 1 97.16 295 LYS B C 1
ATOM 4679 O O . LYS B 1 295 ? -18.986 -22.427 -12.85 1 97.16 295 LYS B O 1
ATOM 4684 N N . LEU B 1 296 ? -17.48 -23.503 -11.656 1 98.22 296 LEU B N 1
ATOM 4685 C CA . LEU B 1 296 ? -16.569 -22.365 -11.632 1 98.22 296 LEU B CA 1
ATOM 4686 C C . LEU B 1 296 ? -16.069 -22.039 -13.036 1 98.22 296 LEU B C 1
ATOM 4688 O O . LEU B 1 296 ? -16.1 -20.88 -13.457 1 98.22 296 LEU B O 1
ATOM 4692 N N . ILE B 1 297 ? -15.65 -23.048 -13.786 1 98.19 297 ILE B N 1
ATOM 4693 C CA . ILE B 1 297 ? -15.142 -22.857 -15.14 1 98.19 297 ILE B CA 1
ATOM 4694 C C . ILE B 1 297 ? -16.227 -22.232 -16.014 1 98.19 297 ILE B C 1
ATOM 4696 O O . ILE B 1 297 ? -15.965 -21.284 -16.758 1 98.19 297 ILE B O 1
ATOM 4700 N N . ASN B 1 298 ? -17.4 -22.746 -15.844 1 97.32 298 ASN B N 1
ATOM 4701 C CA . ASN B 1 298 ? -18.523 -22.22 -16.614 1 97.32 298 ASN B CA 1
ATOM 4702 C C . ASN B 1 298 ? -18.808 -20.762 -16.264 1 97.32 298 ASN B C 1
ATOM 4704 O O . ASN B 1 298 ? -19.09 -19.951 -17.148 1 97.32 298 ASN B O 1
ATOM 4708 N N . GLU B 1 299 ? -18.78 -20.447 -15.039 1 97.64 299 GLU B N 1
ATOM 4709 C CA . GLU B 1 299 ? -19.012 -19.073 -14.603 1 97.64 299 GLU B CA 1
ATOM 4710 C C . GLU B 1 299 ? -17.977 -18.122 -15.196 1 97.64 299 GLU B C 1
ATOM 4712 O O . GLU B 1 299 ? -18.316 -17.017 -15.626 1 97.64 299 GLU B O 1
ATOM 4717 N N . ILE B 1 300 ? -16.759 -18.513 -15.22 1 98.3 300 ILE B N 1
ATOM 4718 C CA . ILE B 1 300 ? -15.678 -17.701 -15.767 1 98.3 300 ILE B CA 1
ATOM 4719 C C . ILE B 1 300 ? -15.896 -17.491 -17.264 1 98.3 300 ILE B C 1
ATOM 4721 O O . ILE B 1 300 ? -15.817 -16.364 -17.758 1 98.3 300 ILE B O 1
ATOM 4725 N N . LEU B 1 301 ? -16.216 -18.563 -17.964 1 97.71 301 LEU B N 1
ATOM 4726 C CA . LEU B 1 301 ? -16.418 -18.485 -19.406 1 97.71 301 LEU B CA 1
ATOM 4727 C C . LEU B 1 301 ? -17.619 -17.607 -19.74 1 97.71 301 LEU B C 1
ATOM 4729 O O . LEU B 1 301 ? -17.606 -16.883 -20.739 1 97.71 301 LEU B O 1
ATOM 4733 N N . LEU B 1 302 ? -18.631 -17.661 -18.904 1 96.79 302 LEU B N 1
ATOM 4734 C CA . LEU B 1 302 ? -19.803 -16.813 -19.094 1 96.79 302 LEU B CA 1
ATOM 4735 C C . LEU B 1 302 ? -19.437 -15.339 -18.952 1 96.79 302 LEU B C 1
ATOM 4737 O O . LEU B 1 302 ? -19.947 -14.495 -19.691 1 96.79 302 LEU B O 1
ATOM 4741 N N . LYS B 1 303 ? -18.555 -14.998 -18.026 1 96.11 303 LYS B N 1
ATOM 4742 C CA . LYS B 1 303 ? -18.136 -13.62 -17.79 1 96.11 303 LYS B CA 1
ATOM 4743 C C . LYS B 1 303 ? -17.315 -13.087 -18.961 1 96.11 303 LYS B C 1
ATOM 4745 O O . LYS B 1 303 ? -17.222 -11.874 -19.161 1 96.11 303 LYS B O 1
ATOM 4750 N N . LEU B 1 304 ? -16.679 -13.911 -19.714 1 96.26 304 LEU B N 1
ATOM 4751 C CA . LEU B 1 304 ? -15.858 -13.502 -20.848 1 96.26 304 LEU B CA 1
ATOM 4752 C C . LEU B 1 304 ? -16.729 -13.119 -22.04 1 96.26 304 LEU B C 1
ATOM 4754 O O . LEU B 1 304 ? -16.285 -12.39 -22.93 1 96.26 304 LEU B O 1
ATOM 4758 N N . LYS B 1 305 ? -17.9 -13.646 -22.196 1 90.17 305 LYS B N 1
ATOM 4759 C CA . LYS B 1 305 ? -18.825 -13.369 -23.291 1 90.17 305 LYS B CA 1
ATOM 4760 C C . LYS B 1 305 ? -19.567 -12.055 -23.065 1 90.17 305 LYS B C 1
ATOM 4762 O O . LYS B 1 305 ? -20.044 -11.433 -24.017 1 90.17 305 LYS B O 1
ATOM 4767 N N . ASN B 1 306 ? -19.65 -11.511 -21.809 1 78.21 306 ASN B N 1
ATOM 4768 C CA . ASN B 1 306 ? -20.39 -10.299 -21.476 1 78.21 306 ASN B CA 1
ATOM 4769 C C . ASN B 1 306 ? -19.454 -9.114 -21.253 1 78.21 306 ASN B C 1
ATOM 4771 O O . ASN B 1 306 ? -19.875 -7.96 -21.34 1 78.21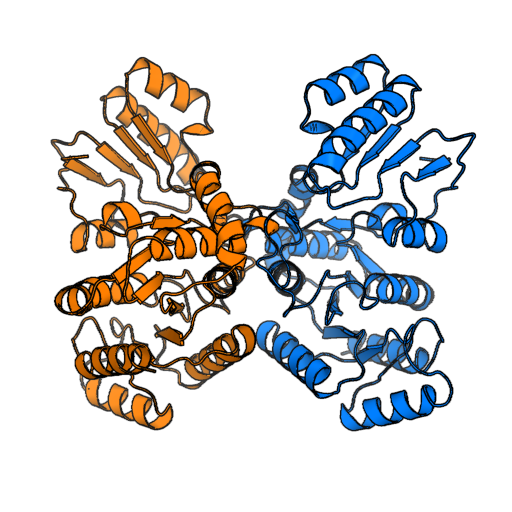 306 ASN B O 1
#